Protein AF-A0A9N9A988-F1 (afdb_monomer)

Solvent-accessible surface area (backbone atoms only — not comparable to full-atom values): 33054 Å² total; per-residue (Å²): 135,82,83,80,81,76,94,65,92,86,52,82,86,45,47,64,60,51,50,48,55,49,44,42,74,67,34,53,73,48,32,35,34,41,43,38,48,68,90,54,46,68,48,33,33,54,22,35,78,66,79,40,90,80,49,84,62,75,67,74,90,49,93,88,51,79,90,69,77,63,86,57,77,43,78,49,78,46,81,45,77,55,99,82,32,40,37,39,38,31,41,32,45,46,40,42,50,75,82,52,98,74,54,79,69,63,52,50,67,58,53,49,51,46,52,49,27,42,50,56,37,51,53,55,69,70,37,92,83,57,65,98,72,80,77,84,54,42,58,62,34,32,44,35,45,38,80,65,75,63,63,77,78,52,77,66,54,56,56,46,50,48,62,43,40,77,76,36,44,33,43,51,30,32,26,49,38,81,76,39,54,73,65,47,45,52,54,24,38,53,44,48,51,52,52,34,60,74,70,68,50,68,48,57,72,73,92,59,92,84,55,52,75,68,56,47,53,50,42,52,58,53,55,71,55,51,48,39,72,40,68,55,20,89,41,75,37,76,53,96,89,40,80,39,70,36,76,86,61,102,72,71,73,83,52,54,40,63,45,82,53,92,68,29,26,41,37,47,36,72,47,19,69,58,40,55,72,76,35,70,87,50,74,59,41,48,66,51,23,52,30,66,38,44,55,67,60,34,51,63,30,55,72,50,53,51,52,50,50,55,50,50,55,49,52,68,31,94,86,30,56,81,46,71,70,32,59,71,60,40,66,71,22,50,41,51,48,92,81,55,85,86,58,59,51,49,84,65,82,77,38,73,47,69,66,69,51,65,63,61,44,34,52,57,18,26,77,77,62,34,76,95,50,16,65,60,85,62,57,88,76,44,82,44,63,50,76,54,52,42,90,32,56,41,45,38,69,48,71,42,64,58,52,67,44,55,30,61,89,47,95,92,51,82,65,46,77,44,69,56,80,37,27,35,54,29,68,44,73,46,68,43,71,21,39,85,70,61,94,94,51,82,79,54,79,93,51,47,70,63,26,46,46,21,35,30,39,29,34,54,33,29,26,51,44,30,22,72,59,58,23,77,90,83,43,75,48,82,20,39,51,78,33,29,32,27,19,56,45,70,48,40,45,80,78,47,53,89,70,71,72,82,86,76,82,79,52,82,94,62,53,52,28,38,53,62,68,11,57,72,50,78,40,71,48,79,47,85,89,83,41,71,40,42,42,62,54,72,72,42,68,51,72,47,73,53,67,47,85,56,93,95,50,72,55,68,34,60,51,26,29,34,36,30,36,70,72,76,77,128

Mean predicted aligned error: 16.27 Å

InterPro domains:
  IPR005959 Fumarylacetoacetase [PTHR43069] (254-507)
  IPR005959 Fumarylacetoacetase [TIGR01266] (254-509)
  IPR011234 Fumarylacetoacetase-like, C-terminal [PF01557] (351-498)
  IPR015377 Fumarylacetoacetase, N-terminal [PF09298] (254-345)
  IPR016491 Septin [cd01850] (26-252)
  IPR027417 P-loop containing nucleoside triphosphate hydrolase [G3DSA:3.40.50.300] (4-285)
  IPR027417 P-loop containing nucleoside triphosphate hydrolase [SSF52540] (10-252)
  IPR030379 Septin-type guanine nucleotide-binding (G) domain [PF00735] (26-253)
  IPR030379 Septin-type guanine nucleotide-binding (G) domain [PS51719] (26-298)
  IPR036462 Fumarylacetoacetase, N-terminal domain superfamily [SSF63433] (251-345)
  IPR036663 Fumarylacetoacetase-like, C-terminal domain superfamily [G3DSA:3.90.850.10] (343-507)
  IPR036663 Fumarylacetoacetase-like, C-terminal domain superfamily [G3DSA:3.90.850.10] (508-569)
  IPR036663 Fumarylacetoacetase-like, C-terminal domain superfamily [SSF56529] (348-565)

Nearest PDB structures (foldseek):
  5ti1-assembly3_F  TM=9.458E-01  e=1.969E-37  Paraburkholderia xenovorans LB400
  4qku-assembly2_D  TM=9.541E-01  e=5.371E-37  Burkholderia cenocepacia J2315
  5ti1-assembly4_G  TM=9.438E-01  e=4.241E-37  Paraburkholderia xenovorans LB400
  5cyo-assembly1_A  TM=8.862E-01  e=3.517E-27  Homo sapiens
  6mq9-assembly3_C  TM=9.181E-01  e=2.192E-26  Homo sapiens

Organism: NCBI:txid144679

pLDDT: mean 85.52, std 14.68, range [32.66, 98.94]

Radius of gyration: 33.71 Å; Cα contacts (8 Å, |Δi|>4): 928; chains: 1; bounding box: 101×64×95 Å

Sequence (570 aa):
MAAINLNGYVGFDSITQQIEKKLLKRGFQFNVIVVGQTGLGKSTLINTIFAAHLIDSKGRVNVDEPFRQTTEIQTVSHLIEENGIRLRLNIVDTPGYGDQVNNENCWEPIIKYIKDQHSAYLRKELTALRERYIQDTRIHCCLFFIAPTGHALKPIDIVVLKKLSEVVNVVPVIAKSDSLTLQERDAFKQRIKSELAHHNIKLYPYDSEELDENERNLNESIKSLIPFAIVGSEKNVIIDGKSVRGRRNRWGQFPRIGVAIGDQILDLSSISSLFEKHVPELKNPASVFSQSSLNLFMSLGKPIWQATRKFLQFILSADTPELRDNHELRVKAFIPQKDATLHLPATIGDYTDFYASKEHASNVGTMFRGKDNALMPNWIHLPVGYHGRASSIVLSGTNIKRPNGQRLIAKDQPPIFGPSLKLDYELEMAFFVGVGNELGEPIPIEQARNHIFGMVLMNDWSARDIQAWEYVPLGPFLGKNFGTSISPWVVTLEALEPFLVQGQQQTEDSRGSLLEITWNGQNEIEFEGDIKRKFIEDDDEVVLTGYCQGDGYLIGFGECAGKIISNRAK

Foldseek 3Di:
DDDDDDPDDDDPVCVVVVVVVVCQQVAEEAEEEEAAAPPLFRQLQVCQVVVHNQDPRQDDPDPPDDRDFDPAWDKTWDWDADPSHTYIYIYTYGGGADPDPDRPPVLVVVLVQQVVQVVVQVVQVPDPPHDPDDDRSHHAEYEYEAELPLPAGDPVSLVNLQSVLVRYAYAYEHGCLVVDDPVSSVSHQVRHVVVCVVSVRDHPPDDDPPDDPVRVVVRVVVVVCPPPYDYGAPDWDQDPNDTHGHDDDPPHDQAWDWDDDDQKTFQQLLCVVVCVVQPVLDPPSNVQGSDSANQSVLQSFDVSLVSVVVSVCQCPDPPHCPQVVPVVSVVVGIDGNVRDDFFARHQDPWDKDWPQAPVQQQLVQCLPPNNVRSHDPCVVVDGDMDTAASVQEGEAPAAFEFDWAWFDPDPPDGTDTGGQPAKKKFWDKDWDFRHDDDVPDDDPPVCVLRRTFFMWIKIQIFRPRRQVVPQPPPHGDSRGRRHMYIYRDGHGVVNCVVVDDDDDHDDQVRHGMLCSVCVNVVRWDADPPRDIDSHDDAQDKDKDWDWDDDDVDIRTNPIGMYHYHYPDDD

Secondary structure (DSSP, 8-state):
-------S---GGGHHHHHHHHHHHH-EEEEEEEEE-TTS-HHHHHHHHTTS--S-----SSTTS------S-EEEEEEEEETTEEEEEEEEE-PPSS-SS--TTTTHHHHHHHHHHHHHHHHHHT-SS--SS-------EEEEEEP--SS---HHHHHHHHHHHTTS-EEEEETTGGGS-HHHHHHHHHHHHHHHHHTT---SSPP-TT--HHHHHHHHHHHHHPSEE----SSEEEETTEEEE----TT-SPP--EEEETTEEEETTTTHHHHHHH-TTS--HHHHHTSSSTHHHHHT-HHHHHHHHHHHHHHHSTT-HHHHT-HHHHHHHEEEGGG-----SS--S--EEE---HHHHHHHHHHHH-GGG-S-GGGGTS--EEE--GGGEEETT--EEPPEEEE-SSTTS--EEEE-SSEE--EEEEEEE-S---TT-PPPHHHHGGGEEEEEEEEE-EEHHHHHHH-TTT---TTTTT-EEE-S--EEHHHHGGG--PPPPP-GGG-SSHHHHTTTTTS-EE-TTS-EESSPPTT-EEEEEEEEE-SS-EEEEEEEEEEEE-----

Structure (mmCIF, N/CA/C/O backbone):
data_AF-A0A9N9A988-F1
#
_entry.id   AF-A0A9N9A988-F1
#
loop_
_atom_site.group_PDB
_atom_site.id
_atom_site.type_symbol
_atom_site.label_atom_id
_atom_site.label_alt_id
_atom_site.label_comp_id
_atom_site.label_asym_id
_atom_site.label_entity_id
_atom_site.label_seq_id
_atom_site.pdbx_PDB_ins_code
_atom_site.Cartn_x
_atom_site.Cartn_y
_atom_site.Cartn_z
_atom_site.occupancy
_atom_site.B_iso_or_equiv
_atom_site.auth_seq_id
_atom_site.auth_comp_id
_atom_site.auth_asym_id
_atom_site.auth_atom_id
_atom_site.pdbx_PDB_model_num
ATOM 1 N N . MET A 1 1 ? -69.787 -1.176 51.227 1.00 37.88 1 MET A N 1
ATOM 2 C CA . MET A 1 1 ? -68.377 -0.735 51.209 1.00 37.88 1 MET A CA 1
ATOM 3 C C . MET A 1 1 ? -67.506 -1.977 51.245 1.00 37.88 1 MET A C 1
ATOM 5 O O . MET A 1 1 ? -67.478 -2.640 52.270 1.00 37.88 1 MET A O 1
ATOM 9 N N . ALA A 1 2 ? -66.907 -2.358 50.116 1.00 36.34 2 ALA A N 1
ATOM 10 C CA . ALA A 1 2 ? -65.983 -3.488 50.070 1.00 36.34 2 ALA A CA 1
ATOM 11 C C . ALA A 1 2 ? -64.615 -3.027 50.593 1.00 36.34 2 ALA A C 1
ATOM 13 O O . ALA A 1 2 ? -64.101 -2.005 50.138 1.00 36.34 2 ALA A O 1
ATOM 14 N N . ALA A 1 3 ? -64.067 -3.745 51.573 1.00 44.16 3 ALA A N 1
ATOM 15 C CA . ALA A 1 3 ? -62.753 -3.467 52.135 1.00 44.16 3 ALA A CA 1
ATOM 16 C C . ALA A 1 3 ? -61.677 -3.669 51.055 1.00 44.16 3 ALA A C 1
ATOM 18 O O . ALA A 1 3 ? -61.532 -4.759 50.502 1.00 44.16 3 ALA A O 1
ATOM 19 N N . ILE A 1 4 ? -60.947 -2.600 50.734 1.00 46.22 4 ILE A N 1
ATOM 20 C CA . ILE A 1 4 ? -59.784 -2.652 49.849 1.00 46.22 4 ILE A CA 1
ATOM 21 C C . ILE A 1 4 ? -58.643 -3.268 50.663 1.00 46.22 4 ILE A C 1
ATOM 23 O O . ILE A 1 4 ? -58.115 -2.625 51.567 1.00 46.22 4 ILE A O 1
ATOM 27 N N . ASN A 1 5 ? -58.275 -4.513 50.360 1.00 46.69 5 ASN A N 1
ATOM 28 C CA . ASN A 1 5 ? -57.082 -5.135 50.931 1.00 46.69 5 ASN A CA 1
ATOM 29 C C . ASN A 1 5 ? -55.830 -4.433 50.384 1.00 46.69 5 ASN A C 1
ATOM 31 O O . ASN A 1 5 ? -55.547 -4.475 49.185 1.00 46.69 5 ASN A O 1
ATOM 35 N N . LEU A 1 6 ? -55.087 -3.771 51.272 1.00 49.78 6 LEU A N 1
ATOM 36 C CA . LEU A 1 6 ? -53.791 -3.164 50.977 1.00 49.78 6 LEU A CA 1
ATOM 37 C C . LEU A 1 6 ? -52.717 -4.262 50.940 1.00 49.78 6 LEU A C 1
ATOM 39 O O . LEU A 1 6 ? -52.184 -4.660 51.971 1.00 49.78 6 LEU A O 1
ATOM 43 N N . ASN A 1 7 ? -52.392 -4.752 49.741 1.00 50.66 7 ASN A N 1
ATOM 44 C CA . ASN A 1 7 ? -51.315 -5.726 49.515 1.00 50.66 7 ASN A CA 1
ATOM 45 C C . ASN A 1 7 ? -49.926 -5.055 49.498 1.00 50.66 7 ASN A C 1
ATOM 47 O O . ASN A 1 7 ? -49.217 -5.103 48.491 1.00 50.66 7 ASN A O 1
ATOM 51 N N . GLY A 1 8 ? -49.537 -4.403 50.595 1.00 59.69 8 GLY A N 1
ATOM 52 C CA . GLY A 1 8 ? -48.183 -3.870 50.761 1.00 59.69 8 GLY A CA 1
ATOM 53 C C . GLY A 1 8 ? -48.074 -2.716 51.755 1.00 59.69 8 GLY A C 1
ATOM 54 O O . GLY A 1 8 ? -49.049 -2.019 52.029 1.00 59.69 8 GLY A O 1
ATOM 55 N N . TYR A 1 9 ? -46.865 -2.521 52.282 1.00 59.19 9 TYR A N 1
ATOM 56 C CA . TYR A 1 9 ? -46.515 -1.410 53.168 1.00 59.19 9 TYR A CA 1
ATOM 57 C C . TYR A 1 9 ? -46.638 -0.063 52.431 1.00 59.19 9 TYR A C 1
ATOM 59 O O . TYR A 1 9 ? -46.104 0.097 51.333 1.00 59.19 9 TYR A O 1
ATOM 67 N N . VAL A 1 10 ? -47.348 0.899 53.029 1.00 52.97 10 VAL A N 1
ATOM 68 C CA . VAL A 1 10 ? -47.523 2.267 52.514 1.00 52.97 10 VAL A CA 1
ATOM 69 C C . VAL A 1 10 ? -46.977 3.236 53.563 1.00 52.97 10 VAL A C 1
ATOM 71 O O . VAL A 1 10 ? -47.678 3.585 54.509 1.00 52.97 10 VAL A O 1
ATOM 74 N N . GLY A 1 11 ? -45.720 3.647 53.401 1.00 52.91 11 GLY A N 1
ATOM 75 C CA . GLY A 1 11 ? -45.066 4.681 54.212 1.00 52.91 11 GLY A CA 1
ATOM 76 C C . GLY A 1 11 ? -44.560 5.849 53.354 1.00 52.91 11 GLY A C 1
ATOM 77 O O . GLY A 1 11 ? -44.487 5.739 52.126 1.00 52.91 11 GLY A O 1
ATOM 78 N N . PHE A 1 12 ? -44.240 6.994 53.971 1.00 51.19 12 PHE A N 1
ATOM 79 C CA . PHE A 1 12 ? -43.705 8.181 53.273 1.00 51.19 12 PHE A CA 1
ATOM 80 C C . PHE A 1 12 ? -42.35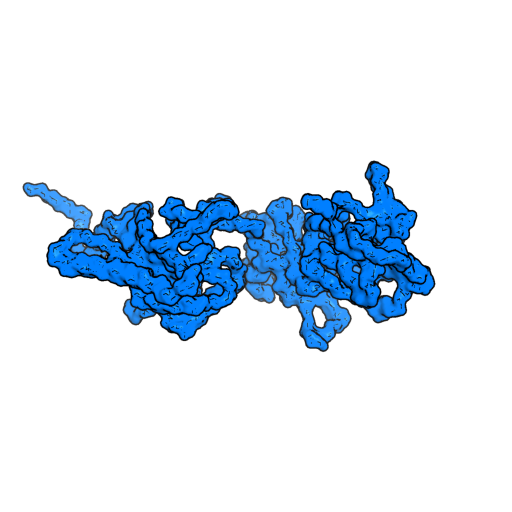6 7.910 52.581 1.00 51.19 12 PHE A C 1
ATOM 82 O O . PHE A 1 12 ? -42.054 8.495 51.546 1.00 51.19 12 PHE A O 1
ATOM 89 N N . ASP A 1 13 ? -41.591 6.962 53.107 1.00 51.94 13 ASP A N 1
ATOM 90 C CA . ASP A 1 13 ? -40.374 6.375 52.540 1.00 51.94 13 ASP A CA 1
ATOM 91 C C . ASP A 1 13 ? -40.616 5.624 51.214 1.00 51.94 13 ASP A C 1
ATOM 93 O O . ASP A 1 13 ? -39.730 5.550 50.365 1.00 51.94 13 ASP A O 1
ATOM 97 N N . SER A 1 14 ? -41.837 5.129 50.982 1.00 47.66 14 SER A N 1
ATOM 98 C CA . SER A 1 14 ? -42.222 4.448 49.736 1.00 47.66 14 SER A CA 1
ATOM 99 C C . SER A 1 14 ? -42.712 5.393 48.628 1.00 47.66 14 SER A C 1
ATOM 101 O O . SER A 1 14 ? -42.987 4.937 47.516 1.00 47.66 14 SER A O 1
ATOM 103 N N . ILE A 1 15 ? -42.810 6.707 48.884 1.00 55.31 15 ILE A N 1
ATOM 104 C CA . ILE A 1 15 ? -43.300 7.702 47.910 1.00 55.31 15 ILE A CA 1
ATOM 105 C C . ILE A 1 15 ? -42.443 7.706 46.646 1.00 55.31 15 ILE A C 1
ATOM 107 O O . ILE A 1 15 ? -42.992 7.713 45.546 1.00 55.31 15 ILE A O 1
ATOM 111 N N . THR A 1 16 ? -41.121 7.629 46.778 1.00 52.06 16 THR A N 1
ATOM 112 C CA . THR A 1 16 ? -40.199 7.609 45.634 1.00 52.06 16 THR A CA 1
ATOM 113 C C . THR A 1 16 ? -40.444 6.384 44.753 1.00 52.06 16 THR A C 1
ATOM 115 O O . THR A 1 16 ? -40.615 6.524 43.546 1.00 52.06 16 THR A O 1
ATOM 118 N N . GLN A 1 17 ? -40.615 5.202 45.356 1.00 53.12 17 GLN A N 1
ATOM 119 C CA . GLN A 1 17 ? -40.928 3.955 44.643 1.00 53.12 17 GLN A CA 1
ATOM 120 C C . GLN A 1 17 ? -42.345 3.951 44.042 1.00 53.12 17 GLN A C 1
ATOM 122 O O . GLN A 1 17 ? -42.593 3.337 43.003 1.00 53.12 17 GLN A O 1
ATOM 127 N N . GLN A 1 18 ? -43.307 4.629 44.676 1.00 54.56 18 GLN A N 1
ATOM 128 C CA . GLN A 1 18 ? -44.657 4.806 44.134 1.00 54.56 18 GLN A CA 1
ATOM 129 C C . GLN A 1 18 ? -44.674 5.788 42.956 1.00 54.56 18 GLN A C 1
ATOM 131 O O . GLN A 1 18 ? -45.373 5.538 41.973 1.00 54.56 18 GLN A O 1
ATOM 136 N N . ILE A 1 19 ? -43.899 6.875 43.028 1.00 57.06 19 ILE A N 1
ATOM 137 C CA . ILE A 1 19 ? -43.686 7.825 41.929 1.00 57.06 19 ILE A CA 1
ATOM 138 C C . ILE A 1 19 ? -42.994 7.112 40.770 1.00 57.06 19 ILE A C 1
ATOM 140 O O . ILE A 1 19 ? -43.481 7.199 39.649 1.00 57.06 19 ILE A O 1
ATOM 144 N N . GLU A 1 20 ? -41.949 6.334 41.041 1.00 56.34 20 GLU A N 1
ATOM 145 C CA . GLU A 1 20 ? -41.237 5.519 40.058 1.00 56.34 20 GLU A CA 1
ATOM 146 C C . GLU A 1 20 ? -42.180 4.516 39.376 1.00 56.34 20 GLU A C 1
ATOM 148 O O . GLU A 1 20 ? -42.342 4.554 38.160 1.00 56.34 20 GLU A O 1
ATOM 153 N N . LYS A 1 21 ? -42.944 3.714 40.134 1.00 60.31 21 LYS A N 1
ATOM 154 C CA . LYS A 1 21 ? -43.963 2.798 39.576 1.00 60.31 21 LYS A CA 1
ATOM 155 C C . LYS A 1 21 ? -45.052 3.520 38.774 1.00 60.31 21 LYS A C 1
ATOM 157 O O . LYS A 1 21 ? -45.562 2.973 37.794 1.00 60.31 21 LYS A O 1
ATOM 162 N N . LYS A 1 22 ? -45.439 4.734 39.177 1.00 59.50 22 LYS A N 1
ATOM 163 C CA . LYS A 1 22 ? -46.442 5.553 38.477 1.00 59.50 22 LYS A CA 1
ATOM 164 C C . LYS A 1 22 ? -45.877 6.172 37.195 1.00 59.50 22 LYS A C 1
ATOM 166 O O . LYS A 1 22 ? -46.603 6.237 36.207 1.00 59.50 22 LYS A O 1
ATOM 171 N N . LEU A 1 23 ? -44.609 6.584 37.192 1.00 57.66 23 LEU A N 1
ATOM 172 C CA . LEU A 1 23 ? -43.878 7.074 36.020 1.00 57.66 23 LEU A CA 1
ATOM 173 C C . LEU A 1 23 ? -43.622 5.941 35.018 1.00 57.66 23 LEU A C 1
ATOM 175 O O . LEU A 1 23 ? -43.915 6.113 33.838 1.00 57.66 23 LEU A O 1
ATOM 179 N N . LEU A 1 24 ? -43.213 4.760 35.494 1.00 62.97 24 LEU A N 1
ATOM 180 C CA . LEU A 1 24 ? -43.043 3.544 34.689 1.00 62.97 24 LEU A CA 1
ATOM 181 C C . LEU A 1 24 ? -44.355 3.129 34.002 1.00 62.97 24 LEU A C 1
ATOM 183 O O . LEU A 1 24 ? -44.363 2.864 32.804 1.00 62.97 24 LEU A O 1
ATOM 187 N N . LYS A 1 25 ? -45.492 3.164 34.719 1.00 63.56 25 LYS A N 1
ATOM 188 C CA . LYS A 1 25 ? -46.825 2.899 34.134 1.00 63.56 25 LYS A CA 1
ATOM 189 C C . LYS A 1 25 ? -47.307 3.975 33.156 1.00 63.56 25 LYS A C 1
ATOM 191 O O . LYS A 1 25 ? -48.090 3.675 32.259 1.00 63.56 25 LYS A O 1
ATOM 196 N N . ARG A 1 26 ? -46.918 5.235 33.366 1.00 65.44 26 ARG A N 1
ATOM 197 C CA . ARG A 1 26 ? -47.360 6.392 32.567 1.00 65.44 26 ARG A CA 1
ATOM 198 C C . ARG A 1 26 ? -46.567 6.528 31.265 1.00 65.44 26 ARG A C 1
ATOM 200 O O . ARG A 1 26 ? -47.103 7.065 30.296 1.00 65.44 26 ARG A O 1
ATOM 207 N N . GLY A 1 27 ? -45.327 6.044 31.256 1.00 67.50 27 GLY A N 1
ATOM 208 C CA . GLY A 1 27 ? -44.362 6.323 30.204 1.00 67.50 27 GLY A CA 1
ATOM 209 C C . GLY A 1 27 ? -43.821 7.753 30.284 1.00 67.50 27 GLY A C 1
ATOM 210 O O . GLY A 1 27 ? -44.444 8.642 30.876 1.00 67.50 27 GLY A O 1
ATOM 211 N N . PHE A 1 28 ? -42.656 7.989 29.686 1.00 74.50 28 PHE A N 1
ATOM 212 C CA . PHE A 1 28 ? -42.044 9.318 29.598 1.00 74.50 28 PHE A CA 1
ATOM 213 C C . PHE A 1 28 ? -41.842 9.736 28.144 1.00 74.50 28 PHE A C 1
ATOM 215 O O . PHE A 1 28 ? -41.833 8.908 27.232 1.00 74.50 28 PHE A O 1
ATOM 222 N N . GLN A 1 29 ? -41.757 11.047 27.925 1.00 81.62 29 GLN A N 1
ATOM 223 C CA . GLN A 1 29 ? -41.621 11.638 26.603 1.00 81.62 29 GLN A CA 1
ATOM 224 C C . GLN A 1 29 ? -40.248 12.287 26.472 1.00 81.62 29 GLN A C 1
ATOM 226 O O . GLN A 1 29 ? -39.853 13.059 27.340 1.00 81.62 29 GLN A O 1
ATOM 231 N N . PHE A 1 30 ? -39.540 12.000 25.384 1.00 86.31 30 PHE A N 1
ATOM 232 C CA . PHE A 1 30 ? -38.219 12.554 25.118 1.00 86.31 30 PHE A CA 1
ATOM 233 C C . PHE A 1 30 ? -38.206 13.238 23.750 1.00 86.31 30 PHE A C 1
ATOM 235 O O . PHE A 1 30 ? -38.209 12.597 22.704 1.00 86.31 30 PHE A O 1
ATOM 242 N N . ASN A 1 31 ? -38.264 14.567 23.766 1.00 89.62 31 ASN A N 1
ATOM 243 C CA . ASN A 1 31 ? -38.167 15.407 22.574 1.00 89.62 31 ASN A CA 1
ATOM 244 C C . ASN A 1 31 ? -36.697 15.755 22.253 1.00 89.62 31 ASN A C 1
ATOM 246 O O . ASN A 1 31 ? -36.033 16.407 23.065 1.00 89.62 31 ASN A O 1
ATOM 250 N N . VAL A 1 32 ? -36.221 15.360 21.072 1.00 90.62 32 VAL A N 1
ATOM 251 C CA . VAL A 1 32 ? -34.869 15.607 20.546 1.00 90.62 32 VAL A CA 1
ATOM 252 C C . VAL A 1 32 ? -34.971 16.427 19.266 1.00 90.62 32 VAL A C 1
ATOM 254 O O . VAL A 1 32 ? -35.732 16.068 18.374 1.00 90.62 32 VAL A O 1
ATOM 257 N N . ILE A 1 33 ? -34.197 17.502 19.147 1.00 92.19 33 ILE A N 1
ATOM 258 C CA . ILE A 1 33 ? -34.067 18.275 17.906 1.00 92.19 33 ILE A CA 1
ATOM 259 C C . ILE A 1 33 ? -32.751 17.939 17.208 1.00 92.19 33 ILE A C 1
ATOM 261 O O . ILE A 1 33 ? -31.734 17.722 17.868 1.00 92.19 33 ILE A O 1
ATOM 265 N N . VAL A 1 34 ? -32.761 17.873 15.878 1.00 90.81 34 VAL A N 1
ATOM 266 C CA . VAL A 1 34 ? -31.579 17.540 15.079 1.00 90.81 34 VAL A CA 1
ATOM 267 C C . VAL A 1 34 ? -31.216 18.712 14.183 1.00 90.81 34 VAL A C 1
ATOM 269 O O . VAL A 1 34 ? -32.001 19.095 13.323 1.00 90.81 34 VAL A O 1
ATOM 272 N N . VAL A 1 35 ? -30.016 19.262 14.376 1.00 91.19 35 VAL A N 1
ATOM 273 C CA . VAL A 1 35 ? -29.559 20.504 13.736 1.00 91.19 35 VAL A CA 1
ATOM 274 C C . VAL A 1 35 ? -28.210 20.279 13.058 1.00 91.19 35 VAL A C 1
ATOM 276 O O . VAL A 1 35 ? -27.343 19.608 13.603 1.00 91.19 35 VAL A O 1
ATOM 279 N N . GLY A 1 36 ? -28.013 20.826 11.859 1.00 87.94 36 GLY A N 1
ATOM 280 C CA . GLY A 1 36 ? -26.750 20.731 11.114 1.00 87.94 36 GLY A CA 1
ATOM 281 C C . GLY A 1 36 ? -26.934 21.008 9.626 1.00 87.94 36 GLY A C 1
ATOM 282 O O . GLY A 1 36 ? -28.071 21.017 9.139 1.00 87.94 36 GLY A O 1
ATOM 283 N N . GLN A 1 37 ? -25.835 21.165 8.886 1.00 84.38 37 GLN A N 1
ATOM 284 C CA . GLN A 1 37 ? -25.865 21.401 7.436 1.00 84.38 37 GLN A CA 1
ATOM 285 C C . GLN A 1 37 ? -26.666 20.318 6.674 1.00 84.38 37 GLN A C 1
ATOM 287 O O . GLN A 1 37 ? -26.823 19.166 7.113 1.00 84.38 37 GLN A O 1
ATOM 292 N N . THR A 1 38 ? -27.228 20.681 5.521 1.00 80.06 38 THR A N 1
ATOM 293 C CA . THR A 1 38 ? -27.886 19.730 4.615 1.00 80.06 38 THR A CA 1
ATOM 294 C C . THR A 1 38 ? -26.910 18.658 4.136 1.00 80.06 38 THR A C 1
ATOM 296 O O . THR A 1 38 ? -25.710 18.877 4.000 1.00 80.06 38 THR A O 1
ATOM 299 N N . GLY A 1 39 ? -27.422 17.449 3.899 1.00 74.38 39 GLY A N 1
ATOM 300 C CA . GLY A 1 39 ? -26.619 16.356 3.350 1.00 74.38 39 GLY A CA 1
ATOM 301 C C . GLY A 1 39 ? -25.714 15.639 4.357 1.00 74.38 39 GLY A C 1
ATOM 302 O O . GLY A 1 39 ? -25.056 14.674 3.972 1.00 74.38 39 GLY A O 1
ATOM 303 N N . LEU A 1 40 ? -25.716 16.017 5.643 1.00 80.19 40 LEU A N 1
ATOM 304 C CA . LEU A 1 40 ? -24.956 15.328 6.701 1.00 80.19 40 LEU A CA 1
ATOM 305 C C . LEU A 1 40 ? -25.588 14.010 7.189 1.00 80.19 40 LEU A C 1
ATOM 307 O O . LEU A 1 40 ? -24.978 13.297 7.974 1.00 80.19 40 LEU A O 1
ATOM 311 N N . GLY A 1 41 ? -26.772 13.635 6.695 1.00 77.44 41 GLY A N 1
ATOM 312 C CA . GLY A 1 41 ? -27.410 12.357 7.044 1.00 77.44 41 GLY A CA 1
ATOM 313 C C . GLY A 1 41 ? -28.200 12.372 8.357 1.00 77.44 41 GLY A C 1
ATOM 314 O O . GLY A 1 41 ? -28.289 11.339 9.013 1.00 77.44 41 GLY A O 1
ATOM 315 N N . LYS A 1 42 ? -28.788 13.521 8.728 1.00 82.94 42 LYS A N 1
ATOM 316 C CA . LYS A 1 42 ? -29.668 13.688 9.904 1.00 82.94 42 LYS A CA 1
ATOM 317 C C . LYS A 1 42 ? -30.781 12.631 9.950 1.00 82.94 42 LYS A C 1
ATOM 319 O O . LYS A 1 42 ? -30.841 11.840 10.887 1.00 82.94 42 LYS A O 1
ATOM 324 N N . SER A 1 43 ? -31.585 12.551 8.887 1.00 77.19 43 SER A N 1
ATOM 325 C CA . SER A 1 43 ? -32.685 11.584 8.751 1.00 77.19 43 SER A CA 1
ATOM 326 C C . SER A 1 43 ? -32.189 10.130 8.757 1.00 77.19 43 SER A C 1
ATOM 328 O O . SER A 1 43 ? -32.790 9.273 9.396 1.00 77.19 43 SER A O 1
ATOM 330 N N . THR A 1 44 ? -31.037 9.853 8.136 1.00 76.44 44 THR A N 1
ATOM 331 C CA . THR A 1 44 ? -30.435 8.509 8.133 1.00 76.44 44 THR A CA 1
ATOM 332 C C . THR A 1 44 ? -29.983 8.075 9.528 1.00 76.44 44 THR A C 1
ATOM 334 O O . THR A 1 44 ? -30.211 6.928 9.910 1.00 76.44 44 THR A O 1
ATOM 337 N N . LEU A 1 45 ? -29.368 8.963 10.322 1.00 76.94 45 LEU A N 1
ATOM 338 C CA . LEU A 1 45 ? -29.018 8.636 11.709 1.00 76.94 45 LEU A CA 1
ATOM 339 C C . LEU A 1 45 ? -30.270 8.319 12.524 1.00 76.94 45 LEU A C 1
ATOM 341 O O . LEU A 1 45 ? -30.273 7.345 13.268 1.00 76.94 45 LEU A O 1
ATOM 345 N N . ILE A 1 46 ? -31.324 9.119 12.366 1.00 73.56 46 ILE A N 1
ATOM 346 C CA . ILE A 1 46 ? -32.596 8.906 13.057 1.00 73.56 46 ILE A CA 1
ATOM 347 C C . ILE A 1 46 ? -33.117 7.493 12.778 1.00 73.56 46 ILE A C 1
ATOM 349 O O . ILE A 1 46 ? -33.361 6.731 13.713 1.00 73.56 46 ILE A O 1
ATOM 353 N N . ASN A 1 47 ? -33.179 7.096 11.507 1.00 72.38 47 ASN A N 1
ATOM 354 C CA . ASN A 1 47 ? -33.589 5.742 11.145 1.00 72.38 47 ASN A CA 1
ATOM 355 C C . ASN A 1 47 ? -32.657 4.675 11.735 1.00 72.38 47 ASN A C 1
ATOM 357 O O . ASN A 1 47 ? -33.111 3.602 12.127 1.00 72.38 47 ASN A O 1
ATOM 361 N N . THR A 1 48 ? -31.357 4.969 11.830 1.00 72.25 48 THR A N 1
ATOM 362 C CA . THR A 1 48 ? -30.344 4.066 12.398 1.00 72.25 48 THR A CA 1
ATOM 363 C C . THR A 1 48 ? -30.571 3.817 13.887 1.00 72.25 48 THR A C 1
ATOM 365 O O . THR A 1 48 ? -30.642 2.656 14.282 1.00 72.25 48 THR A O 1
ATOM 368 N N . ILE A 1 49 ? -30.711 4.879 14.690 1.00 68.44 49 ILE A N 1
ATOM 369 C CA . ILE A 1 49 ? -30.845 4.802 16.155 1.00 68.44 49 ILE A CA 1
ATOM 370 C C . ILE A 1 49 ? -32.095 4.012 16.551 1.00 68.44 49 ILE A C 1
ATOM 372 O O . ILE A 1 49 ? -32.040 3.208 17.474 1.00 68.44 49 ILE A O 1
ATOM 376 N N . PHE A 1 50 ? -33.207 4.195 15.837 1.00 64.69 50 PHE A N 1
ATOM 377 C CA . PHE A 1 50 ? -34.493 3.602 16.225 1.00 64.69 50 PHE A CA 1
ATOM 378 C C . PHE A 1 50 ? -34.822 2.291 15.536 1.00 64.69 50 PHE A C 1
ATOM 380 O O . PHE A 1 50 ? -35.955 1.825 15.608 1.00 64.69 50 PHE A O 1
ATOM 387 N N . ALA A 1 51 ? -33.845 1.696 14.854 1.00 59.41 51 ALA A N 1
ATOM 388 C CA . ALA A 1 51 ? -34.019 0.430 14.164 1.00 59.41 51 ALA A CA 1
ATOM 389 C C . ALA A 1 51 ? -35.235 0.390 13.198 1.00 59.41 51 ALA A C 1
ATOM 391 O O . ALA A 1 51 ? -35.673 -0.685 12.793 1.00 59.41 51 ALA A O 1
ATOM 392 N N . ALA A 1 52 ? -35.740 1.538 12.742 1.00 58.25 52 ALA A N 1
ATOM 393 C CA . ALA A 1 52 ? -36.985 1.648 11.987 1.00 58.25 52 ALA A CA 1
ATOM 394 C C . ALA A 1 52 ? -36.871 2.729 10.907 1.00 58.25 52 ALA A C 1
ATOM 396 O O . ALA A 1 52 ? -36.122 3.693 11.056 1.00 58.25 52 ALA A O 1
ATOM 397 N N . HIS A 1 53 ? -37.596 2.557 9.803 1.00 54.78 53 HIS A N 1
ATOM 398 C CA . HIS A 1 53 ? -37.662 3.551 8.735 1.00 54.78 53 HIS A CA 1
ATOM 399 C C . HIS A 1 53 ? -38.716 4.604 9.103 1.00 54.78 53 HIS A C 1
ATOM 401 O O . HIS A 1 53 ? -39.883 4.498 8.732 1.00 54.78 53 HIS A O 1
ATOM 407 N N . LEU A 1 54 ? -38.309 5.570 9.924 1.00 55.41 54 LEU A N 1
ATOM 408 C CA . LEU A 1 54 ? -39.186 6.571 10.536 1.00 55.41 54 LEU A CA 1
ATOM 409 C C . LEU A 1 54 ? -39.350 7.823 9.677 1.00 55.41 54 LEU A C 1
ATOM 411 O O . LEU A 1 54 ? -40.357 8.518 9.780 1.00 55.41 54 LEU A O 1
ATOM 415 N N . ILE A 1 55 ? -38.348 8.119 8.851 1.00 58.97 55 ILE A N 1
ATOM 416 C CA . ILE A 1 55 ? -38.286 9.288 7.973 1.00 58.97 55 ILE A CA 1
ATOM 417 C C . ILE A 1 55 ? -37.712 8.822 6.639 1.00 58.97 55 ILE A C 1
ATOM 419 O O . ILE A 1 55 ? -36.715 8.110 6.640 1.00 58.97 55 ILE A O 1
ATOM 423 N N . ASP A 1 56 ? -38.273 9.229 5.502 1.00 54.19 56 ASP A N 1
ATOM 424 C CA . ASP A 1 56 ? -37.633 8.948 4.210 1.00 54.19 56 ASP A CA 1
ATOM 425 C C . ASP A 1 56 ? -36.206 9.513 4.197 1.00 54.19 56 ASP A C 1
ATOM 427 O O . ASP A 1 56 ? -35.998 10.723 4.360 1.00 54.19 56 ASP A O 1
ATOM 431 N N . SER A 1 57 ? -35.203 8.653 4.003 1.00 53.06 57 SER A N 1
ATOM 432 C CA . SER A 1 57 ? -33.825 9.098 3.837 1.00 53.06 57 SER A CA 1
ATOM 433 C C . SER A 1 57 ? -33.645 9.709 2.457 1.00 53.06 57 SER A C 1
ATOM 435 O O . SER A 1 57 ? -33.548 9.050 1.426 1.00 53.06 57 SER A O 1
ATOM 437 N N . LYS A 1 58 ? -33.640 11.039 2.427 1.00 57.19 58 LYS A N 1
ATOM 438 C CA . LYS A 1 58 ? -33.573 11.810 1.186 1.00 57.19 58 LYS A CA 1
ATOM 439 C C . LYS A 1 58 ? -32.134 11.841 0.662 1.00 57.19 58 LYS A C 1
ATOM 441 O O . LYS A 1 58 ? -31.372 12.766 0.938 1.00 57.19 58 LYS A O 1
ATOM 446 N N . GLY A 1 59 ? -31.761 10.802 -0.079 1.00 50.38 59 GLY A N 1
ATOM 447 C CA . GLY A 1 59 ? -30.575 10.742 -0.933 1.00 50.38 59 GLY A CA 1
ATOM 448 C C . GLY A 1 59 ? -30.970 10.389 -2.369 1.00 50.38 59 GLY A C 1
ATOM 449 O O . GLY A 1 59 ? -32.015 9.787 -2.586 1.00 50.38 59 GLY A O 1
ATOM 450 N N . ARG A 1 60 ? -30.149 10.766 -3.357 1.00 45.12 60 ARG A N 1
ATOM 451 C CA . ARG A 1 60 ? -30.350 10.323 -4.746 1.00 45.12 60 ARG A CA 1
ATOM 452 C C . ARG A 1 60 ? -30.003 8.842 -4.858 1.00 45.12 60 ARG A C 1
ATOM 454 O O . ARG A 1 60 ? -28.885 8.462 -4.507 1.00 45.12 60 ARG A O 1
ATOM 461 N N . VAL A 1 61 ? -30.932 8.034 -5.364 1.00 47.31 61 VAL A N 1
ATOM 462 C CA . VAL A 1 61 ? -30.637 6.651 -5.771 1.00 47.31 61 VAL A CA 1
ATOM 463 C C . VAL A 1 61 ? -30.173 6.638 -7.230 1.00 47.31 61 VAL A C 1
ATOM 465 O O . VAL A 1 61 ? -29.257 5.893 -7.569 1.00 47.31 61 VAL A O 1
ATOM 468 N N . ASN A 1 62 ? -30.723 7.543 -8.050 1.00 45.22 62 ASN A N 1
ATOM 469 C CA . ASN A 1 62 ? -30.379 7.736 -9.459 1.00 45.22 62 ASN A CA 1
ATOM 470 C C . ASN A 1 62 ? -29.944 9.186 -9.749 1.00 45.22 62 ASN A C 1
ATOM 472 O O . ASN A 1 62 ? -30.344 10.122 -9.056 1.00 45.22 62 ASN A O 1
ATOM 476 N N . VAL A 1 63 ? -29.115 9.382 -10.782 1.00 47.19 63 VAL A N 1
ATOM 477 C CA . VAL A 1 63 ? -28.556 10.701 -11.156 1.00 47.19 63 VAL A CA 1
ATOM 478 C C . VAL A 1 63 ? -29.651 11.690 -11.580 1.00 47.19 63 VAL A C 1
ATOM 480 O O . VAL A 1 63 ? -29.531 12.883 -11.295 1.00 47.19 63 VAL A O 1
ATOM 483 N N . ASP A 1 64 ? -30.734 11.176 -12.166 1.00 50.88 64 ASP A N 1
ATOM 484 C CA . ASP A 1 64 ? -31.841 11.952 -12.738 1.00 50.88 64 ASP A CA 1
ATOM 485 C C . ASP A 1 64 ? -32.905 12.374 -11.707 1.00 50.88 64 ASP A C 1
ATOM 487 O O . ASP A 1 64 ? -33.826 13.126 -12.025 1.00 50.88 64 ASP A O 1
ATOM 491 N N . GLU A 1 65 ? -32.796 11.920 -10.453 1.00 49.03 65 GLU A N 1
ATOM 492 C CA . GLU A 1 65 ? -33.746 12.289 -9.401 1.00 49.03 65 GLU A CA 1
ATOM 493 C C . GLU A 1 65 ? -33.449 13.696 -8.840 1.00 49.03 65 GLU A C 1
ATOM 495 O O . GLU A 1 65 ? -32.322 13.987 -8.409 1.00 49.03 65 GLU A O 1
ATOM 500 N N . PRO A 1 66 ? -34.447 14.599 -8.775 1.00 46.31 66 PRO A N 1
ATOM 501 C CA . PRO A 1 66 ? -34.259 15.919 -8.186 1.00 46.31 66 PRO A CA 1
ATOM 502 C C . PRO A 1 66 ? -33.882 15.808 -6.702 1.00 46.31 66 PRO A C 1
ATOM 504 O O . PRO A 1 66 ? -34.375 14.955 -5.964 1.00 46.31 66 PRO A O 1
ATOM 507 N N . PHE A 1 67 ? -32.986 16.686 -6.247 1.00 48.75 67 PHE A N 1
ATOM 508 C CA . PHE A 1 67 ? -32.506 16.675 -4.865 1.00 48.75 67 PHE A CA 1
ATOM 509 C C . PHE A 1 67 ? -33.616 17.188 -3.933 1.00 48.75 67 PHE A C 1
ATOM 511 O O . PHE A 1 67 ? -33.954 18.369 -3.971 1.00 48.75 67 PHE A O 1
ATOM 518 N N . ARG A 1 68 ? -34.214 16.314 -3.111 1.00 50.75 68 ARG A N 1
ATOM 519 C CA . ARG A 1 68 ? -35.241 16.710 -2.128 1.00 50.75 68 ARG A CA 1
ATOM 520 C C . ARG A 1 68 ? -34.591 17.145 -0.810 1.00 50.75 68 ARG A C 1
ATOM 522 O O . ARG A 1 68 ? -33.890 16.358 -0.182 1.00 50.75 68 ARG A O 1
ATOM 529 N N . GLN A 1 69 ? -34.868 18.373 -0.367 1.00 57.56 69 GLN A N 1
ATOM 530 C CA . GLN A 1 69 ? -34.371 18.963 0.888 1.00 57.56 69 GLN A CA 1
ATOM 531 C C . GLN A 1 69 ? -35.493 19.079 1.934 1.00 57.56 69 GLN A C 1
ATOM 533 O O . GLN A 1 69 ? -36.667 19.184 1.579 1.00 57.56 69 GLN A O 1
ATOM 538 N N . THR A 1 70 ? -35.152 19.045 3.227 1.00 59.09 70 THR A N 1
ATOM 539 C CA . THR A 1 70 ? -36.090 19.409 4.307 1.00 59.09 70 THR A CA 1
ATOM 540 C C . THR A 1 70 ? -36.200 20.934 4.350 1.00 59.09 70 THR A C 1
ATOM 542 O O . THR A 1 70 ? -35.212 21.606 4.635 1.00 59.09 70 THR A O 1
ATOM 545 N N . THR A 1 71 ? -37.378 21.476 4.032 1.00 61.22 71 THR A N 1
ATOM 546 C CA . THR A 1 71 ? -37.619 22.927 3.906 1.00 61.22 71 THR A CA 1
ATOM 547 C C . THR A 1 71 ? -38.229 23.559 5.156 1.00 61.22 71 THR A C 1
ATOM 549 O O . THR A 1 71 ? -38.128 24.768 5.331 1.00 61.22 71 THR A O 1
ATOM 552 N N . GLU A 1 72 ? -38.826 22.759 6.045 1.00 75.44 72 GLU A N 1
ATOM 553 C CA . GLU A 1 72 ? -39.504 23.218 7.265 1.00 75.44 72 GLU A CA 1
ATOM 554 C C . GLU A 1 72 ? -39.184 22.312 8.461 1.00 75.44 72 GLU A C 1
ATOM 556 O O . GLU A 1 72 ? -38.753 21.172 8.284 1.00 75.44 72 GLU A O 1
ATOM 561 N N . ILE A 1 73 ? -39.389 22.819 9.683 1.00 81.50 73 ILE A N 1
ATOM 562 C CA . ILE A 1 73 ? -39.224 22.035 10.914 1.00 81.50 73 ILE A CA 1
ATOM 563 C C . ILE A 1 73 ? -40.359 21.011 11.003 1.00 81.50 73 ILE A C 1
ATOM 565 O O . ILE A 1 73 ? -41.531 21.385 11.014 1.00 81.50 73 ILE A O 1
ATOM 569 N N . GLN A 1 74 ? -40.018 19.727 11.100 1.00 81.56 74 GLN A N 1
ATOM 570 C CA . GLN A 1 74 ? -40.989 18.632 11.151 1.00 81.56 74 GLN A CA 1
ATOM 571 C C . GLN A 1 74 ? -40.779 17.781 12.398 1.00 81.56 74 GLN A C 1
ATOM 573 O O . GLN A 1 74 ? -39.650 17.461 12.757 1.00 81.56 74 GLN A O 1
ATOM 578 N N . THR A 1 75 ? -41.870 17.398 13.062 1.00 82.75 75 THR A N 1
ATOM 579 C CA . THR A 1 75 ? -41.826 16.523 14.238 1.00 82.75 75 THR A CA 1
ATOM 580 C C . THR A 1 75 ? -42.335 15.137 13.880 1.00 82.75 75 THR A C 1
ATOM 582 O O . THR A 1 75 ? -43.452 14.990 13.390 1.00 82.75 75 THR A O 1
ATOM 585 N N . VAL A 1 76 ? -41.531 14.120 14.174 1.00 80.44 76 VAL A N 1
ATOM 586 C CA . VAL A 1 76 ? -41.876 12.707 14.011 1.00 80.44 76 VAL A CA 1
ATOM 587 C C . VAL A 1 76 ? -41.904 12.054 15.384 1.00 80.44 76 VAL A C 1
ATOM 589 O O . VAL A 1 76 ? -40.940 12.143 16.141 1.00 80.44 76 VAL A O 1
ATOM 592 N N . SER A 1 77 ? -43.019 11.411 15.716 1.00 81.06 77 SER A N 1
ATOM 593 C CA . SER A 1 77 ? -43.222 10.752 17.007 1.00 81.06 77 SER A CA 1
ATOM 594 C C . SER A 1 77 ? -43.139 9.240 16.857 1.00 81.06 77 SER A C 1
ATOM 596 O O . SER A 1 77 ? -43.831 8.663 16.021 1.00 81.06 77 SER A O 1
ATOM 598 N N . HIS A 1 78 ? -42.353 8.594 17.712 1.00 75.88 78 HIS A N 1
ATOM 599 C CA . HIS A 1 78 ? -42.252 7.144 17.792 1.00 75.88 78 HIS A CA 1
ATOM 600 C C . HIS A 1 78 ? -42.494 6.660 19.221 1.00 75.88 78 HIS A C 1
ATOM 602 O O . HIS A 1 78 ? -42.019 7.261 20.187 1.00 75.88 78 HIS A O 1
ATOM 608 N N . LEU A 1 79 ? -43.243 5.568 19.364 1.00 77.00 79 LEU A N 1
ATOM 609 C CA . LEU A 1 79 ? -43.470 4.921 20.651 1.00 77.00 79 LEU A CA 1
ATOM 610 C C . LEU A 1 79 ? -42.558 3.698 20.749 1.00 77.00 79 LEU A C 1
ATOM 612 O O . LEU A 1 79 ? -42.673 2.775 19.951 1.00 77.00 79 LEU A O 1
ATOM 616 N N . ILE A 1 80 ? -41.648 3.716 21.714 1.00 71.69 80 ILE A N 1
ATOM 617 C CA . ILE A 1 80 ? -40.730 2.620 22.022 1.00 71.69 80 ILE A CA 1
ATOM 618 C C . ILE A 1 80 ? -41.248 1.945 23.293 1.00 71.69 80 ILE A C 1
ATOM 620 O O . ILE A 1 80 ? -41.549 2.629 24.272 1.00 71.69 80 ILE A O 1
ATOM 624 N N . GLU A 1 81 ? -41.382 0.621 23.283 1.00 71.94 81 GLU A N 1
ATOM 625 C CA . GLU A 1 81 ? -41.758 -0.167 24.460 1.00 71.94 81 GLU A CA 1
ATOM 626 C C . GLU A 1 81 ? -40.633 -1.163 24.756 1.00 71.94 81 GLU A C 1
ATOM 628 O O . GLU A 1 81 ? -40.446 -2.130 24.025 1.00 71.94 81 GLU A O 1
ATOM 633 N N . GLU A 1 82 ? -39.863 -0.906 25.814 1.00 60.12 82 GLU A N 1
ATOM 634 C CA . GLU A 1 82 ? -38.770 -1.776 26.264 1.00 60.12 82 GLU A CA 1
ATOM 635 C C . GLU A 1 82 ? -38.956 -2.105 27.744 1.00 60.12 82 GLU A C 1
ATOM 637 O O . GLU A 1 82 ? -39.203 -1.220 28.562 1.00 60.12 82 GLU A O 1
ATOM 642 N N . ASN A 1 83 ? -38.865 -3.390 28.102 1.00 59.84 83 ASN A N 1
ATOM 643 C CA . ASN A 1 83 ? -38.978 -3.874 29.486 1.00 59.84 83 ASN A CA 1
ATOM 644 C C . ASN A 1 83 ? -40.235 -3.375 30.240 1.00 59.84 83 ASN A C 1
ATOM 646 O O . ASN A 1 83 ? -40.205 -3.165 31.451 1.00 59.84 83 ASN A O 1
ATOM 650 N N . GLY A 1 84 ? -41.353 -3.177 29.527 1.00 61.47 84 GLY A N 1
ATOM 651 C CA . GLY A 1 84 ? -42.620 -2.686 30.091 1.00 61.47 84 GLY A CA 1
ATOM 652 C C . GLY A 1 84 ? -42.696 -1.165 30.291 1.00 61.47 84 GLY A C 1
ATOM 653 O O . GLY A 1 84 ? -43.673 -0.673 30.856 1.00 61.47 84 GLY A O 1
ATOM 654 N N . ILE A 1 85 ? -41.690 -0.421 29.823 1.00 67.62 85 ILE A N 1
ATOM 655 C CA . ILE A 1 85 ? -41.618 1.040 29.867 1.00 67.62 85 ILE A CA 1
ATOM 656 C C . ILE A 1 85 ? -41.967 1.595 28.489 1.00 67.62 85 ILE A C 1
ATOM 658 O O . ILE A 1 85 ? -41.353 1.231 27.489 1.00 67.62 85 ILE A O 1
ATOM 662 N N . ARG A 1 86 ? -42.933 2.518 28.437 1.00 72.62 86 ARG A N 1
ATOM 663 C CA . ARG A 1 86 ? -43.326 3.213 27.203 1.00 72.62 86 ARG A CA 1
ATOM 664 C C . ARG A 1 86 ? -42.611 4.556 27.090 1.00 72.62 86 ARG A C 1
ATOM 666 O O . ARG A 1 86 ? -42.932 5.491 27.820 1.00 72.62 86 ARG A O 1
ATOM 673 N N . LEU A 1 87 ? -41.678 4.671 26.156 1.00 78.31 87 LEU A N 1
ATOM 674 C CA . LEU A 1 87 ? -41.000 5.915 25.812 1.00 78.31 87 LEU A CA 1
ATOM 675 C C . LEU A 1 87 ? -41.611 6.503 24.540 1.00 78.31 87 LEU A C 1
ATOM 677 O O . LEU A 1 87 ? -41.520 5.919 23.463 1.00 78.31 87 LEU A O 1
ATOM 681 N N . ARG A 1 88 ? -42.218 7.688 24.645 1.00 82.25 88 ARG A N 1
ATOM 682 C CA . ARG A 1 88 ? -42.600 8.473 23.467 1.00 82.25 88 ARG A CA 1
ATOM 683 C C . ARG A 1 88 ? -41.436 9.365 23.073 1.00 82.25 88 ARG A C 1
ATOM 685 O O . ARG A 1 88 ? -41.197 10.395 23.696 1.00 82.25 88 ARG A O 1
ATOM 692 N N . LEU A 1 89 ? -40.730 8.991 22.026 1.00 82.06 89 LEU A N 1
ATOM 693 C CA . LEU A 1 89 ? -39.680 9.816 21.473 1.00 82.06 89 LEU A CA 1
ATOM 694 C C . LEU A 1 89 ? -40.253 10.722 20.386 1.00 82.06 89 LEU A C 1
ATOM 696 O O . LEU A 1 89 ? -40.867 10.237 19.439 1.00 82.06 89 LEU A O 1
ATOM 700 N N . ASN A 1 90 ? -39.997 12.022 20.484 1.00 85.94 90 ASN A N 1
ATOM 701 C CA . ASN A 1 90 ? -40.278 12.949 19.398 1.00 85.94 90 ASN A CA 1
ATOM 702 C C . ASN A 1 90 ? -38.974 13.472 18.826 1.00 85.94 90 ASN A C 1
ATOM 704 O O . ASN A 1 90 ? -38.141 14.005 19.554 1.00 85.94 90 ASN A O 1
ATOM 708 N N . ILE A 1 91 ? -38.827 13.358 17.518 1.00 85.75 91 ILE A N 1
ATOM 709 C CA . ILE A 1 91 ? -37.662 13.826 16.792 1.00 85.75 91 ILE A CA 1
ATOM 710 C C . ILE A 1 91 ? -38.088 15.009 15.946 1.00 85.75 91 ILE A C 1
ATOM 712 O O . ILE A 1 91 ? -38.980 14.899 15.108 1.00 85.75 91 ILE A O 1
ATOM 716 N N . VAL A 1 92 ? -37.460 16.147 16.191 1.00 88.44 92 VAL A N 1
ATOM 717 C CA . VAL A 1 92 ? -37.690 17.388 15.469 1.00 88.44 92 VAL A CA 1
ATOM 718 C C . VAL A 1 92 ? -36.562 17.546 14.450 1.00 88.44 92 VAL A C 1
ATOM 720 O O . VAL A 1 92 ? -35.434 17.868 14.819 1.00 88.44 92 VAL A O 1
ATOM 723 N N . ASP A 1 93 ? -36.849 17.276 13.177 1.00 84.44 93 ASP A N 1
ATOM 724 C CA . ASP A 1 93 ? -35.909 17.479 12.070 1.00 84.44 93 ASP A CA 1
ATOM 725 C C . ASP A 1 93 ? -35.971 18.939 11.616 1.00 84.44 93 ASP A C 1
ATOM 727 O O . ASP A 1 93 ? -37.058 19.476 11.380 1.00 84.44 93 ASP A O 1
ATOM 731 N N . THR A 1 94 ? -34.815 19.595 11.514 1.00 86.62 94 THR A N 1
ATOM 732 C CA . THR A 1 94 ? -34.731 20.989 11.068 1.00 86.62 94 THR A CA 1
ATOM 733 C C . THR A 1 94 ? -34.187 21.086 9.643 1.00 86.62 94 THR A C 1
ATOM 735 O O . THR A 1 94 ? -33.367 20.257 9.227 1.00 86.62 94 THR A O 1
ATOM 738 N N . PRO A 1 95 ? -34.542 22.151 8.902 1.00 80.88 95 PRO A N 1
ATOM 739 C CA . PRO A 1 95 ? -33.848 22.500 7.668 1.00 80.88 95 PRO A CA 1
ATOM 740 C C . PRO A 1 95 ? -32.336 22.594 7.894 1.00 80.88 95 PRO A C 1
ATOM 742 O O . PRO A 1 95 ? -31.875 22.962 8.980 1.00 80.88 95 PRO A O 1
ATOM 745 N N . GLY A 1 96 ? -31.553 22.229 6.879 1.00 75.25 96 GLY A N 1
ATOM 746 C CA . GLY A 1 96 ? -30.110 22.421 6.941 1.00 75.25 96 GLY A CA 1
ATOM 747 C C . GLY A 1 96 ? -29.747 23.883 6.713 1.00 75.25 96 GLY A C 1
ATOM 748 O O . GLY A 1 96 ? -30.279 24.526 5.812 1.00 75.25 96 GLY A O 1
ATOM 749 N N . TYR A 1 97 ? -28.847 24.410 7.537 1.00 73.38 97 TYR A N 1
ATOM 750 C CA . TYR A 1 97 ? -28.307 25.755 7.357 1.00 73.38 97 TYR A CA 1
ATOM 751 C C . TYR A 1 97 ? -27.028 25.717 6.506 1.00 73.38 97 TYR A C 1
ATOM 753 O O . TYR A 1 97 ? -26.331 24.701 6.486 1.00 73.38 97 TYR A O 1
ATOM 761 N N . GLY A 1 98 ? -26.702 26.815 5.817 1.00 63.50 98 GLY A N 1
ATOM 762 C CA . GLY A 1 98 ? -25.468 26.937 5.028 1.00 63.50 98 GLY A CA 1
ATOM 763 C C . GLY A 1 98 ? -25.615 26.734 3.515 1.00 63.50 98 GLY A C 1
ATOM 764 O O . GLY A 1 98 ? -24.622 26.880 2.807 1.00 63.50 98 GLY A O 1
ATOM 765 N N . ASP A 1 99 ? -26.813 26.419 3.013 1.00 58.09 99 ASP A N 1
ATOM 766 C CA . ASP A 1 99 ? -27.068 26.196 1.577 1.00 58.09 99 ASP A CA 1
ATOM 767 C C . ASP A 1 99 ? -27.621 27.433 0.850 1.00 58.09 99 ASP A C 1
ATOM 769 O O . ASP A 1 99 ? -27.694 27.455 -0.378 1.00 58.09 99 ASP A O 1
ATOM 773 N N . GLN A 1 100 ? -28.048 28.458 1.592 1.00 59.19 100 GLN A N 1
ATOM 774 C CA . GLN A 1 100 ? -28.608 29.678 1.015 1.00 59.19 100 GLN A CA 1
ATOM 775 C C . GLN A 1 100 ? -27.502 30.702 0.741 1.00 59.19 100 GLN A C 1
ATOM 777 O O . GLN A 1 100 ? -26.479 30.726 1.421 1.00 59.19 100 GLN A O 1
ATOM 782 N N . VAL A 1 101 ? -27.707 31.572 -0.255 1.00 55.03 101 VAL A N 1
ATOM 783 C CA . VAL A 1 101 ? -26.766 32.665 -0.577 1.00 55.03 101 VAL A CA 1
ATOM 784 C C . VAL A 1 101 ? -26.639 33.641 0.600 1.00 55.03 101 VAL A C 1
ATOM 786 O O . VAL A 1 101 ? -25.554 34.154 0.856 1.00 55.03 101 VAL A O 1
ATOM 789 N N . ASN A 1 102 ? -27.725 33.837 1.357 1.00 63.62 102 ASN A N 1
ATOM 790 C CA . ASN A 1 102 ? -27.715 34.531 2.638 1.00 63.62 102 ASN A CA 1
ATOM 791 C C . ASN A 1 102 ? -28.004 33.529 3.771 1.00 63.62 102 ASN A C 1
ATOM 793 O O . ASN A 1 102 ? -29.104 32.991 3.850 1.00 63.62 102 ASN A O 1
ATOM 797 N N . ASN A 1 103 ? -27.015 33.280 4.632 1.00 68.19 103 ASN A N 1
ATOM 798 C CA . ASN A 1 103 ? -27.158 32.437 5.827 1.00 68.19 103 ASN A CA 1
ATOM 799 C C . ASN A 1 103 ? -27.179 33.256 7.128 1.00 68.19 103 ASN A C 1
ATOM 801 O O . ASN A 1 103 ? -27.030 32.689 8.214 1.00 68.19 103 ASN A O 1
ATOM 805 N N . GLU A 1 104 ? -27.331 34.578 7.045 1.00 73.31 104 GLU A N 1
ATOM 806 C CA . GLU A 1 104 ? -27.532 35.411 8.226 1.00 73.31 104 GLU A CA 1
ATOM 807 C C . GLU A 1 104 ? -28.758 34.913 8.996 1.00 73.31 104 GLU A C 1
ATOM 809 O O . GLU A 1 104 ? -29.811 34.641 8.420 1.00 73.31 104 GLU A O 1
ATOM 814 N N . ASN A 1 105 ? -28.609 34.764 10.313 1.00 80.19 105 ASN A N 1
ATOM 815 C CA . ASN A 1 105 ? -29.699 34.404 11.218 1.00 80.19 105 ASN A CA 1
ATOM 816 C C . ASN A 1 105 ? -30.391 33.059 10.925 1.00 80.19 105 ASN A C 1
ATOM 818 O O . ASN A 1 105 ? -31.497 32.807 11.403 1.00 80.19 105 ASN A O 1
ATOM 822 N N . CYS A 1 106 ? -29.728 32.132 10.226 1.00 81.25 106 CYS A N 1
ATOM 823 C CA . CYS A 1 106 ? -30.284 30.811 9.908 1.00 81.25 106 CYS A CA 1
ATOM 824 C C . CYS A 1 106 ? -30.687 29.976 11.146 1.00 81.25 106 CYS A C 1
ATOM 826 O O . CYS A 1 106 ? -31.473 29.037 11.040 1.00 81.25 106 CYS A O 1
ATOM 828 N N . TRP A 1 107 ? -30.158 30.308 12.329 1.00 86.12 107 TRP A N 1
ATOM 829 C CA . TRP A 1 107 ? -30.502 29.684 13.612 1.00 86.12 107 TRP A CA 1
ATOM 830 C C . TRP A 1 107 ? -31.789 30.233 14.246 1.00 86.12 107 TRP A C 1
ATOM 832 O O . TRP A 1 107 ? -32.356 29.576 15.120 1.00 86.12 107 TRP A O 1
ATOM 842 N N . GLU A 1 108 ? -32.266 31.420 13.855 1.00 88.12 108 GLU A N 1
ATOM 843 C CA . GLU A 1 108 ? -33.409 32.080 14.502 1.00 88.12 108 GLU A CA 1
ATOM 844 C C . GLU A 1 108 ? -34.697 31.248 14.475 1.00 88.12 108 GLU A C 1
ATOM 846 O O . GLU A 1 108 ? -35.320 31.130 15.534 1.00 88.12 108 GLU A O 1
ATOM 851 N N . PRO A 1 109 ? -35.096 30.609 13.354 1.00 88.06 109 PRO A N 1
ATOM 852 C CA . PRO A 1 109 ? -36.294 29.770 13.335 1.00 88.06 109 PRO A CA 1
ATOM 853 C C . PRO A 1 109 ? -36.203 28.589 14.309 1.00 88.06 109 PRO A C 1
ATOM 855 O O . PRO A 1 109 ? -37.187 28.245 14.962 1.00 88.06 109 PRO A O 1
ATOM 858 N N . ILE A 1 110 ? -35.009 28.002 14.449 1.00 90.62 110 ILE A N 1
ATOM 859 C CA . ILE A 1 110 ? -34.747 26.866 15.342 1.00 90.62 110 ILE A CA 1
ATOM 860 C C . ILE A 1 110 ? -34.855 27.315 16.804 1.00 90.62 110 ILE A C 1
ATOM 862 O O . ILE A 1 110 ? -35.557 26.693 17.601 1.00 90.62 110 ILE A O 1
ATOM 866 N N . ILE A 1 111 ? -34.215 28.433 17.155 1.00 91.62 111 ILE A N 1
ATOM 867 C CA . ILE A 1 111 ? -34.271 28.994 18.512 1.00 91.62 111 ILE A CA 1
ATOM 868 C C . ILE A 1 111 ? -35.692 29.420 18.869 1.00 91.62 111 ILE A C 1
ATOM 870 O O . ILE A 1 111 ? -36.153 29.147 19.979 1.00 91.62 111 ILE A O 1
ATOM 874 N N . LYS A 1 112 ? -36.391 30.076 17.938 1.00 92.06 112 LYS A N 1
ATOM 875 C CA . LYS A 1 112 ? -37.788 30.472 18.112 1.00 92.06 112 LYS A CA 1
ATOM 876 C C . LYS A 1 112 ? -38.651 29.251 18.411 1.00 92.06 112 LYS A C 1
ATOM 878 O O . LYS A 1 112 ? -39.361 29.258 19.408 1.00 92.06 112 LYS A O 1
ATOM 883 N N . TYR A 1 113 ? -38.510 28.179 17.631 1.00 93.44 113 TYR A N 1
ATOM 884 C CA . TYR A 1 113 ? -39.240 26.935 17.861 1.00 93.44 113 TYR A CA 1
ATOM 885 C C . TYR A 1 113 ? -38.982 26.356 19.263 1.00 93.44 113 TYR A C 1
ATOM 887 O O . TYR A 1 113 ? -39.937 26.051 19.976 1.00 93.44 113 TYR A O 1
ATOM 895 N N . ILE A 1 114 ? -37.720 26.265 19.704 1.00 93.88 114 ILE A N 1
ATOM 896 C CA . ILE A 1 114 ? -37.367 25.766 21.049 1.00 93.88 114 ILE A CA 1
ATOM 897 C C . ILE A 1 114 ? -38.025 26.622 22.147 1.00 93.88 114 ILE A C 1
ATOM 899 O O . ILE A 1 114 ? -38.643 26.087 23.073 1.00 93.88 114 ILE A O 1
ATOM 903 N N . LYS A 1 115 ? -37.942 27.954 22.034 1.00 94.12 115 LYS A N 1
ATOM 904 C CA . LYS A 1 115 ? -38.539 28.896 22.998 1.00 94.12 115 LYS A CA 1
ATOM 905 C C . LYS A 1 115 ? -40.066 28.842 23.006 1.00 94.12 115 LYS A C 1
ATOM 907 O O . LYS A 1 115 ? -40.673 28.936 24.076 1.00 94.12 115 LYS A O 1
ATOM 912 N N . ASP A 1 116 ? -40.686 28.668 21.844 1.00 93.81 116 ASP A N 1
ATOM 913 C CA . ASP A 1 116 ? -42.135 28.536 21.701 1.00 93.81 116 ASP A CA 1
ATOM 914 C C . ASP A 1 116 ? -42.624 27.238 22.356 1.00 93.81 116 ASP A C 1
ATOM 916 O O . ASP A 1 116 ? -43.593 27.269 23.117 1.00 93.81 116 ASP A O 1
ATOM 920 N N . GLN A 1 117 ? -41.914 26.120 22.160 1.00 93.56 117 GLN A N 1
ATOM 921 C CA . GLN A 1 117 ? -42.221 24.851 22.828 1.00 93.56 117 GLN A CA 1
ATOM 922 C C . GLN A 1 117 ? -42.108 24.945 24.355 1.00 93.56 117 GLN A C 1
ATOM 924 O O . GLN A 1 117 ? -42.964 24.418 25.074 1.00 93.56 117 GLN A O 1
ATOM 929 N N . HIS A 1 118 ? -41.079 25.635 24.855 1.00 92.00 118 HIS A N 1
ATOM 930 C CA . HIS A 1 118 ? -40.911 25.881 26.286 1.00 92.00 118 HIS A CA 1
ATOM 931 C C . HIS A 1 118 ? -42.046 26.744 26.849 1.00 92.00 118 HIS A C 1
ATOM 933 O O . HIS A 1 118 ? -42.655 26.419 27.870 1.00 92.00 118 HIS A O 1
ATOM 939 N N . SER A 1 119 ? -42.381 27.821 26.140 1.00 91.75 119 SER A N 1
ATOM 940 C CA . SER A 1 119 ? -43.452 28.746 26.513 1.00 91.75 119 SER A CA 1
ATOM 941 C C . SER A 1 119 ? -44.832 28.080 26.481 1.00 91.75 119 SER A C 1
ATOM 943 O O . SER A 1 119 ? -45.664 28.349 27.346 1.00 91.75 119 SER A O 1
ATOM 945 N N . ALA A 1 120 ? -45.083 27.191 25.516 1.00 89.44 120 ALA A N 1
ATOM 946 C CA . ALA A 1 120 ? -46.321 26.422 25.412 1.00 89.44 120 ALA A CA 1
ATOM 947 C C . ALA A 1 120 ? -46.527 25.491 26.617 1.00 89.44 120 ALA A C 1
ATOM 949 O O . ALA A 1 120 ? -47.631 25.441 27.163 1.00 89.44 120 ALA A O 1
ATOM 950 N N . TYR A 1 121 ? -45.470 24.804 27.063 1.00 89.06 121 TYR A N 1
ATOM 951 C CA . TYR A 1 121 ? -45.518 23.973 28.267 1.00 89.06 121 TYR A CA 1
ATOM 952 C C . TYR A 1 121 ? -45.776 24.818 29.520 1.00 89.06 121 TYR A C 1
ATOM 954 O O . TYR A 1 121 ? -46.716 24.546 30.267 1.00 89.06 121 TYR A O 1
ATOM 962 N N . LEU A 1 122 ? -45.001 25.893 29.700 1.00 88.25 122 LEU A N 1
ATOM 963 C CA . LEU A 1 122 ? -45.105 26.778 30.861 1.00 88.25 122 LEU A CA 1
ATOM 964 C C . LEU A 1 122 ? -46.506 27.395 30.998 1.00 88.25 122 LEU A C 1
ATOM 966 O O . LEU A 1 122 ? -47.069 27.429 32.088 1.00 88.25 122 LEU A O 1
ATOM 970 N N . ARG A 1 123 ? -47.120 27.829 29.888 1.00 87.19 123 ARG A N 1
ATOM 971 C CA . ARG A 1 123 ? -48.499 28.356 29.892 1.00 87.19 123 ARG A CA 1
ATOM 972 C C . ARG A 1 123 ? -49.514 27.327 30.393 1.00 87.19 123 ARG A C 1
ATOM 974 O O . ARG A 1 123 ? -50.400 27.677 31.171 1.00 87.19 123 ARG A O 1
ATOM 981 N N . LYS A 1 124 ? -49.388 26.064 29.971 1.00 85.75 124 LYS A N 1
ATOM 982 C CA . LYS A 1 124 ? -50.266 24.976 30.435 1.00 85.75 124 LYS A CA 1
ATOM 983 C C . LYS A 1 124 ? -50.051 24.663 31.914 1.00 85.75 124 LYS A C 1
ATOM 985 O O . LYS A 1 124 ? -51.013 24.363 32.613 1.00 85.75 124 LYS A O 1
ATOM 990 N N . GLU A 1 125 ? -48.813 24.750 32.391 1.00 83.94 125 GLU A N 1
ATOM 991 C CA . GLU A 1 125 ? -48.477 24.517 33.797 1.00 83.94 125 GLU A CA 1
ATOM 992 C C . GLU A 1 125 ? -49.033 25.601 34.731 1.00 83.94 125 GLU A C 1
ATOM 994 O O . GLU A 1 125 ? -49.522 25.279 35.811 1.00 83.94 125 GLU A O 1
ATOM 999 N N . LEU A 1 126 ? -49.033 26.862 34.289 1.00 84.25 126 LEU A N 1
ATOM 1000 C CA . LEU A 1 126 ? -49.534 28.009 35.055 1.00 84.25 126 LEU A CA 1
ATOM 1001 C C . LEU A 1 126 ? -51.068 28.181 35.011 1.00 84.25 126 LEU A C 1
ATOM 1003 O O . LEU A 1 126 ? -51.605 29.069 35.672 1.00 84.25 126 LEU A O 1
ATOM 1007 N N . THR A 1 127 ? -51.795 27.372 34.233 1.00 83.62 127 THR A N 1
ATOM 1008 C CA . THR A 1 127 ? -53.257 27.493 34.093 1.00 83.62 127 THR A CA 1
ATOM 1009 C C . THR A 1 127 ? -53.984 26.968 35.341 1.00 83.62 127 THR A C 1
ATOM 1011 O O . THR A 1 127 ? -53.728 25.855 35.793 1.00 83.62 127 THR A O 1
ATOM 1014 N N . ALA A 1 128 ? -54.944 27.739 35.870 1.00 70.88 128 ALA A N 1
ATOM 1015 C CA . ALA A 1 128 ? -55.676 27.404 37.102 1.00 70.88 128 ALA A CA 1
ATOM 1016 C C . ALA A 1 128 ? -56.493 26.096 37.011 1.00 70.88 128 ALA A C 1
ATOM 1018 O O . ALA A 1 128 ? -56.569 25.336 37.975 1.00 70.88 128 ALA A O 1
ATOM 1019 N N . LEU A 1 129 ? -57.075 25.803 35.842 1.00 73.75 129 LEU A N 1
ATOM 1020 C CA . LEU A 1 129 ? -57.721 24.523 35.532 1.00 73.75 129 LEU A CA 1
ATOM 1021 C C . LEU A 1 129 ? -56.700 23.574 34.899 1.00 73.75 129 LEU A C 1
ATOM 1023 O O . LEU A 1 129 ? -56.679 23.371 33.686 1.00 73.75 129 LEU A O 1
ATOM 1027 N N . ARG A 1 130 ? -55.814 23.021 35.729 1.00 68.62 130 ARG A N 1
ATOM 1028 C CA . ARG A 1 130 ? -54.753 22.128 35.261 1.00 68.62 130 ARG A CA 1
ATOM 1029 C C . ARG A 1 130 ? -55.341 20.807 34.759 1.00 68.62 130 ARG A C 1
ATOM 1031 O O . ARG A 1 130 ? -55.987 20.075 35.513 1.00 68.62 130 ARG A O 1
ATOM 1038 N N . GLU A 1 131 ? -55.062 20.459 33.505 1.00 71.50 131 GLU A N 1
ATOM 1039 C CA . GLU A 1 131 ? -55.298 19.102 33.009 1.00 71.50 131 GLU A CA 1
ATOM 1040 C C . GLU A 1 131 ? -54.545 18.096 33.892 1.00 71.50 131 GLU A C 1
ATOM 1042 O O . GLU A 1 131 ? -53.393 18.318 34.273 1.00 71.50 131 GLU A O 1
ATOM 1047 N N . ARG A 1 132 ? -55.165 16.947 34.200 1.00 68.50 132 ARG A N 1
ATOM 1048 C CA . ARG A 1 132 ? -54.519 15.892 35.010 1.00 68.50 132 ARG A CA 1
ATOM 1049 C C . ARG A 1 132 ? -53.193 15.406 34.406 1.00 68.50 132 ARG A C 1
ATOM 1051 O O . ARG A 1 132 ? -52.370 14.838 35.122 1.00 68.50 132 ARG A O 1
ATOM 1058 N N . TYR A 1 133 ? -53.000 15.606 33.103 1.00 70.62 133 TYR A N 1
ATOM 1059 C CA . TYR A 1 133 ? -51.811 15.219 32.360 1.00 70.62 133 TYR A CA 1
ATOM 1060 C C . TYR A 1 133 ? -51.452 16.307 31.344 1.00 70.62 133 TYR A C 1
ATOM 1062 O O . TYR A 1 133 ? -52.182 16.516 30.384 1.00 70.62 133 TYR A O 1
ATOM 1070 N N . ILE A 1 134 ? -50.306 16.961 31.541 1.00 76.94 134 ILE A N 1
ATOM 1071 C CA . ILE A 1 134 ? -49.725 17.896 30.572 1.00 76.94 134 ILE A CA 1
ATOM 1072 C C . ILE A 1 134 ? -48.710 17.115 29.732 1.00 76.94 134 ILE A C 1
ATOM 1074 O O . ILE A 1 134 ? -47.833 16.448 30.286 1.00 76.94 134 ILE A O 1
ATOM 1078 N N . GLN A 1 135 ? -48.840 17.180 28.406 1.00 77.00 135 GLN A N 1
ATOM 1079 C CA . GLN A 1 135 ? -47.821 16.668 27.486 1.00 77.00 135 GLN A CA 1
ATOM 1080 C C . GLN A 1 135 ? -46.591 17.576 27.518 1.00 77.00 135 GLN A C 1
ATOM 1082 O O . GLN A 1 135 ? -46.728 18.791 27.365 1.00 77.00 135 GLN A O 1
ATOM 1087 N N . ASP A 1 136 ? -45.405 16.991 27.695 1.00 85.00 136 ASP A N 1
ATOM 1088 C CA . ASP A 1 136 ? -44.159 17.754 27.700 1.00 85.00 136 ASP A CA 1
ATOM 1089 C C . ASP A 1 136 ? -43.764 18.126 26.271 1.00 85.00 136 ASP A C 1
ATOM 1091 O O . ASP A 1 136 ? -43.390 17.268 25.472 1.00 85.00 136 ASP A O 1
ATOM 1095 N N . THR A 1 137 ? -43.882 19.404 25.929 1.00 88.38 137 THR A N 1
ATOM 1096 C CA . THR A 1 137 ? -43.512 19.919 24.608 1.00 88.38 137 THR A CA 1
ATOM 1097 C C . THR A 1 137 ? -42.060 20.381 24.544 1.00 88.38 137 THR A C 1
ATOM 1099 O O . THR A 1 137 ? -41.555 20.616 23.451 1.00 88.38 137 THR A O 1
ATOM 1102 N N . ARG A 1 138 ? -41.363 20.506 25.682 1.00 92.81 138 ARG A N 1
ATOM 1103 C CA . ARG A 1 138 ? -40.018 21.094 25.756 1.00 92.81 138 ARG A CA 1
ATOM 1104 C C . ARG A 1 138 ? -39.004 20.241 25.006 1.00 92.81 138 ARG A C 1
ATOM 1106 O O . ARG A 1 138 ? -39.027 19.017 25.095 1.00 92.81 138 ARG A O 1
ATOM 1113 N N . ILE A 1 139 ? -38.081 20.884 24.298 1.00 94.06 139 ILE A N 1
ATOM 1114 C CA . ILE A 1 139 ? -36.954 20.188 23.673 1.00 94.06 139 ILE A CA 1
ATOM 1115 C C . ILE A 1 139 ? -35.909 19.890 24.748 1.00 94.06 139 ILE A C 1
ATOM 1117 O O . ILE A 1 139 ? -35.412 20.810 25.391 1.00 94.06 139 ILE A O 1
ATOM 1121 N N . HIS A 1 140 ? -35.581 18.613 24.945 1.00 91.81 140 HIS A N 1
ATOM 1122 C CA . HIS A 1 140 ? -34.660 18.185 26.003 1.00 91.81 140 HIS A CA 1
ATOM 1123 C C . HIS A 1 140 ? -33.205 18.144 25.539 1.00 91.81 140 HIS A C 1
ATOM 1125 O O . HIS A 1 140 ? -32.299 18.325 26.349 1.00 91.81 140 HIS A O 1
ATOM 1131 N N . CYS A 1 141 ? -32.974 17.861 24.255 1.00 92.31 141 CYS A N 1
ATOM 1132 C CA . CYS A 1 141 ? -31.643 17.674 23.690 1.00 92.31 141 CYS A CA 1
ATOM 1133 C C . CYS A 1 141 ? -31.599 18.124 22.227 1.00 92.31 141 CYS A C 1
ATOM 1135 O O . CYS A 1 141 ? -32.545 17.894 21.473 1.00 92.31 141 CYS A O 1
ATOM 1137 N N . CYS A 1 142 ? -30.486 18.737 21.834 1.00 93.88 142 CYS A N 1
ATOM 1138 C CA . CYS A 1 142 ? -30.147 19.088 20.466 1.00 93.88 142 CYS A CA 1
ATOM 1139 C C . CYS A 1 142 ? -28.933 18.281 20.001 1.00 93.88 142 CYS A C 1
ATOM 1141 O O . CYS A 1 142 ? -27.818 18.503 20.475 1.00 93.88 142 CYS A O 1
ATOM 1143 N N . LEU A 1 143 ? -29.135 17.389 19.030 1.00 92.56 143 LEU A N 1
ATOM 1144 C CA . LEU A 1 143 ? -28.045 16.716 18.329 1.00 92.56 143 LEU A CA 1
ATOM 1145 C C . LEU A 1 143 ? -27.510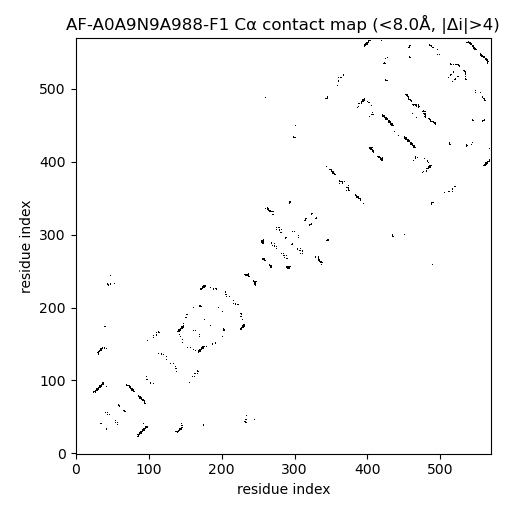 17.648 17.242 1.00 92.56 143 LEU A C 1
ATOM 1147 O O . LEU A 1 143 ? -28.196 17.907 16.251 1.00 92.56 143 LEU A O 1
ATOM 1151 N N . PHE A 1 144 ? -26.294 18.154 17.434 1.00 93.56 144 PHE A N 1
ATOM 1152 C CA . PHE A 1 144 ? -25.658 19.080 16.503 1.00 93.56 144 PHE A CA 1
ATOM 1153 C C . PHE A 1 144 ? -24.674 18.349 15.584 1.00 93.56 144 PHE A C 1
ATOM 1155 O O . PHE A 1 144 ? -23.659 17.826 16.042 1.00 93.56 144 PHE A O 1
ATOM 1162 N N . PHE A 1 145 ? -24.972 18.305 14.288 1.00 92.12 145 PHE A N 1
ATOM 1163 C CA . PHE A 1 145 ? -24.218 17.552 13.288 1.00 92.12 145 PHE A CA 1
ATOM 1164 C C . PHE A 1 145 ? -23.094 18.398 12.697 1.00 92.12 145 PHE A C 1
ATOM 1166 O O . PHE A 1 145 ? -23.338 19.397 12.024 1.00 92.12 145 PHE A O 1
ATOM 1173 N N . ILE A 1 146 ? -21.866 17.928 12.885 1.00 91.75 146 ILE A N 1
ATOM 1174 C CA . ILE A 1 146 ? -20.636 18.531 12.379 1.00 91.75 146 ILE A CA 1
ATOM 1175 C C . ILE A 1 146 ? -20.207 17.782 11.116 1.00 91.75 146 ILE A C 1
ATOM 1177 O O . ILE A 1 146 ? -20.188 16.548 11.085 1.00 91.75 146 ILE A O 1
ATOM 1181 N N . ALA A 1 147 ? -19.860 18.529 10.068 1.00 87.25 147 ALA A N 1
ATOM 1182 C CA . ALA A 1 147 ? -19.348 17.959 8.828 1.00 87.25 147 ALA A CA 1
ATOM 1183 C C . ALA A 1 147 ? -17.961 17.316 9.043 1.00 87.25 147 ALA A C 1
ATOM 1185 O O . ALA A 1 147 ? -17.110 17.927 9.692 1.00 87.25 147 ALA A O 1
ATOM 1186 N N . PRO A 1 148 ? -17.686 16.129 8.475 1.00 85.31 148 PRO A N 1
ATOM 1187 C CA . PRO A 1 148 ? -16.413 15.432 8.650 1.00 85.31 148 PRO A CA 1
ATOM 1188 C C . PRO A 1 148 ? -15.340 16.001 7.709 1.00 85.31 148 PRO A C 1
ATOM 1190 O O . PRO A 1 148 ? -14.889 15.335 6.783 1.00 85.31 148 PRO A O 1
ATOM 1193 N N . THR A 1 149 ? -14.961 17.265 7.895 1.00 80.06 149 THR A N 1
ATOM 1194 C CA . THR A 1 149 ? -13.979 17.939 7.026 1.00 80.06 149 THR A CA 1
ATOM 1195 C C . THR A 1 149 ? -12.534 17.587 7.370 1.00 80.06 149 THR A C 1
ATOM 1197 O O . THR A 1 149 ? -11.655 17.839 6.559 1.00 80.06 149 THR A O 1
ATOM 1200 N N . GLY A 1 150 ? -12.269 17.072 8.577 1.00 71.38 150 GLY A N 1
ATOM 1201 C CA . GLY A 1 150 ? -10.911 16.804 9.073 1.00 71.38 150 GLY A CA 1
ATOM 1202 C C . GLY A 1 150 ? -10.111 18.062 9.448 1.00 71.38 150 GLY A C 1
ATOM 1203 O O . GLY A 1 150 ? -8.996 17.958 9.959 1.00 71.38 150 GLY A O 1
ATOM 1204 N N . HIS A 1 151 ? -10.672 19.257 9.239 1.00 78.19 151 HIS A N 1
ATOM 1205 C CA . HIS A 1 151 ? -10.014 20.538 9.493 1.00 78.19 151 HIS A CA 1
ATOM 1206 C C . HIS A 1 151 ? -10.511 21.173 10.801 1.00 78.19 151 HIS A C 1
ATOM 1208 O O . HIS A 1 151 ? -10.166 20.687 11.876 1.00 78.19 151 HIS A O 1
ATOM 1214 N N . ALA A 1 152 ? -11.299 22.241 10.703 1.00 83.38 152 ALA A N 1
ATOM 1215 C CA . ALA A 1 152 ? -11.810 23.062 11.797 1.00 83.38 152 ALA A CA 1
ATOM 1216 C C . ALA A 1 152 ? -13.341 23.181 11.706 1.00 83.38 152 ALA A C 1
ATOM 1218 O O . ALA A 1 152 ? -13.922 22.909 10.645 1.00 83.38 152 ALA A O 1
ATOM 1219 N N . LEU A 1 153 ? -13.992 23.598 12.797 1.00 87.31 153 LEU A N 1
ATOM 1220 C CA . LEU A 1 153 ? -15.395 24.007 12.767 1.00 87.31 153 LEU A CA 1
ATOM 1221 C C . LEU A 1 153 ? -15.567 25.190 11.815 1.00 87.31 153 LEU A C 1
ATOM 1223 O O . LEU A 1 153 ? -14.750 26.111 11.766 1.00 87.31 153 LEU A O 1
ATOM 1227 N N . LYS A 1 154 ? -16.661 25.198 11.049 1.00 86.06 154 LYS A N 1
ATOM 1228 C CA . LYS A 1 154 ? -16.952 26.356 10.206 1.00 86.06 154 LYS A CA 1
ATOM 1229 C C . LYS A 1 154 ? -17.314 27.548 11.100 1.00 86.06 154 LYS A C 1
ATOM 1231 O O . LYS A 1 154 ? -17.991 27.353 12.112 1.00 86.06 154 LYS A O 1
ATOM 1236 N N . PRO A 1 155 ? -16.994 28.792 10.699 1.00 87.62 155 PRO A N 1
ATOM 1237 C CA . PRO A 1 155 ? -17.389 29.982 11.455 1.00 87.62 155 PRO A CA 1
ATOM 1238 C C . PRO A 1 155 ? -18.891 30.033 11.775 1.00 87.62 155 PRO A C 1
ATOM 1240 O O . PRO A 1 155 ? -19.284 30.409 12.875 1.00 87.62 155 PRO A O 1
ATOM 1243 N N . ILE A 1 156 ? -19.734 29.583 10.839 1.00 86.88 156 ILE A N 1
ATOM 1244 C CA . ILE A 1 156 ? -21.184 29.485 11.042 1.00 86.88 156 ILE A CA 1
ATOM 1245 C C . ILE A 1 156 ? -21.566 28.464 12.124 1.00 86.88 156 ILE A C 1
ATOM 1247 O O . ILE A 1 156 ? -22.451 28.746 12.927 1.00 86.88 156 ILE A O 1
ATOM 1251 N N . ASP A 1 157 ? -20.875 27.323 12.207 1.00 90.00 157 ASP A N 1
ATOM 1252 C CA . ASP A 1 157 ? -21.156 26.292 13.212 1.00 90.00 157 ASP A CA 1
ATOM 1253 C C . ASP A 1 157 ? -20.878 26.819 14.621 1.00 90.00 157 ASP A C 1
ATOM 1255 O O . ASP A 1 157 ? -21.667 26.581 15.529 1.00 90.00 157 ASP A O 1
ATOM 1259 N N . ILE A 1 158 ? -19.806 27.601 14.790 1.00 91.75 158 ILE A N 1
ATOM 1260 C CA . ILE A 1 158 ? -19.437 28.234 16.065 1.00 91.75 158 ILE A CA 1
ATOM 1261 C C . ILE A 1 158 ? -20.548 29.183 16.537 1.00 91.75 158 ILE A C 1
ATOM 1263 O O . ILE A 1 158 ? -20.959 29.136 17.699 1.00 91.75 158 ILE A O 1
ATOM 1267 N N . VAL A 1 159 ? -21.071 30.022 15.636 1.00 90.62 159 VAL A N 1
ATOM 1268 C CA . VAL A 1 159 ? -22.155 30.965 15.955 1.00 90.62 159 VAL A CA 1
ATOM 1269 C C . VAL A 1 159 ? -23.436 30.219 16.333 1.00 90.62 159 VAL A C 1
ATOM 1271 O O . VAL A 1 159 ? -24.047 30.530 17.358 1.00 90.62 159 VAL A O 1
ATOM 1274 N N . VAL A 1 160 ? -23.824 29.212 15.546 1.00 90.81 160 VAL A N 1
ATOM 1275 C CA . VAL A 1 160 ? -25.038 28.421 15.791 1.00 90.81 160 VAL A CA 1
ATOM 1276 C C . VAL A 1 160 ? -24.925 27.638 17.102 1.00 90.81 160 VAL A C 1
ATOM 1278 O O . VAL A 1 160 ? -25.846 27.689 17.917 1.00 90.81 160 VAL A O 1
ATOM 1281 N N . LEU A 1 161 ? -23.795 26.966 17.348 1.00 92.81 161 LEU A N 1
ATOM 1282 C CA . LEU A 1 161 ? -23.531 26.224 18.585 1.00 92.81 161 LEU A CA 1
ATOM 1283 C C . LEU A 1 161 ? -23.650 27.120 19.813 1.00 92.81 161 LEU A C 1
ATOM 1285 O O . LEU A 1 161 ? -24.334 26.757 20.769 1.00 92.81 161 LEU A O 1
ATOM 1289 N N . LYS A 1 162 ? -23.040 28.309 19.765 1.00 92.75 162 LYS A N 1
ATOM 1290 C CA . LYS A 1 162 ? -23.112 29.279 20.858 1.00 92.75 162 LYS A CA 1
ATOM 1291 C C . LYS A 1 162 ? -24.561 29.656 21.162 1.00 92.75 162 LYS A C 1
ATOM 1293 O O . LYS A 1 162 ? -24.991 29.557 22.306 1.00 92.75 162 LYS A O 1
ATOM 1298 N N . LYS A 1 163 ? -25.343 29.989 20.133 1.00 92.00 163 LYS A N 1
ATOM 1299 C CA . LYS A 1 163 ? -26.750 30.378 20.292 1.00 92.00 163 LYS A CA 1
ATOM 1300 C C . LYS A 1 163 ? -27.662 29.238 20.755 1.00 92.00 163 LYS A C 1
ATOM 1302 O O . LYS A 1 163 ? -28.587 29.485 21.523 1.00 92.00 163 LYS A O 1
ATOM 1307 N N . LEU A 1 164 ? -27.418 28.003 20.316 1.00 92.94 164 LEU A N 1
ATOM 1308 C CA . LEU A 1 164 ? -28.196 26.839 20.754 1.00 92.94 164 LEU A CA 1
ATOM 1309 C C . LEU A 1 164 ? -27.863 26.432 22.191 1.00 92.94 164 LEU A C 1
ATOM 1311 O O . LEU A 1 164 ? -28.776 26.114 22.949 1.00 92.94 164 LEU A O 1
ATOM 1315 N N . SER A 1 165 ? -26.588 26.502 22.584 1.00 92.50 165 SER A N 1
ATOM 1316 C CA . SER A 1 165 ? -26.145 26.142 23.938 1.00 92.50 165 SER A CA 1
ATOM 1317 C C . SER A 1 165 ? -26.764 26.996 25.050 1.00 92.50 165 SER A C 1
ATOM 1319 O O . SER A 1 165 ? -26.812 26.565 26.198 1.00 92.50 165 SER A O 1
ATOM 1321 N N . GLU A 1 166 ? -27.280 28.184 24.713 1.00 91.19 166 GLU A N 1
ATOM 1322 C CA . GLU A 1 166 ? -27.989 29.080 25.637 1.00 91.19 166 GLU A CA 1
ATOM 1323 C C . GLU A 1 166 ? -29.446 28.655 25.903 1.00 91.19 166 GLU A C 1
ATOM 1325 O O . GLU A 1 166 ? -30.052 29.133 26.861 1.00 91.19 166 GLU A O 1
ATOM 1330 N N . VAL A 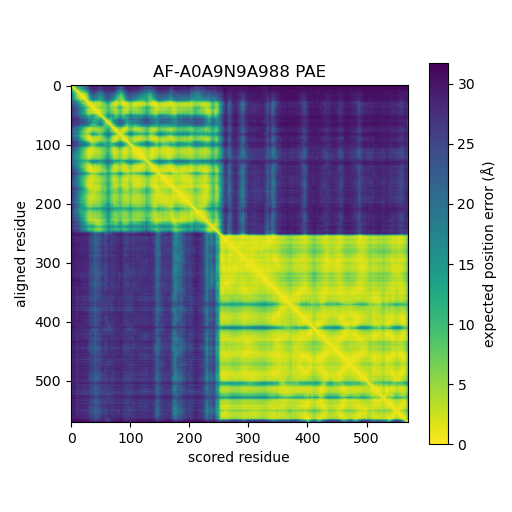1 167 ? -30.040 27.807 25.054 1.00 92.38 167 VAL A N 1
ATOM 1331 C CA . VAL A 1 167 ? -31.487 27.508 25.089 1.00 92.38 167 VAL A CA 1
ATOM 1332 C C . VAL A 1 167 ? -31.828 26.022 25.191 1.00 92.38 167 VAL A C 1
ATOM 1334 O O . VAL A 1 167 ? -32.975 25.693 25.492 1.00 92.38 167 VAL A O 1
ATOM 1337 N N . VAL A 1 168 ? -30.879 25.120 24.926 1.00 93.75 168 VAL A N 1
ATOM 1338 C CA . VAL A 1 168 ? -31.084 23.665 24.974 1.00 93.75 168 VAL A CA 1
ATOM 1339 C C . VAL A 1 168 ? -29.770 22.931 25.254 1.00 93.75 168 VAL A C 1
ATOM 1341 O O . VAL A 1 168 ? -28.694 23.414 24.909 1.00 93.75 168 VAL A O 1
ATOM 1344 N N . ASN A 1 169 ? -29.854 21.728 25.827 1.00 92.81 169 ASN A N 1
ATOM 1345 C CA . ASN A 1 169 ? -28.705 20.837 25.992 1.00 92.81 169 ASN A CA 1
ATOM 1346 C C . ASN A 1 169 ? -28.175 20.404 24.617 1.00 92.81 169 ASN A C 1
ATOM 1348 O O . ASN A 1 169 ? -28.864 19.682 23.893 1.00 92.81 169 ASN A O 1
ATOM 1352 N N . VAL A 1 170 ? -26.966 20.826 24.247 1.00 93.94 170 VAL A N 1
ATOM 1353 C CA . VAL A 1 170 ? -26.365 20.502 22.943 1.00 93.94 170 VAL A CA 1
ATOM 1354 C C . VAL A 1 170 ? -25.382 19.341 23.070 1.00 93.94 170 VAL A C 1
ATOM 1356 O O . VAL A 1 170 ? -24.472 19.377 23.899 1.00 93.94 170 VAL A O 1
ATOM 1359 N N . VAL A 1 171 ? -25.537 18.345 22.195 1.00 92.81 171 VAL A N 1
ATOM 1360 C CA . VAL A 1 171 ? -24.633 17.202 22.037 1.00 92.81 171 VAL A CA 1
ATOM 1361 C C . VAL A 1 171 ? -24.042 17.241 20.623 1.00 92.81 171 VAL A C 1
ATOM 1363 O O . VAL A 1 171 ? -24.783 17.045 19.655 1.00 92.81 171 VAL A O 1
ATOM 1366 N N . PRO A 1 172 ? -22.733 17.504 20.458 1.00 93.06 172 PRO A N 1
ATOM 1367 C CA . PRO A 1 172 ? -22.120 17.577 19.140 1.00 93.06 172 PRO A CA 1
ATOM 1368 C C . PRO A 1 172 ? -21.740 16.191 18.614 1.00 93.06 172 PRO A C 1
ATOM 1370 O O . PRO A 1 172 ? -21.250 15.314 19.336 1.00 93.06 172 PRO A O 1
ATOM 1373 N N . VAL A 1 173 ? -21.950 16.021 17.316 1.00 91.69 173 VAL A N 1
ATOM 1374 C CA . VAL A 1 173 ? -21.889 14.739 16.632 1.00 91.69 173 VAL A CA 1
ATOM 1375 C C . VAL A 1 173 ? -21.202 14.920 15.276 1.00 91.69 173 VAL A C 1
ATOM 1377 O O . VAL A 1 173 ? -21.735 15.577 14.388 1.00 91.69 173 VAL A O 1
ATOM 1380 N N . ILE A 1 174 ? -20.024 14.326 15.085 1.00 91.94 174 ILE A N 1
ATOM 1381 C CA . ILE A 1 174 ? -19.347 14.242 13.785 1.00 91.94 174 ILE A CA 1
ATOM 1382 C C . ILE A 1 174 ? -20.118 13.248 12.918 1.00 91.94 174 ILE A C 1
ATOM 1384 O O . ILE A 1 174 ? -20.118 12.039 13.176 1.00 91.94 174 ILE A O 1
ATOM 1388 N N . ALA A 1 175 ? -20.781 13.773 11.895 1.00 87.81 175 ALA A N 1
ATOM 1389 C CA . ALA A 1 175 ? -21.580 12.999 10.964 1.00 87.81 175 ALA A CA 1
ATOM 1390 C C . ALA A 1 175 ? -20.702 12.311 9.913 1.00 87.81 175 ALA A C 1
ATOM 1392 O O . ALA A 1 175 ? -19.651 12.835 9.561 1.00 87.81 175 ALA A O 1
ATOM 1393 N N . LYS A 1 176 ? -21.159 11.169 9.375 1.00 83.06 176 LYS A N 1
ATOM 1394 C CA . LYS A 1 176 ? -20.433 10.381 8.359 1.00 83.06 176 LYS A CA 1
ATOM 1395 C C . LYS A 1 176 ? -18.952 10.194 8.720 1.00 83.06 176 LYS A C 1
ATOM 1397 O O . LYS A 1 176 ? -18.071 10.418 7.897 1.00 83.06 176 LYS A O 1
ATOM 1402 N N . SER A 1 177 ? -18.674 9.829 9.972 1.00 84.06 177 SER A N 1
ATOM 1403 C CA . SER A 1 177 ? -17.297 9.689 10.458 1.00 84.06 177 SER A CA 1
ATOM 1404 C C . SER A 1 177 ? -16.506 8.602 9.723 1.00 84.06 177 SER A C 1
ATOM 1406 O O . SER A 1 177 ? -15.285 8.595 9.802 1.00 84.06 177 SER A O 1
ATOM 1408 N N . ASP A 1 178 ? -17.191 7.743 8.960 1.00 77.06 178 ASP A N 1
ATOM 1409 C CA . ASP A 1 178 ? -16.627 6.784 8.011 1.00 77.06 178 ASP A CA 1
ATOM 1410 C C . ASP A 1 178 ? -15.879 7.430 6.834 1.00 77.06 178 ASP A C 1
ATOM 1412 O O . ASP A 1 178 ? -15.172 6.725 6.119 1.00 77.06 178 ASP A O 1
ATOM 1416 N N . SER A 1 179 ? -16.014 8.744 6.615 1.00 74.56 179 SER A N 1
ATOM 1417 C CA . SER A 1 179 ? -15.209 9.476 5.628 1.00 74.56 179 SER A CA 1
ATOM 1418 C C . SER A 1 179 ? -13.860 9.962 6.161 1.00 74.56 179 SER A C 1
ATOM 1420 O O . SER A 1 179 ? -13.113 10.567 5.400 1.00 74.56 179 SER A O 1
ATOM 1422 N N . LEU A 1 180 ? -13.574 9.757 7.449 1.00 75.44 180 LEU A N 1
ATOM 1423 C CA . LEU A 1 180 ? -12.297 10.082 8.079 1.00 75.44 180 LEU A CA 1
ATOM 1424 C C . LEU A 1 180 ? -11.617 8.784 8.509 1.00 75.44 180 LEU A C 1
ATOM 1426 O O . LEU A 1 180 ? -12.263 7.873 9.037 1.00 75.44 180 LEU A O 1
ATOM 1430 N N . THR A 1 181 ? -10.302 8.708 8.344 1.00 77.62 181 THR A N 1
ATOM 1431 C CA . THR A 1 181 ? -9.499 7.670 8.999 1.00 77.62 181 THR A CA 1
ATOM 1432 C C . THR A 1 181 ? -9.593 7.808 10.524 1.00 77.62 181 THR A C 1
ATOM 1434 O O . THR A 1 181 ? -9.973 8.856 11.052 1.00 77.62 181 THR A O 1
ATOM 1437 N N . LEU A 1 182 ? -9.231 6.759 11.272 1.00 78.44 182 LEU A N 1
ATOM 1438 C CA . LEU A 1 182 ? -9.241 6.818 12.742 1.00 78.44 182 LEU A CA 1
ATOM 1439 C C . LEU A 1 182 ? -8.339 7.945 13.273 1.00 78.44 182 LEU A C 1
ATOM 1441 O O . LEU A 1 182 ? -8.749 8.672 14.175 1.00 78.44 182 LEU A O 1
ATOM 1445 N N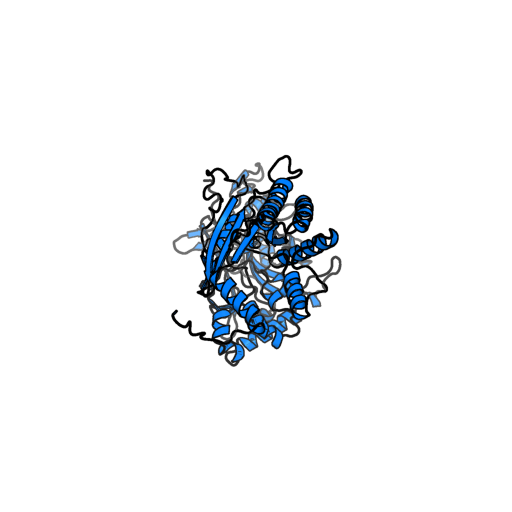 . GLN A 1 183 ? -7.169 8.143 12.659 1.00 79.00 183 GLN A N 1
ATOM 1446 C CA . GLN A 1 183 ? -6.238 9.218 13.011 1.00 79.00 183 GLN A CA 1
ATOM 1447 C C . GLN A 1 183 ? -6.817 10.602 12.706 1.00 79.00 183 GLN A C 1
ATOM 1449 O O . GLN A 1 183 ? -6.812 11.469 13.577 1.00 79.00 183 GLN A O 1
ATOM 1454 N N . GLU A 1 184 ? -7.358 10.811 11.501 1.00 80.06 184 GLU A N 1
ATOM 1455 C CA . GLU A 1 184 ? -7.988 12.085 11.132 1.00 80.06 184 GLU A CA 1
ATOM 1456 C C . GLU A 1 184 ? -9.178 12.397 12.030 1.00 80.06 184 GLU A C 1
ATOM 1458 O O . GLU A 1 184 ? -9.349 13.534 12.459 1.00 80.06 184 GLU A O 1
ATOM 1463 N N . ARG A 1 185 ? -9.987 11.387 12.357 1.00 86.25 185 ARG A N 1
ATOM 1464 C CA . ARG A 1 185 ? -11.123 11.523 13.266 1.00 86.25 185 ARG A CA 1
ATOM 1465 C C . ARG A 1 185 ? -10.666 11.934 14.658 1.00 86.25 185 ARG A C 1
ATOM 1467 O O . ARG A 1 185 ? -11.263 12.837 15.237 1.00 86.25 185 ARG A O 1
ATOM 1474 N N . ASP A 1 186 ? -9.641 11.289 15.200 1.00 86.88 186 ASP A N 1
ATOM 1475 C CA . ASP A 1 186 ? -9.160 11.581 16.548 1.00 86.88 186 ASP A CA 1
ATOM 1476 C C . ASP A 1 186 ? -8.483 12.963 16.598 1.00 86.88 186 ASP A C 1
ATOM 1478 O O . ASP A 1 186 ? -8.779 13.756 17.493 1.00 86.88 186 ASP A O 1
ATOM 1482 N N . ALA A 1 187 ? -7.694 13.325 15.581 1.00 86.75 187 ALA A N 1
ATOM 1483 C CA . ALA A 1 187 ? -7.150 14.674 15.422 1.00 86.75 187 ALA A CA 1
ATOM 1484 C C . ALA A 1 187 ? -8.261 15.730 15.293 1.00 86.75 187 ALA A C 1
ATOM 1486 O O . ALA A 1 187 ? -8.210 16.780 15.936 1.00 86.75 187 ALA A O 1
ATOM 1487 N N . PHE A 1 188 ? -9.301 15.443 14.508 1.00 91.31 188 PHE A N 1
ATOM 1488 C CA . PHE A 1 188 ? -10.440 16.335 14.317 1.00 91.31 188 PHE A CA 1
ATOM 1489 C C . PHE A 1 188 ? -11.256 16.504 15.603 1.00 91.31 188 PHE A C 1
ATOM 1491 O O . PHE A 1 188 ? -11.619 17.626 15.952 1.00 91.31 188 PHE A O 1
ATOM 1498 N N . LYS A 1 189 ? -11.466 15.428 16.376 1.00 91.56 189 LYS A N 1
ATOM 1499 C CA . LYS A 1 189 ? -12.081 15.498 17.711 1.00 91.56 189 LYS A CA 1
ATOM 1500 C C . LYS A 1 189 ? -11.311 16.434 18.638 1.00 91.56 189 LYS A C 1
ATOM 1502 O O . LYS A 1 189 ? -11.935 17.255 19.305 1.00 91.56 189 LYS A O 1
ATOM 1507 N N . GLN A 1 190 ? -9.982 16.324 18.677 1.00 90.62 190 GLN A N 1
ATOM 1508 C CA . GLN A 1 190 ? -9.156 17.192 19.522 1.00 90.62 190 GLN A CA 1
ATOM 1509 C C . GLN A 1 190 ? -9.228 18.655 19.079 1.00 90.62 190 GLN A C 1
ATOM 1511 O O . GLN A 1 190 ? -9.373 19.538 19.919 1.00 90.62 190 GLN A O 1
ATOM 1516 N N . ARG A 1 191 ? -9.216 18.923 17.768 1.00 91.00 191 ARG A N 1
ATOM 1517 C CA . ARG A 1 191 ? -9.392 20.285 17.237 1.00 91.00 191 ARG A CA 1
ATOM 1518 C C . ARG A 1 191 ? -10.741 20.881 17.627 1.00 91.00 191 ARG A C 1
ATOM 1520 O O . ARG A 1 191 ? -10.769 21.978 18.172 1.00 91.00 191 ARG A O 1
ATOM 1527 N N . ILE A 1 192 ? -11.832 20.132 17.445 1.00 91.69 192 ILE A N 1
ATOM 1528 C CA . ILE A 1 192 ? -13.176 20.568 17.847 1.00 91.69 192 ILE A CA 1
ATOM 1529 C C . ILE A 1 192 ? -13.215 20.879 19.349 1.00 91.69 192 ILE A C 1
ATOM 1531 O O . ILE A 1 192 ? -13.731 21.924 19.736 1.00 91.69 192 ILE A O 1
ATOM 1535 N N . LYS A 1 193 ? -12.643 20.019 20.206 1.00 90.75 193 LYS A N 1
ATOM 1536 C CA . LYS A 1 193 ? -12.560 20.273 21.658 1.00 90.75 193 LYS A CA 1
ATOM 1537 C C . LYS A 1 193 ? -11.840 21.588 21.966 1.00 90.75 193 LYS A C 1
ATOM 1539 O O . LYS A 1 193 ? -12.350 22.389 22.748 1.00 90.75 193 LYS A O 1
ATOM 1544 N N . SER A 1 194 ? -10.693 21.823 21.332 1.00 90.56 194 SER A N 1
ATOM 1545 C CA . SER A 1 194 ? -9.915 23.051 21.509 1.00 90.56 194 SER A CA 1
ATOM 1546 C C . SER A 1 194 ? -10.678 24.296 21.054 1.00 90.56 194 SER A C 1
ATOM 1548 O O . SER A 1 194 ? -10.664 25.305 21.752 1.00 90.56 194 SER A O 1
ATOM 1550 N N . GLU A 1 195 ? -11.389 24.233 19.927 1.00 91.50 195 GLU A N 1
ATOM 1551 C CA . GLU A 1 195 ? -12.195 25.353 19.421 1.00 91.50 195 GLU A CA 1
ATOM 1552 C C . GLU A 1 195 ? -13.400 25.655 20.316 1.00 91.50 195 GLU A C 1
ATOM 1554 O O . GLU A 1 195 ? -13.683 26.817 20.613 1.00 91.50 195 GLU A O 1
ATOM 1559 N N . LEU A 1 196 ? -14.088 24.619 20.800 1.00 90.44 196 LEU A N 1
ATOM 1560 C CA . LEU A 1 196 ? -15.199 24.768 21.741 1.00 90.44 196 LEU A CA 1
ATOM 1561 C C . LEU A 1 196 ? -14.741 25.434 23.045 1.00 90.44 196 LEU A C 1
ATOM 1563 O O . LEU A 1 196 ? -15.418 26.339 23.537 1.00 90.44 196 LEU A O 1
ATOM 1567 N N . ALA A 1 197 ? -13.579 25.028 23.566 1.00 89.62 197 ALA A N 1
ATOM 1568 C CA . ALA A 1 197 ? -12.968 25.645 24.739 1.00 89.62 197 ALA A CA 1
ATOM 1569 C C . ALA A 1 197 ? -12.559 27.101 24.463 1.00 89.62 197 ALA A C 1
ATOM 1571 O O . ALA A 1 197 ? -12.885 27.991 25.247 1.00 89.62 197 ALA A O 1
ATOM 1572 N N . HIS A 1 198 ? -11.917 27.363 23.320 1.00 92.62 198 HIS A N 1
ATOM 1573 C CA . HIS A 1 198 ? -11.486 28.703 22.915 1.00 92.62 198 HIS A CA 1
ATOM 1574 C C . HIS A 1 198 ? -12.658 29.689 22.793 1.00 92.62 198 HIS A C 1
ATOM 1576 O O . HIS A 1 198 ? -12.561 30.835 23.230 1.00 92.62 198 HIS A O 1
ATOM 1582 N N . HIS A 1 199 ? -13.793 29.242 22.249 1.00 91.25 199 HIS A N 1
ATOM 1583 C CA . HIS A 1 199 ? -14.996 30.063 22.096 1.00 91.25 199 HIS A CA 1
ATOM 1584 C C . HIS A 1 199 ? -15.936 30.047 23.314 1.00 91.25 199 HIS A C 1
ATOM 1586 O O . HIS A 1 199 ? -16.991 30.690 23.267 1.00 91.25 199 HIS A O 1
ATOM 1592 N N . ASN A 1 200 ? -15.551 29.364 24.400 1.00 90.38 200 ASN A N 1
ATOM 1593 C CA . ASN A 1 200 ? -16.320 29.215 25.637 1.00 90.38 200 ASN A CA 1
ATOM 1594 C C . ASN A 1 200 ? -17.752 28.691 25.397 1.00 90.38 200 ASN A C 1
ATOM 1596 O O . ASN A 1 200 ? -18.733 29.228 25.919 1.00 90.38 200 ASN A O 1
ATOM 1600 N N . ILE A 1 201 ? -17.879 27.667 24.549 1.00 90.94 201 ILE A N 1
ATOM 1601 C CA . ILE A 1 201 ? -19.160 27.033 24.224 1.00 90.94 201 ILE A CA 1
ATOM 1602 C C . ILE A 1 201 ? -19.425 25.921 25.240 1.00 90.94 201 ILE A C 1
ATOM 1604 O O . ILE A 1 201 ? -18.704 24.925 25.291 1.00 90.94 201 ILE A O 1
ATOM 1608 N N . LYS A 1 202 ? -20.482 26.078 26.043 1.00 85.69 202 LYS A N 1
ATOM 1609 C CA . LYS A 1 202 ? -20.867 25.095 27.063 1.00 85.69 202 LYS A CA 1
ATOM 1610 C C . LYS A 1 202 ? -21.723 23.995 26.446 1.00 85.69 202 LYS A C 1
ATOM 1612 O O . LYS A 1 202 ? -22.804 24.260 25.931 1.00 85.69 202 LYS A O 1
ATOM 1617 N N . LEU A 1 203 ? -21.263 22.757 26.537 1.00 86.25 203 LEU A N 1
ATOM 1618 C CA . LEU A 1 203 ? -21.985 21.587 26.044 1.00 86.25 203 LEU A CA 1
ATOM 1619 C C . LEU A 1 203 ? -22.441 20.707 27.200 1.00 86.25 203 LEU A C 1
ATOM 1621 O O . LEU A 1 203 ? -21.868 20.755 28.286 1.00 86.25 203 LEU A O 1
ATOM 1625 N N . TYR A 1 204 ? -23.458 19.889 26.945 1.00 84.25 204 TYR A N 1
ATOM 1626 C CA . TYR A 1 204 ? -23.873 18.866 27.895 1.00 84.25 204 TYR A CA 1
ATOM 1627 C C . TYR A 1 204 ? -22.837 17.722 27.928 1.00 84.25 204 TYR A C 1
ATOM 1629 O O . TYR A 1 204 ? -22.357 17.331 26.859 1.00 84.25 204 TYR A O 1
ATOM 1637 N N . PRO A 1 205 ? -22.522 17.131 29.097 1.00 84.00 205 PRO A N 1
ATOM 1638 C CA . PRO A 1 205 ? -23.059 17.442 30.426 1.00 84.00 205 PRO A CA 1
ATOM 1639 C C . PRO A 1 205 ? -22.397 18.663 31.084 1.00 84.00 205 PRO A C 1
ATOM 1641 O O . PRO A 1 205 ? -21.198 18.892 30.928 1.00 84.00 205 PRO A O 1
ATOM 1644 N N . TYR A 1 206 ? -23.186 19.438 31.836 1.00 84.44 206 TYR A N 1
ATOM 1645 C CA . TYR A 1 206 ? -22.717 20.638 32.535 1.00 84.44 206 TYR A CA 1
ATOM 1646 C C . TYR A 1 206 ? -22.138 20.313 33.911 1.00 84.44 206 TYR A C 1
ATOM 1648 O O . TYR A 1 206 ? -22.587 19.386 34.582 1.00 84.44 206 TYR A O 1
ATOM 1656 N N . ASP A 1 207 ? -21.175 21.124 34.342 1.00 80.50 207 ASP A N 1
ATOM 1657 C CA . ASP A 1 207 ? -20.666 21.083 35.710 1.00 80.50 207 ASP A CA 1
ATOM 1658 C C . ASP A 1 207 ? -21.656 21.758 36.662 1.00 80.50 207 ASP A C 1
ATOM 1660 O O . ASP A 1 207 ? -22.135 22.860 36.388 1.00 80.50 207 ASP A O 1
ATOM 1664 N N . SER A 1 208 ? -21.957 21.093 37.776 1.00 81.19 208 SER A N 1
ATOM 1665 C CA . SER A 1 208 ? -22.732 21.644 38.887 1.00 81.19 208 SER A CA 1
ATOM 1666 C C . SER A 1 208 ? -22.077 21.242 40.206 1.00 81.19 208 SER A C 1
ATOM 1668 O O . SER A 1 208 ? -21.629 20.106 40.370 1.00 81.19 208 SER A O 1
ATOM 1670 N N . GLU A 1 209 ? -22.020 22.185 41.146 1.00 78.69 209 GLU A N 1
ATOM 1671 C CA . GLU A 1 209 ? -21.468 21.966 42.489 1.00 78.69 209 GLU A CA 1
ATOM 1672 C C . GLU A 1 209 ? -22.324 20.990 43.312 1.00 78.69 209 GLU A C 1
ATOM 1674 O O . GLU A 1 209 ? -21.816 20.369 44.244 1.00 78.69 209 GLU A O 1
ATOM 1679 N N . GLU A 1 210 ? -23.587 20.799 42.919 1.00 81.44 210 GLU A N 1
ATOM 1680 C CA . GLU A 1 210 ? -24.555 19.903 43.563 1.00 81.44 210 GLU A CA 1
ATOM 1681 C C . GLU A 1 210 ? -24.378 18.423 43.181 1.00 81.44 210 GLU A C 1
ATOM 1683 O O . GLU A 1 210 ? -25.002 17.567 43.801 1.00 81.44 210 GLU A O 1
ATOM 1688 N N . LEU A 1 211 ? -23.543 18.111 42.179 1.00 82.31 211 LEU A N 1
ATOM 1689 C CA . LEU A 1 211 ? -23.313 16.733 41.729 1.00 82.31 211 LEU A CA 1
ATOM 1690 C C . LEU A 1 211 ? -22.456 15.955 42.725 1.00 82.31 211 LEU A C 1
ATOM 1692 O O . LEU A 1 211 ? -21.430 16.473 43.191 1.00 82.31 211 LEU A O 1
ATOM 1696 N N . ASP A 1 212 ? -22.820 14.696 42.967 1.00 85.69 212 ASP A N 1
ATOM 1697 C CA . ASP A 1 212 ? -22.001 13.780 43.761 1.00 85.69 212 ASP A CA 1
ATOM 1698 C C . ASP A 1 212 ? -20.751 13.293 42.994 1.00 85.69 212 ASP A C 1
ATOM 1700 O O . ASP A 1 212 ? -20.573 13.550 41.799 1.00 85.69 212 ASP A O 1
ATOM 1704 N N . GLU A 1 213 ? -19.828 12.614 43.683 1.00 81.00 213 GLU A N 1
ATOM 1705 C CA . GLU A 1 213 ? -18.583 12.132 43.063 1.00 81.00 213 GLU A CA 1
ATOM 1706 C C . GLU A 1 213 ? -18.828 11.140 41.913 1.00 81.00 213 GLU A C 1
ATOM 1708 O O . GLU A 1 213 ? -18.097 11.155 40.920 1.00 81.00 213 GLU A O 1
ATOM 1713 N N . ASN A 1 214 ? -19.868 10.307 42.000 1.00 77.38 214 ASN A N 1
ATOM 1714 C CA . ASN A 1 214 ? -20.187 9.341 40.951 1.00 77.38 214 ASN A CA 1
ATOM 1715 C C . ASN A 1 214 ? -20.740 10.045 39.706 1.00 77.38 214 ASN A C 1
ATOM 1717 O O . ASN A 1 214 ? -20.344 9.721 38.585 1.00 77.38 214 ASN A O 1
ATOM 1721 N N . GLU A 1 215 ? -21.612 11.035 39.889 1.00 80.00 215 GLU A N 1
ATOM 1722 C CA . GLU A 1 215 ? -22.176 11.854 38.816 1.00 80.00 215 GLU A CA 1
ATOM 1723 C C . GLU A 1 215 ? -21.105 12.704 38.122 1.00 80.00 215 GLU A C 1
ATOM 1725 O O . GLU A 1 215 ? -21.106 12.825 36.893 1.00 80.00 215 GLU A O 1
ATOM 1730 N N . ARG A 1 216 ? -20.139 13.242 38.879 1.00 82.81 216 ARG A N 1
ATOM 1731 C CA . ARG A 1 216 ? -18.983 13.961 38.315 1.00 82.81 216 ARG A CA 1
ATOM 1732 C C . ARG A 1 216 ? -18.119 13.046 37.454 1.00 82.81 216 ARG A C 1
ATOM 1734 O O . ARG A 1 216 ? -17.849 13.386 36.303 1.00 82.81 216 ARG A O 1
ATOM 1741 N N . ASN A 1 217 ? -17.767 11.865 37.963 1.00 81.88 217 ASN A N 1
ATOM 1742 C CA . ASN A 1 217 ? -16.987 10.874 37.216 1.00 81.88 217 ASN A CA 1
ATOM 1743 C C . ASN A 1 217 ? -17.709 10.431 35.931 1.00 81.88 217 ASN A C 1
ATOM 1745 O O . ASN A 1 217 ? -17.095 10.310 34.866 1.00 81.88 217 ASN A O 1
ATOM 1749 N N . LEU A 1 218 ? -19.032 10.240 35.996 1.00 78.31 218 LEU A N 1
ATOM 1750 C CA . LEU A 1 218 ? -19.843 9.932 34.821 1.00 78.31 218 LEU A CA 1
ATOM 1751 C C . LEU A 1 218 ? -19.801 11.078 33.801 1.00 78.31 218 LEU A C 1
ATOM 1753 O O . LEU A 1 218 ? -19.558 10.834 32.617 1.00 78.31 218 LEU A O 1
ATOM 1757 N N . ASN A 1 219 ? -19.971 12.323 34.242 1.00 84.69 219 ASN A N 1
ATOM 1758 C CA . ASN A 1 219 ? -19.918 13.487 33.361 1.00 84.69 219 ASN A CA 1
ATOM 1759 C C . ASN A 1 219 ? -18.547 13.655 32.697 1.00 84.69 219 ASN A C 1
ATOM 1761 O O . ASN A 1 219 ? -18.487 13.926 31.496 1.00 84.69 219 ASN A O 1
ATOM 1765 N N . GLU A 1 220 ? -17.452 13.448 33.427 1.00 83.94 220 GLU A N 1
ATOM 1766 C CA . GLU A 1 220 ? -16.099 13.459 32.861 1.00 83.94 220 GLU A CA 1
ATOM 1767 C C . GLU A 1 220 ? -15.912 12.365 31.806 1.00 83.94 220 GLU A C 1
ATOM 1769 O O . GLU A 1 220 ? -15.405 12.636 30.710 1.00 83.94 220 GLU A O 1
ATOM 1774 N N . SER A 1 221 ? -16.401 11.151 32.082 1.00 83.44 221 SER A N 1
ATOM 1775 C CA . SER A 1 221 ? -16.351 10.051 31.117 1.00 83.44 221 SER A CA 1
ATOM 1776 C C . SER A 1 221 ? -17.092 10.405 29.822 1.00 83.44 221 SER A C 1
ATOM 1778 O O . SER A 1 221 ? -16.559 10.203 28.731 1.00 83.44 221 SER A O 1
ATOM 1780 N N . ILE A 1 222 ? -18.264 11.041 29.916 1.00 80.81 222 ILE A N 1
ATOM 1781 C CA . ILE A 1 222 ? -19.050 11.469 28.753 1.00 80.81 222 ILE A CA 1
ATOM 1782 C C . ILE A 1 222 ? -18.327 12.589 27.997 1.00 80.81 222 ILE A C 1
ATOM 1784 O O . ILE A 1 222 ? -18.186 12.510 26.775 1.00 80.81 222 ILE A O 1
ATOM 1788 N N . LYS A 1 223 ? -17.803 13.603 28.697 1.00 83.69 223 LYS A N 1
ATOM 1789 C CA . LYS A 1 223 ? -17.030 14.698 28.082 1.00 83.69 223 LYS A CA 1
ATOM 1790 C C . LYS A 1 223 ? -15.799 14.190 27.334 1.00 83.69 223 LYS A C 1
ATOM 1792 O O . LYS A 1 223 ? -15.443 14.741 26.291 1.00 83.69 223 LYS A O 1
ATOM 1797 N N . SER A 1 224 ? -15.173 13.113 27.811 1.00 83.06 224 SER A N 1
ATOM 1798 C CA . SER A 1 224 ? -14.036 12.495 27.122 1.00 83.06 224 SER A CA 1
ATOM 1799 C C . SER A 1 224 ? -14.408 11.965 25.725 1.00 83.06 224 SER A C 1
ATOM 1801 O O . SER A 1 224 ? -13.595 12.063 24.798 1.00 83.06 224 SER A O 1
ATOM 1803 N N . LEU A 1 225 ? -15.653 11.506 25.543 1.00 82.19 225 LEU A N 1
ATOM 1804 C CA . LEU A 1 225 ? -16.165 10.901 24.307 1.00 82.19 225 LEU A CA 1
ATOM 1805 C C . LEU A 1 225 ? -16.638 11.927 23.263 1.00 82.19 225 LEU A C 1
ATOM 1807 O O . LEU A 1 225 ? -16.664 11.612 22.067 1.00 82.19 225 LEU A O 1
ATOM 1811 N N . ILE A 1 226 ? -16.986 13.139 23.705 1.00 86.88 226 ILE A N 1
ATOM 1812 C CA . ILE A 1 226 ? -17.535 14.228 22.886 1.00 86.88 226 ILE A CA 1
ATOM 1813 C C . ILE A 1 226 ? -16.422 14.918 22.067 1.00 86.88 226 ILE A C 1
ATOM 1815 O O . ILE A 1 226 ? -15.355 15.168 22.610 1.00 86.88 226 ILE A O 1
ATOM 1819 N N . PRO A 1 227 ? -16.631 15.273 20.784 1.00 89.56 227 PRO A N 1
ATOM 1820 C CA . PRO A 1 227 ? -17.837 15.010 20.010 1.00 89.56 227 PRO A CA 1
ATOM 1821 C C . PRO A 1 227 ? -17.951 13.528 19.636 1.00 89.56 227 PRO A C 1
ATOM 1823 O O . PRO A 1 227 ? -16.962 12.865 19.293 1.00 89.56 227 PRO A O 1
ATOM 1826 N N . PHE A 1 228 ? -19.178 13.005 19.681 1.00 89.81 228 PHE A N 1
ATOM 1827 C CA . PHE A 1 228 ? -19.450 11.641 19.233 1.00 89.81 228 PHE A CA 1
ATOM 1828 C C . PHE A 1 228 ? -19.158 11.544 17.738 1.00 89.81 228 PHE A C 1
ATOM 1830 O O . PHE A 1 228 ? -19.475 12.457 16.988 1.00 89.81 228 PHE A O 1
ATOM 1837 N N . ALA A 1 229 ? -18.560 10.447 17.286 1.00 87.19 229 ALA A N 1
ATOM 1838 C CA . ALA A 1 229 ? -18.304 10.225 15.868 1.00 87.19 229 ALA A CA 1
ATOM 1839 C C . ALA A 1 229 ? -19.161 9.059 15.396 1.00 87.19 229 ALA A C 1
ATOM 1841 O O . ALA A 1 229 ? -19.000 7.946 15.892 1.00 87.19 229 ALA A O 1
ATOM 1842 N N . ILE A 1 230 ? -20.065 9.316 14.455 1.00 85.12 230 ILE A N 1
ATOM 1843 C CA . ILE A 1 230 ? -21.142 8.383 14.115 1.00 85.12 230 ILE A CA 1
ATOM 1844 C C . ILE A 1 230 ? -21.185 8.046 12.629 1.00 85.12 230 ILE A C 1
ATOM 1846 O O . ILE A 1 230 ? -20.824 8.845 11.761 1.00 85.12 230 ILE A O 1
ATOM 1850 N N . VAL A 1 231 ? -21.749 6.877 12.348 1.00 77.81 231 VAL A N 1
ATOM 1851 C CA . VAL A 1 231 ? -22.075 6.423 11.000 1.00 77.81 231 VAL A CA 1
ATOM 1852 C C . VAL A 1 231 ? -23.539 5.998 10.999 1.00 77.81 231 VAL A C 1
ATOM 1854 O O . VAL A 1 231 ? -23.905 5.028 11.655 1.00 77.81 231 VAL A O 1
ATOM 1857 N N . GLY A 1 232 ? -24.391 6.737 10.288 1.00 75.25 232 GLY A N 1
ATOM 1858 C CA . GLY A 1 232 ? -25.788 6.348 10.083 1.00 75.25 232 GLY A CA 1
ATOM 1859 C C . GLY A 1 232 ? -25.918 5.372 8.913 1.00 75.25 232 GLY A C 1
ATOM 1860 O O . GLY A 1 232 ? -25.350 5.617 7.849 1.00 75.25 232 GLY A O 1
ATOM 1861 N N . SER A 1 233 ? -26.678 4.291 9.074 1.00 73.31 233 SER A N 1
ATOM 1862 C CA . SER A 1 233 ? -27.048 3.376 7.994 1.00 73.31 233 SER A CA 1
ATOM 1863 C C . SER A 1 233 ? -28.443 2.783 8.186 1.00 73.31 233 SER A C 1
ATOM 1865 O O . SER A 1 233 ? -28.794 2.300 9.260 1.00 73.31 233 SER A O 1
ATOM 1867 N N . GLU A 1 234 ? -29.197 2.718 7.092 1.00 68.88 234 GLU A N 1
ATOM 1868 C CA . GLU A 1 234 ? -30.434 1.928 6.986 1.00 68.88 234 GLU A CA 1
ATOM 1869 C C . GLU A 1 234 ? -30.192 0.500 6.494 1.00 68.88 234 GLU A C 1
ATOM 1871 O O . GLU A 1 234 ? -31.115 -0.310 6.447 1.00 68.88 234 GLU A O 1
ATOM 1876 N N . LYS A 1 235 ? -28.949 0.176 6.128 1.00 66.94 235 LYS A N 1
ATOM 1877 C CA . LYS A 1 235 ? -28.571 -1.150 5.645 1.00 66.94 235 LYS A CA 1
ATOM 1878 C C . LYS A 1 235 ? -27.975 -1.972 6.778 1.00 66.94 235 LYS A C 1
ATOM 1880 O O . LYS A 1 235 ? -27.135 -1.487 7.538 1.00 66.94 235 LYS A O 1
ATOM 1885 N N . ASN A 1 236 ? -28.375 -3.237 6.836 1.00 68.38 236 ASN A N 1
ATOM 1886 C CA . ASN A 1 236 ? -27.713 -4.236 7.660 1.00 68.38 236 ASN A CA 1
ATOM 1887 C C . ASN A 1 236 ? -26.489 -4.781 6.916 1.00 68.38 236 ASN A C 1
ATOM 1889 O O . ASN A 1 236 ? -26.536 -5.038 5.712 1.00 68.38 236 ASN A O 1
ATOM 1893 N N . VAL A 1 237 ? -25.398 -4.958 7.647 1.00 64.38 237 VAL A N 1
ATOM 1894 C CA . VAL A 1 237 ? -24.168 -5.613 7.211 1.00 64.38 237 VAL A CA 1
ATOM 1895 C C . VAL A 1 237 ? -23.873 -6.714 8.221 1.00 64.38 237 VAL A C 1
ATOM 1897 O O . VAL A 1 237 ? -24.072 -6.537 9.420 1.00 64.38 237 VAL A O 1
ATOM 1900 N N . ILE A 1 238 ? -23.428 -7.868 7.739 1.00 66.62 238 ILE A N 1
ATOM 1901 C CA . ILE A 1 238 ? -23.009 -8.967 8.605 1.00 66.62 238 ILE A CA 1
ATOM 1902 C C . ILE A 1 238 ? -21.540 -8.730 8.955 1.00 66.62 238 ILE A C 1
ATOM 1904 O O . ILE A 1 238 ? -20.698 -8.682 8.059 1.00 66.62 238 ILE A O 1
ATOM 1908 N N . ILE A 1 239 ? -21.250 -8.554 10.241 1.00 51.22 239 ILE A N 1
ATOM 1909 C CA . ILE A 1 239 ? -19.896 -8.450 10.794 1.00 51.22 239 ILE A CA 1
ATOM 1910 C C . ILE A 1 239 ? -19.761 -9.571 11.822 1.00 51.22 239 ILE A C 1
ATOM 1912 O O . ILE A 1 239 ? -20.585 -9.661 12.730 1.00 51.22 239 ILE A O 1
ATOM 1916 N N . ASP A 1 240 ? -18.778 -10.455 11.650 1.00 49.22 240 ASP A N 1
ATOM 1917 C CA . ASP A 1 240 ? -18.511 -11.583 12.558 1.00 49.22 240 ASP A CA 1
ATOM 1918 C C . ASP A 1 240 ? -19.758 -12.445 12.849 1.00 49.22 240 ASP A C 1
ATOM 1920 O O . ASP A 1 240 ? -20.056 -12.806 13.987 1.00 49.22 240 ASP A O 1
ATOM 1924 N N . GLY A 1 241 ? -20.565 -12.707 11.812 1.00 49.03 241 GLY A N 1
ATOM 1925 C CA . GLY A 1 241 ? -21.819 -13.467 11.918 1.00 49.03 241 GLY A CA 1
ATOM 1926 C C . GLY A 1 241 ? -22.985 -12.720 12.582 1.00 49.03 241 GLY A C 1
ATOM 1927 O O . GLY A 1 241 ? -24.096 -13.246 12.633 1.00 49.03 241 GLY A O 1
ATOM 1928 N N . LYS A 1 242 ? -22.782 -11.482 13.051 1.00 52.09 242 LYS A N 1
ATOM 1929 C CA . LYS A 1 242 ? -23.821 -10.632 13.644 1.00 52.09 242 LYS A CA 1
ATOM 1930 C C . LYS A 1 242 ? -24.310 -9.599 12.633 1.00 52.09 242 LYS A C 1
ATOM 1932 O O . LYS A 1 242 ? -23.528 -8.879 12.017 1.00 52.09 242 LYS A O 1
ATOM 1937 N N . SER A 1 243 ? -25.628 -9.505 12.475 1.00 63.66 243 SER A N 1
ATOM 1938 C CA . SER A 1 243 ? -26.250 -8.449 11.672 1.00 63.66 243 SER A CA 1
ATOM 1939 C C . SER A 1 243 ? -26.185 -7.125 12.430 1.00 63.66 243 SER A C 1
ATOM 1941 O O . SER A 1 243 ? -26.857 -6.961 13.447 1.00 63.66 243 SER A O 1
ATOM 1943 N N . VAL A 1 244 ? -25.412 -6.170 11.919 1.00 66.62 244 VAL A N 1
ATOM 1944 C CA . VAL A 1 244 ? -25.289 -4.814 12.468 1.00 66.62 244 VAL A CA 1
ATOM 1945 C C . VAL A 1 244 ? -25.673 -3.775 11.420 1.00 66.62 244 VAL A C 1
ATOM 1947 O O . VAL A 1 244 ? -25.452 -3.966 10.226 1.00 66.62 244 VAL A O 1
ATOM 1950 N N . ARG A 1 245 ? -26.244 -2.643 11.839 1.00 62.22 245 ARG A N 1
ATOM 1951 C CA . ARG A 1 245 ? -26.489 -1.525 10.918 1.00 62.22 245 ARG A CA 1
ATOM 1952 C C . ARG A 1 245 ? -25.177 -0.829 10.603 1.00 62.22 245 ARG A C 1
ATOM 1954 O O . ARG A 1 245 ? -24.514 -0.319 11.498 1.00 62.22 245 ARG A O 1
ATOM 1961 N N . GLY A 1 246 ? -24.804 -0.807 9.330 1.00 63.78 246 GLY A N 1
ATOM 1962 C CA . GLY A 1 246 ? -23.516 -0.276 8.895 1.00 63.78 246 GLY A CA 1
ATOM 1963 C C . GLY A 1 246 ? -23.524 0.105 7.423 1.00 63.78 246 GLY A C 1
ATOM 1964 O O . GLY A 1 246 ? -24.370 -0.348 6.648 1.00 63.78 246 GLY A O 1
ATOM 1965 N N . ARG A 1 247 ? -22.611 0.988 7.017 1.00 59.84 247 ARG A N 1
ATOM 1966 C CA . ARG A 1 247 ? -22.416 1.332 5.605 1.00 59.84 247 ARG A CA 1
ATOM 1967 C C . ARG A 1 247 ? -21.283 0.476 5.059 1.00 59.84 247 ARG A C 1
ATOM 1969 O O . ARG A 1 247 ? -20.173 0.527 5.574 1.00 59.84 247 ARG A O 1
ATOM 1976 N N . ARG A 1 248 ? -21.551 -0.286 3.998 1.00 51.50 248 ARG A N 1
ATOM 1977 C CA . ARG A 1 248 ? -20.499 -0.917 3.194 1.00 51.50 248 ARG A CA 1
ATOM 1978 C C . ARG A 1 248 ? -20.109 0.077 2.104 1.00 51.50 248 ARG A C 1
ATOM 1980 O O . ARG A 1 248 ? -20.891 0.321 1.186 1.00 51.50 248 ARG A O 1
ATOM 1987 N N . ASN A 1 249 ? -18.964 0.731 2.263 1.00 46.69 249 ASN A N 1
ATOM 1988 C CA . ASN A 1 249 ? -18.407 1.591 1.221 1.00 46.69 249 ASN A CA 1
ATOM 1989 C C . ASN A 1 249 ? -17.770 0.716 0.115 1.00 46.69 249 ASN A C 1
ATOM 1991 O O . ASN A 1 249 ? -17.644 -0.501 0.266 1.00 46.69 249 ASN A O 1
ATOM 1995 N N . ARG A 1 250 ? -17.380 1.321 -1.014 1.00 38.06 250 ARG A N 1
ATOM 1996 C CA . ARG A 1 250 ? -16.696 0.607 -2.113 1.00 38.06 250 ARG A CA 1
ATOM 1997 C C . ARG A 1 250 ? -15.291 0.097 -1.728 1.00 38.06 250 ARG A C 1
ATOM 1999 O O . ARG A 1 250 ? -14.676 -0.576 -2.542 1.00 38.06 250 ARG A O 1
ATOM 2006 N N . TRP A 1 251 ? -14.807 0.403 -0.519 1.00 38.09 251 TRP A N 1
ATOM 2007 C CA . TRP A 1 251 ? -13.428 0.190 -0.067 1.00 38.09 251 TRP A CA 1
ATOM 2008 C C . TRP A 1 251 ? -13.256 -0.890 1.021 1.00 38.09 251 TRP A C 1
ATOM 2010 O O . TRP A 1 251 ? -12.137 -1.108 1.460 1.00 38.09 251 TRP A O 1
ATOM 2020 N N . GLY A 1 252 ? -14.311 -1.613 1.423 1.00 48.53 252 GLY A N 1
ATOM 2021 C CA . GLY A 1 252 ? -14.175 -2.793 2.297 1.00 48.53 252 GLY A CA 1
ATOM 2022 C C . GLY A 1 252 ? -13.795 -2.500 3.761 1.00 48.53 252 GLY A C 1
ATOM 2023 O O . GLY A 1 252 ? -13.939 -1.377 4.241 1.00 48.53 252 GLY A O 1
ATOM 2024 N N . GLN A 1 253 ? -13.391 -3.549 4.498 1.00 54.62 253 GLN A N 1
ATOM 2025 C CA . GLN A 1 253 ? -12.764 -3.419 5.825 1.00 54.62 253 GLN A CA 1
ATOM 2026 C C . GLN A 1 253 ? -11.470 -2.599 5.704 1.00 54.62 253 GLN A C 1
ATOM 2028 O O . GLN A 1 253 ? -10.814 -2.647 4.668 1.00 54.62 253 GLN A O 1
ATOM 2033 N N . PHE A 1 254 ? -11.089 -1.862 6.754 1.00 64.31 254 PHE A N 1
ATOM 2034 C CA . PHE A 1 254 ? -9.805 -1.153 6.764 1.00 64.31 254 PHE A CA 1
ATOM 2035 C C . PHE A 1 254 ? -8.656 -2.151 6.549 1.00 64.31 254 PHE A C 1
ATOM 2037 O O . PHE A 1 254 ? -8.634 -3.157 7.264 1.00 64.31 254 PHE A O 1
ATOM 2044 N N . PRO A 1 255 ? -7.720 -1.889 5.616 1.00 80.44 255 PRO A N 1
ATOM 2045 C CA . PRO A 1 255 ? -6.512 -2.693 5.476 1.00 80.44 255 PRO A CA 1
ATOM 2046 C C . PRO A 1 255 ? -5.764 -2.760 6.810 1.00 80.44 255 PRO A C 1
ATOM 2048 O O . PRO A 1 255 ? -5.739 -1.777 7.554 1.00 80.44 255 PRO A O 1
ATOM 2051 N N . ARG A 1 256 ? -5.180 -3.918 7.117 1.00 83.62 256 ARG A N 1
ATOM 2052 C CA . ARG A 1 256 ? -4.384 -4.154 8.329 1.00 83.62 256 ARG A CA 1
ATOM 2053 C C . ARG A 1 256 ? -3.140 -4.955 7.983 1.00 83.62 256 ARG A C 1
ATOM 2055 O O . ARG A 1 256 ? -3.073 -5.579 6.924 1.00 83.62 256 ARG A O 1
ATOM 2062 N N . ILE A 1 257 ? -2.176 -4.959 8.896 1.00 93.38 257 ILE A N 1
ATOM 2063 C CA . ILE A 1 257 ? -0.918 -5.680 8.717 1.00 93.38 257 ILE A CA 1
ATOM 2064 C C . ILE A 1 257 ? -1.117 -7.166 9.036 1.00 93.38 257 ILE A C 1
ATOM 2066 O O . ILE A 1 257 ? -1.573 -7.525 10.123 1.00 93.38 257 ILE A O 1
ATOM 2070 N N . GLY A 1 258 ? -0.719 -8.028 8.099 1.00 97.12 258 GLY A N 1
ATOM 2071 C CA . GLY A 1 258 ? -0.750 -9.477 8.263 1.00 97.12 258 GLY A CA 1
ATOM 2072 C C . GLY A 1 258 ? 0.547 -10.157 7.832 1.00 97.12 258 GLY A C 1
ATOM 2073 O O . GLY A 1 258 ? 1.342 -9.590 7.083 1.00 97.12 258 GLY A O 1
ATOM 2074 N N . VAL A 1 259 ? 0.753 -11.384 8.311 1.00 98.69 259 VAL A N 1
ATOM 2075 C CA . VAL A 1 259 ? 1.906 -12.232 7.970 1.00 98.69 259 VAL A CA 1
ATOM 2076 C C . VAL A 1 259 ? 1.419 -13.512 7.308 1.00 98.69 259 VAL A C 1
ATOM 2078 O O . VAL A 1 259 ? 0.592 -14.225 7.873 1.00 98.69 259 VAL A O 1
ATOM 2081 N N . ALA A 1 260 ? 1.935 -13.810 6.117 1.00 98.50 260 ALA A N 1
ATOM 2082 C CA . ALA A 1 260 ? 1.632 -15.050 5.413 1.00 98.50 260 ALA A CA 1
ATOM 2083 C C . ALA A 1 260 ? 2.262 -16.264 6.119 1.00 98.50 260 ALA A C 1
ATOM 2085 O O . ALA A 1 260 ? 3.434 -16.235 6.498 1.00 98.50 260 ALA A O 1
ATOM 2086 N N . ILE A 1 261 ? 1.489 -17.342 6.263 1.00 97.81 261 ILE A N 1
ATOM 2087 C CA . ILE A 1 261 ? 1.957 -18.640 6.761 1.00 97.81 261 ILE A CA 1
ATOM 2088 C C . ILE A 1 261 ? 1.125 -19.761 6.133 1.00 97.81 261 ILE A C 1
ATOM 2090 O O . ILE A 1 261 ? -0.080 -19.865 6.359 1.00 97.81 261 ILE A O 1
ATOM 2094 N N . GLY A 1 262 ? 1.765 -20.597 5.312 1.00 96.50 262 GLY A N 1
ATOM 2095 C CA . GLY A 1 262 ? 1.054 -21.583 4.495 1.00 96.50 262 GLY A CA 1
ATOM 2096 C C . GLY A 1 262 ? 0.045 -20.903 3.565 1.00 96.50 262 GLY A C 1
ATOM 2097 O O . GLY A 1 262 ? 0.398 -19.967 2.851 1.00 96.50 262 GLY A O 1
ATOM 2098 N N . ASP A 1 263 ? -1.210 -21.347 3.612 1.00 96.69 263 ASP A N 1
ATOM 2099 C CA . ASP A 1 263 ? -2.345 -20.770 2.878 1.00 96.69 263 ASP A CA 1
ATOM 2100 C C . ASP A 1 263 ? -3.142 -19.734 3.698 1.00 96.69 263 ASP A C 1
ATOM 2102 O O . ASP A 1 263 ? -4.210 -19.284 3.276 1.00 96.69 263 ASP A O 1
ATOM 2106 N N . GLN A 1 264 ? -2.632 -19.345 4.871 1.00 97.75 264 GLN A N 1
ATOM 2107 C CA . GLN A 1 264 ? -3.268 -18.406 5.793 1.00 97.75 264 GLN A CA 1
ATOM 2108 C C . GLN A 1 264 ? -2.501 -17.081 5.880 1.00 97.75 264 GLN A C 1
ATOM 2110 O O . GLN A 1 264 ? -1.339 -16.960 5.479 1.00 97.75 264 GLN A O 1
ATOM 2115 N N . ILE A 1 265 ? -3.171 -16.090 6.459 1.00 98.31 265 ILE A N 1
ATOM 2116 C CA . ILE A 1 265 ? -2.639 -14.804 6.895 1.00 98.31 265 ILE A CA 1
ATOM 2117 C C . ILE A 1 265 ? -2.936 -14.678 8.386 1.00 98.31 265 ILE A C 1
ATOM 2119 O O . ILE A 1 265 ? -4.089 -14.785 8.799 1.00 98.31 265 ILE A O 1
ATOM 2123 N N . LEU A 1 266 ? -1.906 -14.434 9.189 1.00 98.06 266 LEU A N 1
ATOM 2124 C CA . LEU A 1 266 ? -2.049 -14.037 10.584 1.00 98.06 266 LEU A CA 1
ATOM 2125 C C . LEU A 1 266 ? -2.265 -12.517 10.661 1.00 98.06 266 LEU A C 1
ATOM 2127 O O . LEU A 1 266 ? -1.350 -11.765 10.326 1.00 98.06 266 LEU A O 1
ATOM 2131 N N . ASP A 1 267 ? -3.432 -12.063 11.120 1.00 94.75 267 ASP A N 1
ATOM 2132 C CA . ASP A 1 267 ? -3.719 -10.653 11.424 1.00 94.75 267 ASP A CA 1
ATOM 2133 C C . ASP A 1 267 ? -2.972 -10.233 12.697 1.00 94.75 267 ASP A C 1
ATOM 2135 O O . ASP A 1 267 ? -3.340 -10.617 13.812 1.00 94.75 267 ASP A O 1
ATOM 2139 N N . LEU A 1 268 ? -1.935 -9.406 12.544 1.00 93.88 268 LEU A N 1
ATOM 2140 C CA . LEU A 1 268 ? -1.098 -8.986 13.668 1.00 93.88 268 LEU A CA 1
ATOM 2141 C C . LEU A 1 268 ? -1.848 -8.088 14.659 1.00 93.88 268 LEU A C 1
ATOM 2143 O O . LEU A 1 268 ? -1.538 -8.096 15.851 1.00 93.88 268 LEU A O 1
ATOM 2147 N N . SER A 1 269 ? -2.863 -7.350 14.201 1.00 85.94 269 SER A N 1
ATOM 2148 C CA . SER A 1 269 ? -3.667 -6.493 15.075 1.00 85.94 269 SER A CA 1
ATOM 2149 C C . SER A 1 269 ? -4.508 -7.320 16.051 1.00 85.94 269 SER A C 1
ATOM 2151 O O . SER A 1 269 ? -4.671 -6.937 17.214 1.00 85.94 269 SER A O 1
ATOM 2153 N N . SER A 1 270 ? -4.972 -8.494 15.617 1.00 86.00 270 SER A N 1
ATOM 2154 C CA . SER A 1 270 ? -5.804 -9.394 16.421 1.00 86.00 270 SER A CA 1
ATOM 2155 C C . SER A 1 270 ? -5.070 -10.001 17.626 1.00 86.00 270 SER A C 1
ATOM 2157 O O . SER A 1 270 ? -5.709 -10.298 18.636 1.00 86.00 270 SER A O 1
ATOM 2159 N N . ILE A 1 271 ? -3.739 -10.120 17.549 1.00 91.88 271 ILE A N 1
ATOM 2160 C CA . ILE A 1 271 ? -2.870 -10.701 18.585 1.00 91.88 271 ILE A CA 1
ATOM 2161 C C . ILE A 1 271 ? -2.017 -9.647 19.311 1.00 91.88 271 ILE A C 1
ATOM 2163 O O . ILE A 1 271 ? -1.013 -9.977 19.941 1.00 91.88 271 ILE A O 1
ATOM 2167 N N . SER A 1 272 ? -2.411 -8.370 19.249 1.00 88.69 272 SER A N 1
ATOM 2168 C CA . SER A 1 272 ? -1.644 -7.252 19.826 1.00 88.69 272 SER A CA 1
ATOM 2169 C C . SER A 1 272 ? -1.339 -7.415 21.319 1.00 88.69 272 SER A C 1
ATOM 2171 O O . SER A 1 272 ? -0.254 -7.055 21.758 1.00 88.69 272 SER A O 1
ATOM 2173 N N . SER A 1 273 ? -2.242 -8.018 22.096 1.00 86.88 273 SER A N 1
ATOM 2174 C CA . SER A 1 273 ? -2.009 -8.294 23.521 1.00 86.88 273 SER A CA 1
ATOM 2175 C C . SER A 1 273 ? -0.872 -9.295 23.764 1.00 86.88 273 SER A C 1
ATOM 2177 O O . SER A 1 273 ? -0.173 -9.205 24.772 1.00 86.88 273 SER A O 1
ATOM 2179 N N . LEU A 1 274 ? -0.639 -10.234 22.839 1.00 94.06 274 LEU A N 1
ATOM 2180 C CA . LEU A 1 274 ? 0.500 -11.151 22.922 1.00 94.06 274 LEU A CA 1
ATOM 2181 C C . LEU A 1 274 ? 1.814 -10.422 22.612 1.00 94.06 274 LEU A C 1
ATOM 2183 O O . LEU A 1 274 ? 2.825 -10.690 23.258 1.00 94.06 274 LEU A O 1
ATOM 2187 N N . PHE A 1 275 ? 1.789 -9.456 21.689 1.00 93.38 275 PHE A N 1
ATOM 2188 C CA . PHE A 1 275 ? 2.930 -8.573 21.446 1.00 93.38 275 PHE A CA 1
ATOM 2189 C C . PHE A 1 275 ? 3.264 -7.709 22.667 1.00 93.38 275 PHE A C 1
ATOM 2191 O O . PHE A 1 275 ? 4.432 -7.621 23.023 1.00 93.38 275 PHE A O 1
ATOM 2198 N N . GLU A 1 276 ? 2.270 -7.130 23.350 1.00 90.12 276 GLU A N 1
ATOM 2199 C CA . GLU A 1 276 ? 2.495 -6.345 24.581 1.00 90.12 276 GLU A CA 1
ATOM 2200 C C . GLU A 1 276 ? 3.184 -7.171 25.673 1.00 90.12 276 GLU A C 1
ATOM 2202 O O . GLU A 1 276 ? 4.024 -6.662 26.413 1.00 90.12 276 GLU A O 1
ATOM 2207 N N . LYS A 1 277 ? 2.848 -8.463 25.751 1.00 94.56 277 LYS A N 1
ATOM 2208 C CA . LYS A 1 277 ? 3.417 -9.400 26.720 1.00 94.56 277 LYS A CA 1
ATOM 2209 C C . LYS A 1 277 ? 4.847 -9.827 26.374 1.00 94.56 277 LYS A C 1
ATOM 2211 O O . LYS A 1 277 ? 5.679 -9.918 27.273 1.00 94.56 277 LYS A O 1
ATOM 2216 N N . HIS A 1 278 ? 5.121 -10.136 25.107 1.00 96.19 278 HIS A N 1
ATOM 2217 C CA . HIS A 1 278 ? 6.363 -10.809 24.692 1.00 96.19 278 HIS A CA 1
ATOM 2218 C C . HIS A 1 278 ? 7.378 -9.900 23.992 1.00 96.19 278 HIS A C 1
ATOM 2220 O O . HIS A 1 278 ? 8.552 -10.252 23.905 1.00 96.19 278 HIS A O 1
ATOM 2226 N N . VAL A 1 279 ? 6.952 -8.733 23.506 1.00 95.88 279 VAL A N 1
ATOM 2227 C CA . VAL A 1 279 ? 7.791 -7.760 22.791 1.00 95.88 279 VAL A CA 1
ATOM 2228 C C . VAL A 1 279 ? 7.602 -6.368 23.416 1.00 95.88 279 VAL A C 1
ATOM 2230 O O . VAL A 1 279 ? 7.056 -5.470 22.777 1.00 95.88 279 VAL A O 1
ATOM 2233 N N . PRO A 1 280 ? 8.055 -6.144 24.665 1.00 91.56 280 PRO A N 1
ATOM 2234 C CA . PRO A 1 280 ? 7.818 -4.887 25.389 1.00 91.56 280 PRO A CA 1
ATOM 2235 C C . PRO A 1 280 ? 8.471 -3.662 24.725 1.00 91.56 280 PRO A C 1
ATOM 2237 O O . PRO A 1 280 ? 8.083 -2.522 24.977 1.00 91.56 280 PRO A O 1
ATOM 2240 N N . GLU A 1 281 ? 9.462 -3.889 23.863 1.00 93.44 281 GLU A N 1
ATOM 2241 C CA . GLU A 1 281 ? 10.123 -2.861 23.057 1.00 93.44 281 GLU A CA 1
ATOM 2242 C C . GLU A 1 281 ? 9.185 -2.273 21.983 1.00 93.44 281 GLU A C 1
ATOM 2244 O O . GLU A 1 281 ? 9.319 -1.105 21.608 1.00 93.44 281 GLU A O 1
ATOM 2249 N N . LEU A 1 282 ? 8.202 -3.055 21.513 1.00 89.69 282 LEU A N 1
ATOM 2250 C CA . LEU A 1 282 ? 7.192 -2.625 20.551 1.00 89.69 282 LEU A CA 1
ATOM 2251 C C . LEU A 1 282 ? 6.069 -1.874 21.275 1.00 89.69 282 LEU A C 1
ATOM 2253 O O . LEU A 1 282 ? 5.116 -2.455 21.789 1.00 89.69 282 LEU A O 1
ATOM 2257 N N . LYS A 1 283 ? 6.168 -0.546 21.291 1.00 83.88 283 LYS A N 1
ATOM 2258 C CA . LYS A 1 283 ? 5.167 0.317 21.929 1.00 83.88 283 LYS A CA 1
ATOM 2259 C C . LYS A 1 283 ? 3.867 0.352 21.119 1.00 83.88 283 LYS A C 1
ATOM 2261 O O . LYS A 1 283 ? 3.888 0.649 19.928 1.00 83.88 283 LYS A O 1
ATOM 2266 N N . ASN A 1 284 ? 2.733 0.155 21.795 1.00 81.94 284 ASN A N 1
ATOM 2267 C CA . ASN A 1 284 ? 1.380 0.230 21.226 1.00 81.94 284 ASN A CA 1
ATOM 2268 C C . ASN A 1 284 ? 1.176 -0.660 19.975 1.00 81.94 284 ASN A C 1
ATOM 2270 O O . ASN A 1 284 ? 0.776 -0.141 18.925 1.00 81.94 284 ASN A O 1
ATOM 2274 N N . PRO A 1 285 ? 1.400 -1.988 20.052 1.00 77.44 285 PRO A N 1
ATOM 2275 C CA . PRO A 1 285 ? 1.306 -2.885 18.895 1.00 77.44 285 PRO A CA 1
ATOM 2276 C C . PRO A 1 285 ? -0.066 -2.835 18.215 1.00 77.44 285 PRO A C 1
ATOM 2278 O O . PRO A 1 285 ? -0.137 -2.872 16.991 1.00 77.44 285 PRO A O 1
ATOM 2281 N N . ALA A 1 286 ? -1.147 -2.629 18.978 1.00 73.19 286 ALA A N 1
ATOM 2282 C CA . ALA A 1 286 ? -2.487 -2.435 18.423 1.00 73.19 286 ALA A CA 1
ATOM 2283 C C . ALA A 1 286 ? -2.567 -1.238 17.465 1.00 73.19 286 ALA A C 1
ATOM 2285 O O . ALA A 1 286 ? -3.217 -1.321 16.425 1.00 73.19 286 ALA A O 1
ATOM 2286 N N . SER A 1 287 ? -1.885 -0.134 17.781 1.00 73.69 287 SER A N 1
ATOM 2287 C CA . SER A 1 287 ? -1.822 1.045 16.911 1.00 73.69 287 SER A CA 1
ATOM 2288 C C . SER A 1 287 ? -0.966 0.778 15.673 1.00 73.69 287 SER A C 1
ATOM 2290 O O . SER A 1 287 ? -1.363 1.133 14.565 1.00 73.69 287 SER A O 1
ATOM 2292 N N . VAL A 1 288 ? 0.176 0.103 15.845 1.00 78.75 288 VAL A N 1
ATOM 2293 C CA . VAL A 1 288 ? 1.111 -0.208 14.753 1.00 78.75 288 VAL A CA 1
ATOM 2294 C C . VAL A 1 288 ? 0.492 -1.179 13.749 1.00 78.75 288 VAL A C 1
ATOM 2296 O O . VAL A 1 288 ? 0.500 -0.909 12.554 1.00 78.75 288 VAL A O 1
ATOM 2299 N N . PHE A 1 289 ? -0.095 -2.281 14.214 1.00 87.81 289 PHE A N 1
ATOM 2300 C CA . PHE A 1 289 ? -0.594 -3.345 13.341 1.00 87.81 289 PHE A CA 1
ATOM 2301 C C . PHE A 1 289 ? -2.001 -3.111 12.787 1.00 87.81 289 PHE A C 1
ATOM 2303 O O . PHE A 1 289 ? -2.405 -3.782 11.838 1.00 87.81 289 PHE A O 1
ATOM 2310 N N . SER A 1 290 ? -2.732 -2.127 13.320 1.00 80.62 290 SER A N 1
ATOM 2311 C CA . SER A 1 290 ? -3.990 -1.657 12.725 1.00 80.62 290 SER A CA 1
ATOM 2312 C C . SER A 1 290 ? -3.804 -0.598 11.632 1.00 80.62 290 SER A C 1
ATOM 2314 O O . SER A 1 290 ? -4.803 -0.156 11.062 1.00 80.62 290 SER A O 1
ATOM 2316 N N . GLN A 1 291 ? -2.563 -0.190 11.329 1.00 79.25 291 GLN A N 1
ATOM 2317 C CA . GLN A 1 291 ? -2.281 0.706 10.207 1.00 79.25 291 GLN A CA 1
ATOM 2318 C C . GLN A 1 291 ? -2.635 0.053 8.866 1.00 79.25 291 GLN A C 1
ATOM 2320 O O . GLN A 1 291 ? -2.519 -1.160 8.692 1.00 79.25 291 GLN A O 1
ATOM 2325 N N . SER A 1 292 ? -3.002 0.888 7.891 1.00 82.12 292 SER A N 1
ATOM 2326 C CA . SER A 1 292 ? -3.318 0.454 6.527 1.00 82.12 292 SER A CA 1
ATOM 2327 C C . SER A 1 292 ? -2.088 0.163 5.665 1.00 82.12 292 SER A C 1
ATOM 2329 O O . SER A 1 292 ? -2.240 -0.261 4.523 1.00 82.12 292 SER A O 1
ATOM 2331 N N . SER A 1 293 ? -0.885 0.435 6.175 1.00 89.25 293 SER A N 1
ATOM 2332 C CA . SER A 1 293 ? 0.385 0.253 5.476 1.00 89.25 293 SER A CA 1
ATOM 2333 C C . SER A 1 293 ? 1.521 -0.048 6.462 1.00 89.25 293 SER A C 1
ATOM 2335 O O . SER A 1 293 ? 1.443 0.284 7.647 1.00 89.25 293 SER A O 1
ATOM 2337 N N . LEU A 1 294 ? 2.606 -0.654 5.973 1.00 95.75 294 LEU A N 1
ATOM 2338 C CA . LEU A 1 294 ? 3.763 -1.045 6.784 1.00 95.75 294 LEU A CA 1
ATOM 2339 C C . LEU A 1 294 ? 4.648 0.134 7.221 1.00 95.75 294 LEU A C 1
ATOM 2341 O O . LEU A 1 294 ? 5.533 -0.079 8.043 1.00 95.75 294 LEU A O 1
ATOM 2345 N N . ASN A 1 295 ? 4.430 1.361 6.726 1.00 93.81 295 ASN A N 1
ATOM 2346 C CA . ASN A 1 295 ? 5.332 2.505 6.940 1.00 93.81 295 ASN A CA 1
ATOM 2347 C C . ASN A 1 295 ? 5.666 2.750 8.420 1.00 93.81 295 ASN A C 1
ATOM 2349 O O . ASN A 1 295 ? 6.832 2.935 8.763 1.00 93.81 295 ASN A O 1
ATOM 2353 N N . LEU A 1 296 ? 4.661 2.726 9.306 1.00 88.88 296 LEU A N 1
ATOM 2354 C CA . LEU A 1 296 ? 4.898 2.936 10.736 1.00 88.88 296 LEU A CA 1
ATOM 2355 C C . LEU A 1 296 ? 5.773 1.820 11.314 1.00 88.88 296 LEU A C 1
ATOM 2357 O O . LEU A 1 296 ? 6.741 2.120 12.001 1.00 88.88 296 LEU A O 1
ATOM 2361 N N . PHE A 1 297 ? 5.490 0.556 10.995 1.00 96.38 297 PHE A N 1
ATOM 2362 C CA . PHE A 1 297 ? 6.303 -0.575 11.446 1.00 96.38 297 PHE A CA 1
ATOM 2363 C C . PHE A 1 297 ? 7.734 -0.539 10.874 1.00 96.38 297 PHE A C 1
ATOM 2365 O O . PHE A 1 297 ? 8.702 -0.730 11.611 1.00 96.38 297 PHE A O 1
ATOM 2372 N N . MET A 1 298 ? 7.879 -0.210 9.588 1.00 97.88 298 MET A N 1
ATOM 2373 C CA . MET A 1 298 ? 9.164 0.020 8.922 1.00 97.88 298 MET A CA 1
ATOM 2374 C C . MET A 1 298 ? 9.965 1.121 9.633 1.00 97.88 298 MET A C 1
ATOM 2376 O O . MET A 1 298 ? 11.154 0.951 9.855 1.00 97.88 298 MET A O 1
ATOM 2380 N N . SER A 1 299 ? 9.332 2.198 10.105 1.00 95.38 299 SER A N 1
ATOM 2381 C CA . SER A 1 299 ? 10.039 3.282 10.808 1.00 95.38 299 SER A CA 1
ATOM 2382 C C . SER A 1 299 ? 10.611 2.903 12.187 1.00 95.38 299 SER A C 1
ATOM 2384 O O . SER A 1 299 ? 11.485 3.603 12.691 1.00 95.38 299 SER A O 1
ATOM 2386 N N . LEU A 1 300 ? 10.174 1.788 12.794 1.00 94.38 300 LEU A N 1
ATOM 2387 C CA . LEU A 1 300 ? 10.614 1.370 14.139 1.00 94.38 300 LEU A CA 1
ATOM 2388 C C . LEU A 1 300 ? 12.034 0.785 14.185 1.00 94.38 300 LEU A C 1
ATOM 2390 O O . LEU A 1 300 ? 12.600 0.623 15.265 1.00 94.38 300 LEU A O 1
ATOM 2394 N N . GLY A 1 301 ? 12.613 0.477 13.026 1.00 96.00 301 GLY A N 1
ATOM 2395 C CA . GLY A 1 301 ? 13.993 0.023 12.914 1.00 96.00 301 GLY A CA 1
ATOM 2396 C C . GLY A 1 301 ? 14.240 -1.454 13.206 1.00 96.00 301 GLY A C 1
ATOM 2397 O O . GLY A 1 301 ? 13.435 -2.179 13.795 1.00 96.00 301 GLY A O 1
ATOM 2398 N N . LYS A 1 302 ? 15.425 -1.891 12.772 1.00 96.44 302 LYS A N 1
ATOM 2399 C CA . LYS A 1 302 ? 15.868 -3.288 12.773 1.00 96.44 302 LYS A CA 1
ATOM 2400 C C . LYS A 1 302 ? 15.698 -4.029 14.106 1.00 96.44 302 LYS A C 1
ATOM 2402 O O . LYS A 1 302 ? 15.214 -5.159 14.044 1.00 96.44 302 LYS A O 1
ATOM 2407 N N . PRO A 1 303 ? 16.002 -3.451 15.288 1.00 97.00 303 PRO A N 1
ATOM 2408 C CA . PRO A 1 303 ? 15.794 -4.152 16.557 1.00 97.00 303 PRO A CA 1
ATOM 2409 C C . PRO A 1 303 ? 14.341 -4.609 16.756 1.00 97.00 303 PRO A C 1
ATOM 2411 O O . PRO A 1 303 ? 14.095 -5.762 17.109 1.00 97.00 303 PRO A O 1
ATOM 2414 N N . ILE A 1 304 ? 13.372 -3.748 16.427 1.00 97.81 304 ILE A N 1
ATOM 2415 C CA . ILE A 1 304 ? 11.945 -4.051 16.571 1.00 97.81 304 ILE A CA 1
ATOM 2416 C C . ILE A 1 304 ? 11.478 -5.064 15.525 1.00 97.81 304 ILE A C 1
ATOM 2418 O O . ILE A 1 304 ? 10.689 -5.954 15.850 1.00 97.81 304 ILE A O 1
ATOM 2422 N N . TRP A 1 305 ? 11.979 -4.985 14.288 1.00 97.81 305 TRP A N 1
ATOM 2423 C CA . TRP A 1 305 ? 11.663 -5.980 13.258 1.00 97.81 305 TRP A CA 1
ATOM 2424 C C . TRP A 1 305 ? 12.144 -7.377 13.674 1.00 97.81 305 TRP A C 1
ATOM 2426 O O . TRP A 1 305 ? 11.384 -8.340 13.581 1.00 97.81 305 TRP A O 1
ATOM 2436 N N . GLN A 1 306 ? 13.369 -7.473 14.205 1.00 97.50 306 GLN A N 1
ATOM 2437 C CA . GLN A 1 306 ? 13.960 -8.727 14.681 1.00 97.50 306 GLN A CA 1
ATOM 2438 C C . GLN A 1 306 ? 13.210 -9.290 15.890 1.00 97.50 306 GLN A C 1
ATOM 2440 O O . GLN A 1 306 ? 12.912 -10.484 15.932 1.00 97.50 306 GLN A O 1
ATOM 2445 N N . ALA A 1 307 ? 12.870 -8.447 16.869 1.00 98.06 307 ALA A N 1
ATOM 2446 C CA . ALA A 1 307 ? 12.090 -8.866 18.031 1.00 98.06 307 ALA A CA 1
ATOM 2447 C C . ALA A 1 307 ? 10.694 -9.369 17.620 1.00 98.06 307 ALA A C 1
ATOM 2449 O O . ALA A 1 307 ? 10.266 -10.443 18.047 1.00 98.06 307 ALA A O 1
ATOM 2450 N N . THR A 1 308 ? 10.032 -8.652 16.707 1.00 98.25 308 THR A N 1
ATOM 2451 C CA . THR A 1 308 ? 8.741 -9.044 16.118 1.00 98.25 308 THR A CA 1
ATOM 2452 C C . THR A 1 308 ? 8.845 -10.390 15.401 1.00 98.25 308 THR A C 1
ATOM 2454 O O . THR A 1 308 ? 8.024 -11.273 15.638 1.00 98.25 308 THR A O 1
ATOM 2457 N N . ARG A 1 309 ? 9.876 -10.592 14.568 1.00 98.38 309 ARG A N 1
ATOM 2458 C CA . ARG A 1 309 ? 10.102 -11.856 13.851 1.00 98.38 309 ARG A CA 1
ATOM 2459 C C . ARG A 1 309 ? 10.336 -13.023 14.808 1.00 98.38 309 ARG A C 1
ATOM 2461 O O . ARG A 1 309 ? 9.703 -14.062 14.641 1.00 98.38 309 ARG A O 1
ATOM 2468 N N . LYS A 1 310 ? 11.205 -12.856 15.810 1.00 98.31 310 LYS A N 1
ATOM 2469 C CA . LYS A 1 310 ? 11.488 -13.892 16.818 1.00 98.31 310 LYS A CA 1
ATOM 2470 C C . LYS A 1 310 ? 10.228 -14.293 17.576 1.00 98.31 310 LYS A C 1
ATOM 2472 O O . LYS A 1 310 ? 9.969 -15.481 17.750 1.00 98.31 310 LYS A O 1
ATOM 2477 N N . PHE A 1 311 ? 9.420 -13.315 17.978 1.00 98.50 311 PHE A N 1
ATOM 2478 C CA . PHE A 1 311 ? 8.142 -13.588 18.624 1.00 98.50 311 PHE A CA 1
ATOM 2479 C C . PHE A 1 311 ? 7.168 -14.318 17.691 1.00 98.50 311 PHE A C 1
ATOM 2481 O O . PHE A 1 311 ? 6.545 -15.289 18.110 1.00 98.50 311 PHE A O 1
ATOM 2488 N N . LEU A 1 312 ? 7.071 -13.915 16.421 1.00 98.56 312 LEU A N 1
ATOM 2489 C CA . LEU A 1 312 ? 6.220 -14.599 15.447 1.00 98.56 312 LEU A CA 1
ATOM 2490 C C . LEU A 1 312 ? 6.649 -16.054 15.219 1.00 98.56 312 LEU A C 1
ATOM 2492 O O . LEU A 1 312 ? 5.802 -16.939 15.186 1.00 98.56 312 LEU A O 1
ATOM 2496 N N . GLN A 1 313 ? 7.953 -16.321 15.123 1.00 98.44 313 GLN A N 1
ATOM 2497 C CA . GLN A 1 313 ? 8.485 -17.685 15.042 1.00 98.44 313 GLN A CA 1
ATOM 2498 C C . GLN A 1 313 ? 8.147 -18.500 16.296 1.00 98.44 313 GLN A C 1
ATOM 2500 O O . GLN A 1 313 ? 7.757 -19.659 16.188 1.00 98.44 313 GLN A O 1
ATOM 2505 N N . PHE A 1 314 ? 8.255 -17.887 17.477 1.00 98.38 314 PHE A N 1
ATOM 2506 C CA . PHE A 1 314 ? 7.875 -18.518 18.736 1.00 98.38 314 PHE A CA 1
ATOM 2507 C C . PHE A 1 314 ? 6.377 -18.846 18.781 1.00 98.38 314 PHE A C 1
ATOM 2509 O O . PHE A 1 314 ? 6.022 -19.994 19.029 1.00 98.38 314 PHE A O 1
ATOM 2516 N N . ILE A 1 315 ? 5.494 -17.879 18.515 1.00 98.19 315 ILE A N 1
ATOM 2517 C CA . ILE A 1 315 ? 4.042 -18.044 18.681 1.00 98.19 315 ILE A CA 1
ATOM 2518 C C . ILE A 1 315 ? 3.405 -18.930 17.599 1.00 98.19 315 ILE A C 1
ATOM 2520 O O . ILE A 1 315 ? 2.363 -19.535 17.844 1.00 98.19 315 ILE A O 1
ATOM 2524 N N . LEU A 1 316 ? 4.033 -19.021 16.420 1.00 98.38 316 LEU A N 1
ATOM 2525 C CA . LEU A 1 316 ? 3.621 -19.897 15.316 1.00 98.38 316 LEU A CA 1
ATOM 2526 C C . LEU A 1 316 ? 4.285 -21.280 15.352 1.00 98.38 316 LEU A C 1
ATOM 2528 O O . LEU A 1 316 ? 3.944 -22.129 14.528 1.00 98.38 316 LEU A O 1
ATOM 2532 N N . SER A 1 317 ? 5.223 -21.521 16.273 1.00 98.25 317 SER A N 1
ATOM 2533 C CA . SER A 1 317 ? 5.855 -22.832 16.417 1.00 98.25 317 SER A CA 1
ATOM 2534 C C . SER A 1 317 ? 4.821 -23.902 16.761 1.00 98.25 317 SER A C 1
ATOM 2536 O O . SER A 1 317 ? 3.923 -23.684 17.578 1.00 98.25 317 SER A O 1
ATOM 2538 N N . ALA A 1 318 ? 4.996 -25.096 16.190 1.00 97.62 318 ALA A N 1
ATOM 2539 C CA . ALA A 1 318 ? 4.172 -26.257 16.505 1.00 97.62 318 ALA A CA 1
ATOM 2540 C C . ALA A 1 318 ? 4.204 -26.607 18.001 1.00 97.62 318 ALA A C 1
ATOM 2542 O O . ALA A 1 318 ? 3.232 -27.168 18.499 1.00 97.62 318 ALA A O 1
ATOM 2543 N N . ASP A 1 319 ? 5.269 -26.234 18.716 1.00 97.44 319 ASP A N 1
ATOM 2544 C CA . ASP A 1 319 ? 5.472 -26.531 20.137 1.00 97.44 319 ASP A CA 1
ATOM 2545 C C . ASP A 1 319 ? 4.875 -25.480 21.088 1.00 97.44 319 ASP A C 1
ATOM 2547 O O . ASP A 1 319 ? 4.834 -25.701 22.299 1.00 97.44 319 ASP A O 1
ATOM 2551 N N . THR A 1 320 ? 4.376 -24.350 20.573 1.00 97.56 320 THR A N 1
ATOM 2552 C CA . THR A 1 320 ? 3.885 -23.240 21.404 1.00 97.56 320 THR A CA 1
ATOM 2553 C C . THR A 1 320 ? 2.354 -23.258 21.513 1.00 97.56 320 THR A C 1
ATOM 2555 O O . THR A 1 320 ? 1.661 -22.960 20.539 1.00 97.56 320 THR A O 1
ATOM 2558 N N . PRO A 1 321 ? 1.777 -23.549 22.696 1.00 97.44 321 PRO A N 1
ATOM 2559 C CA . PRO A 1 321 ? 0.328 -23.711 22.843 1.00 97.44 321 PRO A CA 1
ATOM 2560 C C . PRO A 1 321 ? -0.454 -22.387 22.867 1.00 97.44 321 PRO A C 1
ATOM 2562 O O . PRO A 1 321 ? -1.647 -22.386 22.581 1.00 97.44 321 PRO A O 1
ATOM 2565 N N . GLU A 1 322 ? 0.187 -21.259 23.199 1.00 96.62 322 GLU A N 1
ATOM 2566 C CA . GLU A 1 322 ? -0.495 -20.000 23.557 1.00 96.62 322 GLU A CA 1
ATOM 2567 C C . GLU A 1 322 ? -1.440 -19.463 22.465 1.00 96.62 322 GLU A C 1
ATOM 2569 O O . GLU A 1 322 ? -2.538 -19.006 22.787 1.00 96.62 322 GLU A O 1
ATOM 2574 N N . LEU A 1 323 ? -1.063 -19.572 21.184 1.00 95.56 323 LEU A N 1
ATOM 2575 C CA . LEU A 1 323 ? -1.954 -19.288 20.048 1.00 95.56 323 LEU A CA 1
ATOM 2576 C C . LEU A 1 323 ? -2.538 -20.566 19.426 1.00 95.56 323 LEU A C 1
ATOM 2578 O O . LEU A 1 323 ? -3.698 -20.567 19.018 1.00 95.56 323 LEU A O 1
ATOM 2582 N N . ARG A 1 324 ? -1.757 -21.655 19.362 1.00 97.38 324 ARG A N 1
ATOM 2583 C CA . ARG A 1 324 ? -2.150 -22.928 18.732 1.00 97.38 324 ARG A CA 1
ATOM 2584 C C . ARG A 1 324 ? -3.426 -23.517 19.342 1.00 97.38 324 ARG A C 1
ATOM 2586 O O . ARG A 1 324 ? -4.313 -23.932 18.591 1.00 97.38 324 ARG A O 1
ATOM 2593 N N . ASP A 1 325 ? -3.506 -23.518 20.674 1.00 97.50 325 ASP A N 1
ATOM 2594 C CA . ASP A 1 325 ? -4.575 -24.159 21.452 1.00 97.50 325 ASP A CA 1
ATOM 2595 C C . ASP A 1 325 ? -5.677 -23.167 21.863 1.00 97.50 325 ASP A C 1
ATOM 2597 O O . ASP A 1 325 ? -6.751 -23.570 22.313 1.00 97.50 325 ASP A O 1
ATOM 2601 N N . ASN A 1 326 ? -5.459 -21.862 21.665 1.00 94.69 326 ASN A N 1
ATOM 2602 C CA . ASN A 1 326 ? -6.472 -20.835 21.887 1.00 94.69 326 ASN A CA 1
ATOM 2603 C C . ASN A 1 326 ? -7.412 -20.737 20.677 1.00 94.69 326 ASN A C 1
ATOM 2605 O O . ASN A 1 326 ? -7.247 -19.889 19.800 1.00 94.69 326 ASN A O 1
ATOM 2609 N N . HIS A 1 327 ? -8.407 -21.624 20.635 1.00 92.56 327 HIS A N 1
ATOM 2610 C CA . HIS A 1 327 ? -9.339 -21.736 19.512 1.00 92.56 327 HIS A CA 1
ATOM 2611 C C . HIS A 1 327 ? -10.048 -20.414 19.174 1.00 92.56 327 HIS A C 1
ATOM 2613 O O . HIS A 1 327 ? -10.150 -20.058 18.002 1.00 92.56 327 HIS A O 1
ATOM 2619 N N . GLU A 1 328 ? -10.521 -19.671 20.178 1.00 88.06 328 GLU A N 1
ATOM 2620 C CA . GLU A 1 328 ? -11.235 -18.405 19.964 1.00 88.06 328 GLU A CA 1
ATOM 2621 C C . GLU A 1 328 ? -10.338 -17.361 19.292 1.00 88.06 328 GLU A C 1
ATOM 2623 O O . GLU A 1 328 ? -10.715 -16.775 18.273 1.00 88.06 328 GLU A O 1
ATOM 2628 N N . LEU A 1 329 ? -9.124 -17.170 19.817 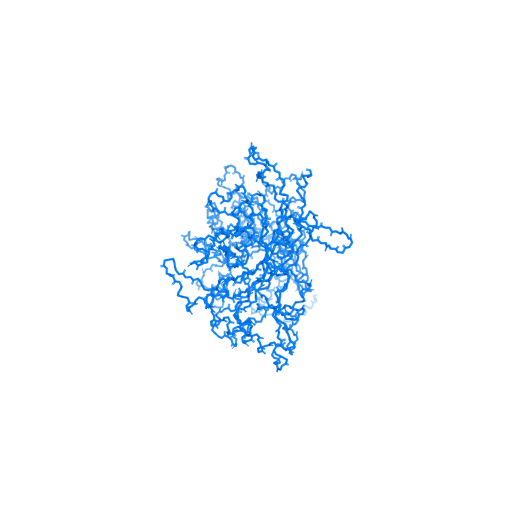1.00 83.62 329 LEU A N 1
ATOM 2629 C CA . LEU A 1 329 ? -8.172 -16.229 19.237 1.00 83.62 329 LEU A CA 1
ATOM 2630 C C . LEU A 1 329 ? -7.719 -16.683 17.850 1.00 83.62 329 LEU A C 1
ATOM 2632 O O . LEU A 1 329 ? -7.633 -15.863 16.945 1.00 83.62 329 LEU A O 1
ATOM 2636 N N . ARG A 1 330 ? -7.478 -17.982 17.655 1.00 90.25 330 ARG A N 1
ATOM 2637 C CA . ARG A 1 330 ? -7.031 -18.538 16.375 1.00 90.25 330 ARG A CA 1
ATOM 2638 C C . ARG A 1 330 ? -8.056 -18.324 15.262 1.00 90.25 330 ARG A C 1
ATOM 2640 O O . ARG A 1 330 ? -7.674 -17.892 14.181 1.00 90.25 330 ARG A O 1
ATOM 2647 N N . VAL A 1 331 ? -9.341 -18.574 15.531 1.00 82.69 331 VAL A N 1
ATOM 2648 C CA . VAL A 1 331 ? -10.430 -18.335 14.563 1.00 82.69 331 VAL A CA 1
ATOM 2649 C C . VAL A 1 331 ? -10.516 -16.860 14.172 1.00 82.69 331 VAL A C 1
ATOM 2651 O O . VAL A 1 331 ? -10.828 -16.546 13.029 1.00 82.69 331 VAL A O 1
ATOM 2654 N N . LYS A 1 332 ? -10.224 -15.952 15.106 1.00 78.81 332 LYS A N 1
ATOM 2655 C CA . LYS A 1 332 ? -10.206 -14.511 14.843 1.00 78.81 332 LYS A CA 1
ATOM 2656 C C . LYS A 1 332 ? -8.936 -14.048 14.118 1.00 78.81 332 LYS A C 1
ATOM 2658 O O . LYS A 1 332 ? -8.997 -13.098 13.346 1.00 78.81 332 LYS A O 1
ATOM 2663 N N . ALA A 1 333 ? -7.796 -14.667 14.416 1.00 88.50 333 ALA A N 1
ATOM 2664 C CA . ALA A 1 333 ? -6.480 -14.198 13.999 1.00 88.50 333 ALA A CA 1
ATOM 2665 C C . ALA A 1 333 ? -6.031 -14.723 12.634 1.00 88.50 333 ALA A C 1
ATOM 2667 O O . ALA A 1 333 ? -5.218 -14.071 11.985 1.00 88.50 333 ALA A O 1
ATOM 2668 N N . PHE A 1 334 ? -6.523 -15.886 12.202 1.00 93.69 334 PHE A N 1
ATOM 2669 C CA . PHE A 1 334 ? -6.150 -16.473 10.918 1.00 93.69 334 PHE A CA 1
ATOM 2670 C C . PHE A 1 334 ? -7.233 -16.280 9.866 1.00 93.69 334 PHE A C 1
ATOM 2672 O O . PHE A 1 334 ? -8.401 -16.598 10.084 1.00 93.69 334 PHE A O 1
ATOM 2679 N N . ILE A 1 335 ? -6.810 -15.791 8.706 1.00 91.44 335 ILE A N 1
ATOM 2680 C CA . ILE A 1 335 ? -7.660 -15.544 7.545 1.00 91.44 335 ILE A CA 1
ATOM 2681 C C . ILE A 1 335 ? -7.078 -16.334 6.367 1.00 91.44 335 ILE A C 1
ATOM 2683 O O . ILE A 1 335 ? -5.893 -16.165 6.069 1.00 91.44 335 ILE A O 1
ATOM 2687 N N . PRO A 1 336 ? -7.859 -17.168 5.662 1.00 94.00 336 PRO A N 1
ATOM 2688 C CA . PRO A 1 336 ? -7.373 -17.834 4.458 1.00 94.00 336 PRO A CA 1
ATOM 2689 C C . PRO A 1 336 ? -6.968 -16.811 3.388 1.00 94.00 336 PRO A C 1
ATOM 2691 O O . PRO A 1 336 ? -7.716 -15.875 3.111 1.00 94.00 336 PRO A O 1
ATOM 2694 N N . GLN A 1 337 ? -5.817 -16.999 2.735 1.00 92.69 337 GLN A N 1
ATOM 2695 C CA . GLN A 1 337 ? -5.307 -16.057 1.723 1.00 92.69 337 GLN A CA 1
ATOM 2696 C C . GLN A 1 337 ? -6.295 -15.841 0.571 1.00 92.69 337 GLN A C 1
ATOM 2698 O O . GLN A 1 337 ? -6.467 -14.718 0.108 1.00 92.69 337 GLN A O 1
ATOM 2703 N N . LYS A 1 338 ? -6.999 -16.901 0.160 1.00 91.44 338 LYS A N 1
ATOM 2704 C CA . LYS A 1 338 ? -8.043 -16.857 -0.879 1.00 91.44 338 LYS A CA 1
ATOM 2705 C C . LYS A 1 338 ? -9.237 -15.954 -0.537 1.00 91.44 338 LYS A C 1
ATOM 2707 O O . LYS A 1 338 ? -9.944 -15.522 -1.440 1.00 91.44 338 LYS A O 1
ATOM 2712 N N . ASP A 1 339 ? -9.464 -15.699 0.751 1.00 87.88 339 ASP A N 1
ATOM 2713 C CA . ASP A 1 339 ? -10.581 -14.895 1.251 1.00 87.88 339 ASP A CA 1
ATOM 2714 C C . ASP A 1 339 ? -10.145 -13.446 1.549 1.00 87.88 339 ASP A C 1
ATOM 2716 O O . ASP A 1 339 ? -10.963 -12.614 1.950 1.00 87.88 339 ASP A O 1
ATOM 2720 N N . ALA A 1 340 ? -8.861 -13.125 1.343 1.00 86.56 340 ALA A N 1
ATOM 2721 C CA . ALA A 1 340 ? -8.282 -11.812 1.578 1.00 86.56 340 ALA A CA 1
ATOM 2722 C C . ALA A 1 340 ? -8.035 -11.052 0.268 1.00 86.56 340 ALA A C 1
ATOM 2724 O O . ALA A 1 340 ? -7.654 -11.612 -0.756 1.00 86.56 340 ALA A O 1
ATOM 2725 N N . THR A 1 341 ? -8.201 -9.731 0.316 1.00 89.19 341 THR A N 1
ATOM 2726 C CA . THR A 1 341 ? -7.708 -8.826 -0.727 1.00 89.19 341 THR A CA 1
ATOM 2727 C C . THR A 1 341 ? -6.414 -8.191 -0.242 1.00 89.19 341 THR A C 1
ATOM 2729 O O . THR A 1 341 ? -6.399 -7.524 0.791 1.00 89.19 341 THR A O 1
ATOM 2732 N N . LEU A 1 342 ? -5.325 -8.413 -0.975 1.00 91.12 342 LEU A N 1
ATOM 2733 C CA . LEU A 1 342 ? -4.035 -7.793 -0.685 1.00 91.12 342 LEU A CA 1
ATOM 2734 C C . LEU A 1 342 ? -4.006 -6.353 -1.216 1.00 91.12 342 LEU A C 1
ATOM 2736 O O . LEU A 1 342 ? -4.715 -5.999 -2.159 1.00 91.12 342 LEU A O 1
ATOM 2740 N N . HIS A 1 343 ? -3.177 -5.521 -0.595 1.00 90.94 343 HIS A N 1
ATOM 2741 C CA . HIS A 1 343 ? -3.008 -4.108 -0.927 1.00 90.94 343 HIS A CA 1
ATOM 2742 C C . HIS A 1 343 ? -1.521 -3.784 -1.097 1.00 90.94 343 HIS A C 1
ATOM 2744 O O . HIS A 1 343 ? -0.666 -4.597 -0.744 1.00 90.94 343 HIS A O 1
ATOM 2750 N N . LEU A 1 344 ? -1.207 -2.592 -1.619 1.00 92.56 344 LEU A N 1
ATOM 2751 C CA . LEU A 1 344 ? 0.172 -2.101 -1.626 1.00 92.56 344 LEU A CA 1
ATOM 2752 C C . LEU A 1 344 ? 0.735 -2.117 -0.194 1.00 92.56 344 LEU A C 1
ATOM 2754 O O . LEU A 1 344 ? 0.087 -1.588 0.712 1.00 92.56 344 LEU A O 1
ATOM 2758 N N . PRO A 1 345 ? 1.923 -2.708 0.024 1.00 95.44 345 PRO A N 1
ATOM 2759 C CA . PRO A 1 345 ? 2.444 -2.931 1.369 1.00 95.44 345 PRO A CA 1
ATOM 2760 C C . PRO A 1 345 ? 2.830 -1.634 2.090 1.00 95.44 345 PRO A C 1
ATOM 2762 O O . PRO A 1 345 ? 2.830 -1.592 3.319 1.00 95.44 345 PRO A O 1
ATOM 2765 N N . ALA A 1 346 ? 3.142 -0.565 1.355 1.00 94.19 346 ALA A N 1
ATOM 2766 C CA . ALA A 1 346 ? 3.505 0.733 1.906 1.00 94.19 346 ALA A CA 1
ATOM 2767 C C . ALA A 1 346 ? 2.945 1.879 1.054 1.00 94.19 346 ALA A C 1
ATOM 2769 O O . ALA A 1 346 ? 2.752 1.742 -0.154 1.00 94.19 346 ALA A O 1
ATOM 2770 N N . THR A 1 347 ? 2.753 3.038 1.680 1.00 91.88 347 THR A N 1
ATOM 2771 C CA . THR A 1 347 ? 2.639 4.313 0.970 1.00 91.88 347 THR A CA 1
ATOM 2772 C C . THR A 1 347 ? 4.040 4.720 0.531 1.00 91.88 347 THR A C 1
ATOM 2774 O O . THR A 1 347 ? 4.891 5.014 1.372 1.00 91.88 347 THR A O 1
ATOM 2777 N N . ILE A 1 348 ? 4.292 4.696 -0.775 1.00 94.31 348 ILE A N 1
ATOM 2778 C CA . ILE A 1 348 ? 5.614 4.956 -1.351 1.00 94.31 348 ILE A CA 1
ATOM 2779 C C . ILE A 1 348 ? 5.774 6.466 -1.534 1.00 94.31 348 ILE A C 1
ATOM 2781 O O . ILE A 1 348 ? 5.038 7.068 -2.312 1.00 94.31 348 ILE A O 1
ATOM 2785 N N . GLY A 1 349 ? 6.706 7.068 -0.789 1.00 90.38 349 GLY A N 1
ATOM 2786 C CA . GLY A 1 349 ? 7.056 8.483 -0.945 1.00 90.38 349 GLY A CA 1
ATOM 2787 C C . GLY A 1 349 ? 7.814 8.710 -2.250 1.00 90.38 349 GLY A C 1
ATOM 2788 O O . GLY A 1 349 ? 7.295 9.339 -3.168 1.00 90.38 349 GLY A O 1
ATOM 2789 N N . ASP A 1 350 ? 8.994 8.100 -2.345 1.00 94.00 350 ASP A N 1
ATOM 2790 C CA . ASP A 1 350 ? 9.856 8.136 -3.522 1.00 94.00 350 ASP A CA 1
ATOM 2791 C C . ASP A 1 350 ? 10.175 6.720 -4.007 1.00 94.00 350 ASP A C 1
ATOM 2793 O O . ASP A 1 350 ? 10.271 5.776 -3.220 1.00 94.00 350 ASP A O 1
ATOM 2797 N N . TYR A 1 351 ? 10.354 6.593 -5.320 1.00 98.12 351 TYR A N 1
ATOM 2798 C CA . TYR A 1 351 ? 10.815 5.381 -5.986 1.00 98.12 351 TYR A CA 1
ATOM 2799 C C . TYR A 1 351 ? 12.024 5.736 -6.848 1.00 98.12 351 TYR A C 1
ATOM 2801 O O . TYR A 1 351 ? 11.973 6.665 -7.654 1.00 98.12 351 TYR A O 1
ATOM 2809 N N . THR A 1 352 ? 13.107 4.992 -6.656 1.00 98.62 352 THR A N 1
ATOM 2810 C CA . THR A 1 352 ? 14.348 5.128 -7.412 1.00 98.62 352 THR A CA 1
ATOM 2811 C C . THR A 1 352 ? 14.648 3.804 -8.079 1.00 98.62 352 THR A C 1
ATOM 2813 O O . THR A 1 352 ? 14.663 2.770 -7.411 1.00 98.62 352 THR A O 1
ATOM 2816 N N . ASP A 1 353 ? 14.905 3.870 -9.376 1.00 98.56 353 ASP A N 1
ATOM 2817 C CA . ASP A 1 353 ? 15.301 2.730 -10.180 1.00 98.56 353 ASP A CA 1
ATOM 2818 C C . ASP A 1 353 ? 16.811 2.763 -10.433 1.00 98.56 353 ASP A C 1
ATOM 2820 O O . ASP A 1 353 ? 17.376 3.814 -10.758 1.00 98.56 353 ASP A O 1
ATOM 2824 N N . PHE A 1 354 ? 17.469 1.620 -10.258 1.00 98.25 354 PHE A N 1
ATOM 2825 C CA . PHE A 1 354 ? 18.909 1.477 -10.426 1.00 98.25 354 PHE A CA 1
ATOM 2826 C C . PHE A 1 354 ? 19.235 0.624 -11.641 1.00 98.25 354 PHE A C 1
ATOM 2828 O O . PHE A 1 354 ? 18.725 -0.468 -11.842 1.00 98.25 354 PHE A O 1
ATOM 2835 N N . TYR A 1 355 ? 20.245 1.055 -12.379 1.00 96.06 355 TYR A N 1
ATOM 2836 C CA . TYR A 1 355 ? 20.737 0.381 -13.567 1.00 96.06 355 TYR A CA 1
ATOM 2837 C C . TYR A 1 355 ? 21.941 -0.515 -13.243 1.00 96.06 355 TYR A C 1
ATOM 2839 O O . TYR A 1 355 ? 23.024 -0.351 -13.805 1.00 96.06 355 TYR A O 1
ATOM 2847 N N . ALA A 1 356 ? 21.779 -1.416 -12.270 1.00 93.75 356 ALA A N 1
ATOM 2848 C CA . ALA A 1 356 ? 22.893 -2.097 -11.597 1.00 93.75 356 ALA A CA 1
ATOM 2849 C C . ALA A 1 356 ? 23.300 -3.462 -12.193 1.00 93.75 356 ALA A C 1
ATOM 2851 O O . ALA A 1 356 ? 24.314 -4.021 -11.772 1.00 93.75 356 ALA A O 1
ATOM 2852 N N . SER A 1 357 ? 22.574 -3.999 -13.183 1.00 94.31 357 SER A N 1
ATOM 2853 C CA . SER A 1 357 ? 23.013 -5.203 -13.912 1.00 94.31 357 SER A CA 1
ATOM 2854 C C . SER A 1 357 ? 24.005 -4.840 -15.021 1.00 94.31 357 SER A C 1
ATOM 2856 O O . SER A 1 357 ? 23.687 -4.083 -15.944 1.00 94.31 357 SER A O 1
ATOM 2858 N N . LYS A 1 358 ? 25.221 -5.396 -14.944 1.00 92.19 358 LYS A N 1
ATOM 2859 C CA . LYS A 1 358 ? 26.293 -5.145 -15.918 1.00 92.19 358 LYS A CA 1
ATOM 2860 C C . LYS A 1 358 ? 25.954 -5.718 -17.281 1.00 92.19 358 LYS A C 1
ATOM 2862 O O . LYS A 1 358 ? 26.214 -5.074 -18.300 1.00 92.19 358 LYS A O 1
ATOM 2867 N N . GLU A 1 359 ? 25.420 -6.929 -17.306 1.00 93.75 359 GLU A N 1
ATOM 2868 C CA . GLU A 1 359 ? 25.063 -7.632 -18.529 1.00 93.75 359 GLU A CA 1
ATOM 2869 C C . GLU A 1 359 ? 23.886 -6.939 -19.209 1.00 93.75 359 GLU A C 1
ATOM 2871 O O . GLU A 1 359 ? 23.995 -6.632 -20.395 1.00 93.75 359 GLU A O 1
ATOM 2876 N N . HIS A 1 360 ? 22.849 -6.555 -18.456 1.00 94.31 360 HIS A N 1
ATOM 2877 C CA . HIS A 1 360 ? 21.752 -5.737 -18.978 1.00 94.31 360 HIS A CA 1
ATOM 2878 C C . HIS A 1 360 ? 22.271 -4.420 -19.577 1.00 94.31 360 HIS A C 1
ATOM 2880 O O . HIS A 1 360 ? 22.019 -4.104 -20.745 1.00 94.31 360 HIS A O 1
ATOM 2886 N N . ALA A 1 361 ? 23.109 -3.695 -18.825 1.00 93.38 361 ALA A N 1
ATOM 2887 C CA . ALA A 1 361 ? 23.715 -2.453 -19.286 1.00 93.38 361 ALA A CA 1
ATOM 2888 C C . ALA A 1 361 ? 24.545 -2.621 -20.566 1.00 93.38 361 ALA A C 1
ATOM 2890 O O . ALA A 1 361 ? 24.480 -1.783 -21.474 1.00 93.38 361 ALA A O 1
ATOM 2891 N N . SER A 1 362 ? 25.291 -3.722 -20.655 1.00 92.94 362 SER A N 1
ATOM 2892 C CA . SER A 1 362 ? 26.126 -4.063 -21.806 1.00 92.94 362 SER A CA 1
ATOM 2893 C C . SER A 1 362 ? 25.294 -4.481 -23.021 1.00 92.94 362 SER A C 1
ATOM 2895 O O . SER A 1 362 ? 25.614 -4.071 -24.138 1.00 92.94 362 SER A O 1
ATOM 2897 N N . ASN A 1 363 ? 24.214 -5.244 -22.828 1.00 94.12 363 ASN A N 1
ATOM 2898 C CA . ASN A 1 363 ? 23.307 -5.682 -23.892 1.00 94.12 363 ASN A CA 1
ATOM 2899 C C . ASN A 1 363 ? 22.622 -4.478 -24.539 1.00 94.12 363 ASN A C 1
ATOM 2901 O O . ASN A 1 363 ? 22.773 -4.245 -25.740 1.00 94.12 363 ASN A O 1
ATOM 2905 N N . VAL A 1 364 ? 21.951 -3.658 -23.727 1.00 91.88 364 VAL A N 1
ATOM 2906 C CA . VAL A 1 364 ? 21.295 -2.423 -24.177 1.00 91.88 364 VAL A CA 1
ATOM 2907 C C . VAL A 1 364 ? 22.317 -1.506 -24.849 1.00 91.88 364 VAL A C 1
ATOM 2909 O O . VAL A 1 364 ? 22.119 -1.048 -25.974 1.00 91.88 364 VAL A O 1
ATOM 2912 N N . GLY A 1 365 ? 23.466 -1.286 -24.209 1.00 89.88 365 GLY A N 1
ATOM 2913 C CA . GLY A 1 365 ? 24.540 -0.480 -24.773 1.00 89.88 365 GLY A CA 1
ATOM 2914 C C . GLY A 1 365 ? 25.018 -0.960 -26.139 1.00 89.88 365 GLY A C 1
ATOM 2915 O O . GLY A 1 365 ? 25.165 -0.153 -27.054 1.00 89.88 365 GLY A O 1
ATOM 2916 N N . THR A 1 366 ? 25.186 -2.270 -26.305 1.00 92.88 366 THR A N 1
ATOM 2917 C CA . THR A 1 366 ? 25.589 -2.880 -27.576 1.00 92.88 366 THR A CA 1
ATOM 2918 C C . THR A 1 366 ? 24.549 -2.635 -28.668 1.00 92.88 366 THR A C 1
ATOM 2920 O O . THR A 1 366 ? 24.923 -2.277 -29.784 1.00 92.88 366 THR A O 1
ATOM 2923 N N . MET A 1 367 ? 23.254 -2.758 -28.356 1.00 90.06 367 MET A N 1
ATOM 2924 C CA . MET A 1 367 ? 22.173 -2.529 -29.326 1.00 90.06 367 MET A CA 1
ATOM 2925 C C . MET A 1 367 ? 22.101 -1.078 -29.814 1.00 90.06 367 MET A C 1
ATOM 2927 O O . MET A 1 367 ? 21.778 -0.843 -30.977 1.00 90.06 367 MET A O 1
ATOM 2931 N N . PHE A 1 368 ? 22.389 -0.108 -28.943 1.00 83.50 368 PHE A N 1
ATOM 2932 C CA . PHE A 1 368 ? 22.227 1.316 -29.261 1.00 83.50 368 PHE A CA 1
ATOM 2933 C C . PHE A 1 368 ? 23.520 2.020 -29.693 1.00 83.50 368 PHE A C 1
ATOM 2935 O O . PHE A 1 368 ? 23.462 2.967 -30.476 1.00 83.50 368 PHE A O 1
ATOM 2942 N N . ARG A 1 369 ? 24.682 1.595 -29.183 1.00 85.50 369 ARG A N 1
ATOM 2943 C CA . ARG A 1 369 ? 25.987 2.258 -29.384 1.00 85.50 369 ARG A CA 1
ATOM 2944 C C . ARG A 1 369 ? 27.064 1.350 -29.983 1.00 85.50 369 ARG A C 1
ATOM 2946 O O . ARG A 1 369 ? 28.151 1.834 -30.297 1.00 85.50 369 ARG A O 1
ATOM 2953 N N . GLY A 1 370 ? 26.772 0.063 -30.168 1.00 86.56 370 GLY A N 1
ATOM 2954 C CA . GLY A 1 370 ? 27.739 -0.936 -30.618 1.00 86.56 370 GLY A CA 1
ATOM 2955 C C . GLY A 1 370 ? 28.589 -1.509 -29.480 1.00 86.56 370 GLY A C 1
ATOM 2956 O O . GLY A 1 370 ? 28.667 -0.952 -28.385 1.00 86.56 370 GLY A O 1
ATOM 2957 N N . LYS A 1 371 ? 29.225 -2.654 -29.752 1.00 88.19 371 LYS A N 1
ATOM 2958 C CA . LYS A 1 371 ? 29.926 -3.484 -28.756 1.00 88.19 371 LYS A CA 1
ATOM 2959 C C . LYS A 1 371 ? 31.065 -2.749 -28.040 1.00 88.19 371 LYS A C 1
ATOM 2961 O O . LYS A 1 371 ? 31.223 -2.904 -26.834 1.00 88.19 371 LYS A O 1
ATOM 2966 N N . ASP A 1 372 ? 31.809 -1.917 -28.766 1.00 85.81 372 ASP A N 1
ATOM 2967 C CA . ASP A 1 372 ? 32.986 -1.217 -28.232 1.00 85.81 372 ASP A CA 1
ATOM 2968 C C . ASP A 1 372 ? 32.624 -0.066 -27.275 1.00 85.81 372 ASP A C 1
ATOM 2970 O O . ASP A 1 372 ? 33.452 0.349 -26.471 1.00 85.81 372 ASP A O 1
ATOM 2974 N N . ASN A 1 373 ? 31.377 0.424 -27.321 1.00 87.50 373 ASN A N 1
ATOM 2975 C CA . ASN A 1 373 ? 30.878 1.545 -26.511 1.00 87.50 373 ASN A CA 1
ATOM 2976 C C . ASN A 1 373 ? 29.639 1.151 -25.683 1.00 87.50 373 ASN A C 1
ATOM 2978 O O . ASN A 1 373 ? 28.748 1.971 -25.424 1.00 87.50 373 ASN A O 1
ATOM 2982 N N . ALA A 1 374 ? 29.559 -0.128 -25.303 1.00 88.25 374 ALA A N 1
ATOM 2983 C CA . ALA A 1 374 ? 28.404 -0.688 -24.618 1.00 88.25 374 ALA A CA 1
ATOM 2984 C C . ALA A 1 374 ? 28.164 -0.017 -23.256 1.00 88.25 374 ALA A C 1
ATOM 2986 O O . ALA A 1 374 ? 27.089 0.532 -23.017 1.00 88.25 374 ALA A O 1
ATOM 2987 N N . LEU A 1 375 ? 29.167 0.028 -22.379 1.00 90.94 375 LEU A N 1
ATOM 2988 C CA . LEU A 1 375 ? 29.050 0.702 -21.085 1.00 90.94 375 LEU A CA 1
ATOM 2989 C C . LEU A 1 375 ? 29.507 2.157 -21.183 1.00 90.94 375 LEU A C 1
ATOM 2991 O O . LEU A 1 375 ? 30.562 2.457 -21.738 1.00 90.94 375 LEU A O 1
ATOM 2995 N N . MET A 1 376 ? 28.717 3.062 -20.606 1.00 89.50 376 MET A N 1
ATOM 2996 C CA . MET A 1 376 ? 29.138 4.451 -20.425 1.00 89.50 376 MET A CA 1
ATOM 2997 C C . MET A 1 376 ? 30.226 4.518 -19.338 1.00 89.50 376 MET A C 1
ATOM 2999 O O . MET A 1 376 ? 30.162 3.734 -18.387 1.00 89.50 376 MET A O 1
ATOM 3003 N N . PRO A 1 377 ? 31.196 5.454 -19.418 1.00 93.12 377 PRO A N 1
ATOM 3004 C CA . PRO A 1 377 ? 32.339 5.482 -18.499 1.00 93.12 377 PRO A CA 1
ATOM 3005 C C . PRO A 1 377 ? 31.958 5.523 -17.014 1.00 93.12 377 PRO A C 1
ATOM 3007 O O . PRO A 1 377 ? 32.603 4.888 -16.192 1.00 93.12 377 PRO A O 1
ATOM 3010 N N . ASN A 1 378 ? 30.885 6.233 -16.663 1.00 94.06 378 ASN A N 1
ATOM 3011 C CA . ASN A 1 378 ? 30.416 6.376 -15.284 1.00 94.06 378 ASN A CA 1
ATOM 3012 C C . ASN A 1 378 ? 29.850 5.082 -14.672 1.00 94.06 378 ASN A C 1
ATOM 3014 O O . ASN A 1 378 ? 29.849 4.959 -13.450 1.00 94.06 378 ASN A O 1
ATOM 3018 N N . TRP A 1 379 ? 29.398 4.123 -15.485 1.00 94.62 379 TRP A N 1
ATOM 3019 C CA . TRP A 1 379 ? 28.649 2.952 -15.016 1.00 94.62 379 TRP A CA 1
ATOM 3020 C C . TRP A 1 379 ? 29.451 2.069 -14.049 1.00 94.62 379 TRP A C 1
ATOM 3022 O O . TRP A 1 379 ? 28.915 1.573 -13.067 1.00 94.62 379 TRP A O 1
ATOM 3032 N N . ILE A 1 380 ? 30.758 1.913 -14.281 1.00 93.25 380 ILE A N 1
ATOM 3033 C CA . ILE A 1 380 ? 31.637 1.114 -13.406 1.00 93.25 380 ILE A CA 1
ATOM 3034 C C . ILE A 1 380 ? 32.104 1.867 -12.150 1.00 93.25 380 ILE A C 1
ATOM 3036 O O . ILE A 1 380 ? 32.784 1.283 -11.309 1.00 93.25 380 ILE A O 1
ATOM 3040 N N . HIS A 1 381 ? 31.794 3.161 -12.037 1.00 95.12 381 HIS A N 1
ATOM 3041 C CA . HIS A 1 381 ? 32.267 4.026 -10.953 1.00 95.12 381 HIS A CA 1
ATOM 3042 C C . HIS A 1 381 ? 31.173 4.389 -9.947 1.00 95.12 381 HIS A C 1
ATOM 3044 O O . HIS A 1 381 ? 31.492 4.733 -8.811 1.00 95.12 381 HIS A O 1
ATOM 3050 N N . LEU A 1 382 ? 29.901 4.321 -10.344 1.00 96.12 382 LEU A N 1
ATOM 3051 C CA . LEU A 1 382 ? 28.757 4.564 -9.470 1.00 96.12 382 LEU A CA 1
ATOM 3052 C C . LEU A 1 382 ? 27.543 3.742 -9.927 1.00 96.12 382 LEU A C 1
ATOM 3054 O O . LEU A 1 382 ? 27.400 3.503 -11.128 1.00 96.12 382 LEU A O 1
ATOM 3058 N N . PRO A 1 383 ? 26.648 3.335 -9.007 1.00 94.69 383 PRO A N 1
ATOM 3059 C CA . PRO A 1 383 ? 25.398 2.680 -9.369 1.00 94.69 383 PRO A CA 1
ATOM 3060 C C . PRO A 1 383 ? 24.463 3.717 -9.995 1.00 94.69 383 PRO A C 1
ATOM 3062 O O . PRO A 1 383 ? 23.794 4.477 -9.296 1.00 94.69 383 PRO A O 1
ATOM 3065 N N . VAL A 1 384 ? 24.471 3.798 -11.326 1.00 96.19 384 VAL A N 1
ATOM 3066 C CA . VAL A 1 384 ? 23.625 4.742 -12.069 1.00 96.19 384 VAL A CA 1
ATOM 3067 C C . VAL A 1 384 ? 22.165 4.444 -11.739 1.00 96.19 384 VAL A C 1
ATOM 3069 O O . VAL A 1 384 ? 21.764 3.285 -11.723 1.00 96.19 384 VAL A O 1
ATOM 3072 N N . GLY A 1 385 ? 21.371 5.479 -11.494 1.00 96.88 385 GLY A N 1
ATOM 3073 C CA . GLY A 1 385 ? 19.945 5.355 -11.216 1.00 96.88 385 GLY A CA 1
ATOM 3074 C C . GLY A 1 385 ? 19.210 6.659 -11.499 1.00 96.88 385 GLY A C 1
ATOM 3075 O O . GLY A 1 385 ? 19.838 7.691 -11.751 1.00 96.88 385 GLY A O 1
ATOM 3076 N N . TYR A 1 386 ? 17.884 6.604 -11.485 1.00 97.31 386 TYR A N 1
ATOM 3077 C CA . TYR A 1 386 ? 17.008 7.743 -11.747 1.00 97.31 386 TYR A CA 1
ATOM 3078 C C . TYR A 1 386 ? 15.744 7.670 -10.884 1.00 97.31 386 TYR A C 1
ATOM 3080 O O . TYR A 1 386 ? 15.375 6.616 -10.368 1.00 97.31 386 TYR A O 1
ATOM 3088 N N . HIS A 1 387 ? 15.076 8.809 -10.708 1.00 97.94 387 HIS A N 1
ATOM 3089 C CA . HIS A 1 387 ? 13.803 8.855 -9.996 1.00 97.94 387 HIS A CA 1
ATOM 3090 C C . HIS A 1 387 ? 12.691 8.290 -10.882 1.00 97.94 387 HIS A C 1
ATOM 3092 O O . HIS A 1 387 ? 12.371 8.860 -11.927 1.00 97.94 387 HIS A O 1
ATOM 3098 N N . GLY A 1 388 ? 12.099 7.182 -10.447 1.00 97.12 388 GLY A N 1
ATOM 3099 C CA . GLY A 1 388 ? 10.904 6.619 -11.053 1.00 97.12 388 GLY A CA 1
ATOM 3100 C C . GLY A 1 388 ? 9.640 7.354 -10.602 1.00 97.12 388 GLY A C 1
ATOM 3101 O O . GLY A 1 388 ? 9.678 8.384 -9.920 1.00 97.12 388 GLY A O 1
ATOM 3102 N N . ARG A 1 389 ? 8.468 6.831 -10.980 1.00 97.62 389 ARG A N 1
ATOM 3103 C CA . ARG A 1 389 ? 7.178 7.449 -10.645 1.00 97.62 389 ARG A CA 1
ATOM 3104 C C . ARG A 1 389 ? 6.427 6.663 -9.573 1.00 97.62 389 ARG A C 1
ATOM 3106 O O . ARG A 1 389 ? 5.738 5.697 -9.869 1.00 97.62 389 ARG A O 1
ATOM 3113 N N . ALA A 1 390 ? 6.459 7.153 -8.334 1.00 94.25 390 ALA A N 1
ATOM 3114 C CA . ALA A 1 390 ? 5.767 6.507 -7.212 1.00 94.25 390 ALA A CA 1
ATOM 3115 C C . ALA A 1 390 ? 4.244 6.355 -7.427 1.00 94.25 390 ALA A C 1
ATOM 3117 O O . ALA A 1 390 ? 3.666 5.331 -7.079 1.00 94.25 390 ALA A O 1
ATOM 3118 N N . SER A 1 391 ? 3.581 7.342 -8.049 1.00 90.31 391 SER A N 1
ATOM 3119 C CA . SER A 1 391 ? 2.117 7.329 -8.227 1.00 90.31 391 SER A CA 1
ATOM 3120 C C . SER A 1 391 ? 1.587 6.234 -9.160 1.00 90.31 391 SER A C 1
ATOM 3122 O O . SER A 1 391 ? 0.382 6.003 -9.179 1.00 90.31 391 SER A O 1
ATOM 3124 N N . SER A 1 392 ? 2.448 5.639 -9.989 1.00 95.44 392 SER A N 1
ATOM 3125 C CA . SER A 1 392 ? 2.095 4.584 -10.949 1.00 95.44 392 SER A CA 1
ATOM 3126 C C . SER A 1 392 ? 2.551 3.198 -10.495 1.00 95.44 392 SER A C 1
ATOM 3128 O O . SER A 1 392 ? 2.435 2.248 -11.267 1.00 95.44 392 SER A O 1
ATOM 3130 N N . ILE A 1 393 ? 3.043 3.069 -9.257 1.00 97.88 393 ILE A N 1
ATOM 3131 C CA . ILE A 1 393 ? 3.310 1.763 -8.661 1.00 97.88 393 ILE A CA 1
ATOM 3132 C C . ILE A 1 393 ? 1.981 1.138 -8.254 1.00 97.88 393 ILE A C 1
ATOM 3134 O O . ILE A 1 393 ? 1.203 1.721 -7.496 1.00 97.88 393 ILE A O 1
ATOM 3138 N N . VAL A 1 394 ? 1.720 -0.056 -8.768 1.00 96.56 394 VAL A N 1
ATOM 3139 C CA . VAL A 1 394 ? 0.479 -0.798 -8.565 1.00 96.56 394 VAL A CA 1
ATOM 3140 C C . VAL A 1 394 ? 0.767 -2.197 -8.039 1.00 96.56 394 VAL A C 1
ATOM 3142 O O . VAL A 1 394 ? 1.860 -2.744 -8.187 1.00 96.56 394 VAL A O 1
ATOM 3145 N N . LEU A 1 395 ? -0.231 -2.785 -7.387 1.00 96.69 395 LEU A N 1
ATOM 3146 C CA . LEU A 1 395 ? -0.122 -4.145 -6.880 1.00 96.69 395 LEU A CA 1
ATOM 3147 C C . LEU A 1 395 ? -0.193 -5.158 -8.028 1.00 96.69 395 LEU A C 1
ATOM 3149 O O . LEU A 1 395 ? -0.909 -4.937 -9.009 1.00 96.69 395 LEU A O 1
ATOM 3153 N N . SER A 1 396 ? 0.484 -6.292 -7.857 1.00 97.25 396 SER A N 1
ATOM 3154 C CA . SER A 1 396 ? 0.257 -7.525 -8.617 1.00 97.25 396 SER A CA 1
ATOM 3155 C C . SER A 1 396 ? -1.235 -7.788 -8.897 1.00 97.25 396 SER A C 1
ATOM 3157 O O . SER A 1 396 ? -2.088 -7.572 -8.033 1.00 97.25 396 SER A O 1
ATOM 3159 N N . GLY A 1 397 ? -1.547 -8.216 -10.121 1.00 94.56 397 GLY A N 1
ATOM 3160 C CA . GLY A 1 397 ? -2.904 -8.438 -10.630 1.00 94.56 397 GLY A CA 1
ATOM 3161 C C . GLY A 1 397 ? -3.588 -7.185 -11.193 1.00 94.56 397 GLY A C 1
ATOM 3162 O O . GLY A 1 397 ? -4.673 -7.278 -11.767 1.00 94.56 397 GLY A O 1
ATOM 3163 N N . THR A 1 398 ? -2.979 -6.001 -11.068 1.00 95.06 398 THR A N 1
ATOM 3164 C CA . THR A 1 398 ? -3.507 -4.782 -11.696 1.00 95.06 398 THR A CA 1
ATOM 3165 C C . THR A 1 398 ? -3.251 -4.809 -13.203 1.00 95.06 398 THR A C 1
ATOM 3167 O O . THR A 1 398 ? -2.110 -4.924 -13.644 1.00 95.06 398 THR A O 1
ATOM 3170 N N . ASN A 1 399 ? -4.308 -4.651 -14.003 1.00 96.94 399 ASN A N 1
ATOM 3171 C CA . ASN A 1 399 ? -4.182 -4.539 -15.457 1.00 96.94 399 ASN A CA 1
ATOM 3172 C C . ASN A 1 399 ? -3.378 -3.293 -15.854 1.00 96.94 399 ASN A C 1
ATOM 3174 O O . ASN A 1 399 ? -3.648 -2.193 -15.365 1.00 96.94 399 ASN A O 1
ATOM 3178 N N . ILE A 1 400 ? -2.469 -3.450 -16.815 1.00 97.62 400 ILE A N 1
ATOM 3179 C CA . ILE A 1 400 ? -1.638 -2.369 -17.344 1.00 97.62 400 ILE A CA 1
ATOM 3180 C C . ILE A 1 400 ? -2.141 -1.976 -18.722 1.00 97.62 400 ILE A C 1
ATOM 3182 O O . ILE A 1 400 ? -2.245 -2.786 -19.641 1.00 97.62 400 ILE A O 1
ATOM 3186 N N . LYS A 1 401 ? -2.482 -0.701 -18.883 1.00 97.31 401 LYS A N 1
ATOM 3187 C CA . LYS A 1 401 ? -2.974 -0.192 -20.159 1.00 97.31 401 LYS A CA 1
ATOM 3188 C C . LYS A 1 401 ? -1.807 0.139 -21.078 1.00 97.31 401 LYS A C 1
ATOM 3190 O O . LYS A 1 401 ? -0.934 0.908 -20.687 1.00 97.31 401 LYS A O 1
ATOM 3195 N N . ARG A 1 402 ? -1.835 -0.364 -22.320 1.00 98.25 402 ARG A N 1
ATOM 3196 C CA . ARG A 1 402 ? -0.825 -0.009 -23.329 1.00 98.25 402 ARG A CA 1
ATOM 3197 C C . ARG A 1 402 ? -0.763 1.518 -23.497 1.00 98.25 402 ARG A C 1
ATOM 3199 O O . ARG A 1 402 ? -1.785 2.121 -23.860 1.00 98.25 402 ARG A O 1
ATOM 3206 N N . PRO A 1 403 ? 0.399 2.156 -23.274 1.00 97.56 403 PRO A N 1
ATOM 3207 C CA . PRO A 1 403 ? 0.507 3.602 -23.368 1.00 97.56 403 PRO A CA 1
ATOM 3208 C C . PRO A 1 403 ? 0.438 4.059 -24.828 1.00 97.56 403 PRO A C 1
ATOM 3210 O O . PRO A 1 403 ? 0.980 3.417 -25.734 1.00 97.56 403 PRO A O 1
ATOM 3213 N N . ASN A 1 404 ? -0.216 5.201 -25.042 1.00 97.31 404 ASN A N 1
ATOM 3214 C CA . ASN A 1 404 ? -0.010 6.000 -26.245 1.00 97.31 404 ASN A CA 1
ATOM 3215 C C . ASN A 1 404 ? 1.058 7.053 -25.950 1.00 97.31 404 ASN A C 1
ATOM 3217 O O . ASN A 1 404 ? 1.058 7.640 -24.870 1.00 97.31 404 ASN A O 1
ATOM 3221 N N . GLY A 1 405 ? 1.909 7.347 -26.925 1.00 96.81 405 GLY A N 1
ATOM 3222 C CA . GLY A 1 405 ? 2.927 8.381 -26.801 1.00 96.81 405 GLY A CA 1
ATOM 3223 C C . GLY A 1 405 ? 3.504 8.790 -28.146 1.00 96.81 405 GLY A C 1
ATOM 3224 O O . GLY A 1 405 ? 3.081 8.304 -29.198 1.00 96.81 405 GLY A O 1
ATOM 3225 N N . GLN A 1 406 ? 4.455 9.722 -28.103 1.00 97.50 406 GLN A N 1
ATOM 3226 C CA . GLN A 1 406 ? 5.254 10.068 -29.272 1.00 97.50 406 GLN A CA 1
ATOM 3227 C C . GLN A 1 406 ? 6.327 9.007 -29.498 1.00 97.50 406 GLN A C 1
ATOM 3229 O O . GLN A 1 406 ? 6.993 8.584 -28.558 1.00 97.50 406 GLN A O 1
ATOM 3234 N N . ARG A 1 407 ? 6.509 8.611 -30.754 1.00 94.25 407 ARG A N 1
ATOM 3235 C CA . ARG A 1 407 ? 7.520 7.641 -31.179 1.00 94.25 407 ARG A CA 1
ATOM 3236 C C . ARG A 1 407 ? 8.104 8.058 -32.520 1.00 94.25 407 ARG A C 1
ATOM 3238 O O . ARG A 1 407 ? 7.393 8.583 -33.383 1.00 94.25 407 ARG A O 1
ATOM 3245 N N . LEU A 1 408 ? 9.388 7.783 -32.707 1.00 92.75 408 LEU A N 1
ATOM 3246 C CA . LEU A 1 408 ? 10.097 8.041 -33.954 1.00 92.75 408 LEU A CA 1
ATOM 3247 C C . LEU A 1 408 ? 10.199 6.742 -34.764 1.00 92.75 408 LEU A C 1
ATOM 3249 O O . LEU A 1 408 ? 10.785 5.770 -34.296 1.00 92.75 408 LEU A O 1
ATOM 3253 N N . ILE A 1 409 ? 9.624 6.713 -35.971 1.00 85.88 409 ILE A N 1
ATOM 3254 C CA . ILE A 1 409 ? 9.664 5.526 -36.850 1.00 85.88 409 ILE A CA 1
ATOM 3255 C C . ILE A 1 409 ? 10.912 5.532 -37.739 1.00 85.88 409 ILE A C 1
ATOM 3257 O O . ILE A 1 409 ? 11.546 4.497 -37.931 1.00 85.88 409 ILE A O 1
ATOM 3261 N N . ALA A 1 410 ? 11.283 6.702 -38.260 1.00 86.25 410 ALA A N 1
ATOM 3262 C CA . ALA A 1 410 ? 12.461 6.909 -39.093 1.00 86.25 410 ALA A CA 1
ATOM 3263 C C . ALA A 1 410 ? 13.165 8.206 -38.676 1.00 86.25 410 ALA A C 1
ATOM 3265 O O . ALA A 1 410 ? 12.494 9.175 -38.328 1.00 86.25 410 ALA A O 1
ATOM 3266 N N . LYS A 1 411 ? 14.506 8.226 -38.724 1.00 81.25 411 LYS A N 1
ATOM 3267 C CA . LYS A 1 411 ? 15.328 9.351 -38.232 1.00 81.25 411 LYS A CA 1
ATOM 3268 C C . LYS A 1 411 ? 14.986 10.702 -38.871 1.00 81.25 411 LYS A C 1
ATOM 3270 O O . LYS A 1 411 ? 15.065 11.713 -38.187 1.00 81.25 411 LYS A O 1
ATOM 3275 N N . ASP A 1 412 ? 14.569 10.699 -40.136 1.00 87.81 412 ASP A N 1
ATOM 3276 C CA . ASP A 1 412 ? 14.333 11.918 -40.922 1.00 87.81 412 ASP A CA 1
ATOM 3277 C C . ASP A 1 412 ? 12.844 12.295 -41.040 1.00 87.81 412 ASP A C 1
ATOM 3279 O O . ASP A 1 412 ? 12.462 13.080 -41.908 1.00 87.81 412 ASP A O 1
ATOM 3283 N N . GLN A 1 413 ? 11.975 11.722 -40.200 1.00 90.19 413 GLN A N 1
ATOM 3284 C CA . GLN A 1 413 ? 10.542 12.028 -40.182 1.00 90.19 413 GLN A CA 1
ATOM 3285 C C . GLN A 1 413 ? 10.114 12.618 -38.832 1.00 90.19 413 GLN A C 1
ATOM 3287 O O . GLN A 1 413 ? 10.696 12.272 -37.805 1.00 90.19 413 GLN A O 1
ATOM 3292 N N . PRO A 1 414 ? 9.077 13.479 -38.795 1.00 93.69 414 PRO A N 1
ATOM 3293 C CA . PRO A 1 414 ? 8.484 13.916 -37.535 1.00 93.69 414 PRO A CA 1
ATOM 3294 C C . PRO A 1 414 ? 8.000 12.724 -36.688 1.00 93.69 414 PRO A C 1
ATOM 3296 O O . PRO A 1 414 ? 7.550 11.720 -37.252 1.00 93.69 414 PRO A O 1
ATOM 3299 N N . PRO A 1 415 ? 8.038 12.819 -35.345 1.00 95.56 415 PRO A N 1
ATOM 3300 C CA . PRO A 1 415 ? 7.481 11.781 -34.489 1.00 95.56 415 PRO A CA 1
ATOM 3301 C C . PRO A 1 415 ? 5.970 11.664 -34.705 1.00 95.56 415 PRO A C 1
ATOM 3303 O O . PRO A 1 415 ? 5.276 12.651 -34.958 1.00 95.56 415 PRO A O 1
ATOM 3306 N N . ILE A 1 416 ? 5.448 10.451 -34.555 1.00 96.19 416 ILE A N 1
ATOM 3307 C CA . ILE A 1 416 ? 4.010 10.179 -34.635 1.00 96.19 416 ILE A CA 1
ATOM 3308 C C . ILE A 1 416 ? 3.453 9.877 -33.246 1.00 96.19 416 ILE A C 1
ATOM 3310 O O . ILE A 1 416 ? 4.151 9.318 -32.401 1.00 96.19 416 ILE A O 1
ATOM 3314 N N . PHE A 1 417 ? 2.184 10.211 -33.016 1.00 97.00 417 PHE A N 1
ATOM 3315 C CA . PHE A 1 417 ? 1.464 9.848 -31.796 1.00 97.00 417 PHE A CA 1
ATOM 3316 C C . PHE A 1 417 ? 0.648 8.572 -32.013 1.00 97.00 417 PHE A C 1
ATOM 3318 O O . PHE A 1 417 ? -0.054 8.441 -33.016 1.00 97.00 417 PHE A O 1
ATOM 3325 N N . GLY A 1 418 ? 0.721 7.629 -31.078 1.00 95.56 418 GLY A N 1
ATOM 3326 C CA . GLY A 1 418 ? -0.055 6.391 -31.138 1.00 95.56 418 GLY A CA 1
ATOM 3327 C C . GLY A 1 418 ? 0.356 5.383 -30.067 1.00 95.56 418 GLY A C 1
ATOM 3328 O O . GLY A 1 418 ? 1.177 5.718 -29.213 1.00 95.56 418 GLY A O 1
ATOM 3329 N N . PRO A 1 419 ? -0.204 4.162 -30.096 1.00 96.31 419 PRO A N 1
ATOM 3330 C CA . PRO A 1 419 ? 0.152 3.112 -29.146 1.00 96.31 419 PRO A CA 1
ATOM 3331 C C . PRO A 1 419 ? 1.607 2.668 -29.314 1.00 96.31 419 PRO A C 1
ATOM 3333 O O . PRO A 1 419 ? 2.115 2.599 -30.438 1.00 96.31 419 PRO A O 1
ATOM 3336 N N . SER A 1 420 ? 2.255 2.324 -28.200 1.00 96.75 420 SER A N 1
ATOM 3337 C CA . SER A 1 420 ? 3.583 1.700 -28.215 1.00 96.75 420 SER A CA 1
ATOM 3338 C C . SER A 1 420 ? 3.564 0.363 -28.972 1.00 96.75 420 SER A C 1
ATOM 3340 O O . SER A 1 420 ? 2.670 -0.462 -28.766 1.00 96.75 420 SER A O 1
ATOM 3342 N N . LEU A 1 421 ? 4.558 0.136 -29.837 1.00 95.75 421 LEU A N 1
ATOM 3343 C CA . LEU A 1 421 ? 4.790 -1.135 -30.554 1.00 95.75 421 LEU A CA 1
ATOM 3344 C C . LEU A 1 421 ? 5.816 -2.021 -29.866 1.00 95.75 421 LEU A C 1
ATOM 3346 O O . LEU A 1 421 ? 5.937 -3.192 -30.209 1.00 95.75 421 LEU A O 1
ATOM 3350 N N . LYS A 1 422 ? 6.593 -1.448 -28.950 1.00 96.81 422 LYS A N 1
ATOM 3351 C CA . LYS A 1 422 ? 7.677 -2.134 -28.255 1.00 96.81 422 LYS A CA 1
ATOM 3352 C C . LYS A 1 422 ? 7.420 -2.079 -26.757 1.00 96.81 422 LYS A C 1
ATOM 3354 O O . LYS A 1 422 ? 8.194 -1.481 -26.015 1.00 96.81 422 LYS A O 1
ATOM 3359 N N . LEU A 1 423 ? 6.281 -2.640 -26.353 1.00 98.38 423 LEU A N 1
ATOM 3360 C CA . LEU A 1 423 ? 5.930 -2.804 -24.948 1.00 98.38 423 LEU A CA 1
ATOM 3361 C C . LEU A 1 423 ? 6.691 -4.001 -24.381 1.00 98.38 423 LEU A C 1
ATOM 3363 O O . LEU A 1 423 ? 6.782 -5.043 -25.026 1.00 98.38 423 LEU A O 1
ATOM 3367 N N . ASP A 1 424 ? 7.245 -3.835 -23.195 1.00 98.62 424 ASP A N 1
ATOM 3368 C CA . ASP A 1 424 ? 8.192 -4.766 -22.603 1.00 98.62 424 ASP A CA 1
ATOM 3369 C C . ASP A 1 424 ? 7.999 -4.845 -21.086 1.00 98.62 424 ASP A C 1
ATOM 3371 O O . ASP A 1 424 ? 7.386 -3.958 -20.480 1.00 98.62 424 ASP A O 1
ATOM 3375 N N . TYR A 1 425 ? 8.533 -5.908 -20.495 1.00 98.50 425 TYR A N 1
ATOM 3376 C CA . TYR A 1 425 ? 8.676 -6.063 -19.054 1.00 98.50 425 TYR A CA 1
ATOM 3377 C C . TYR A 1 425 ? 10.145 -5.873 -18.669 1.00 98.50 425 TYR A C 1
ATOM 3379 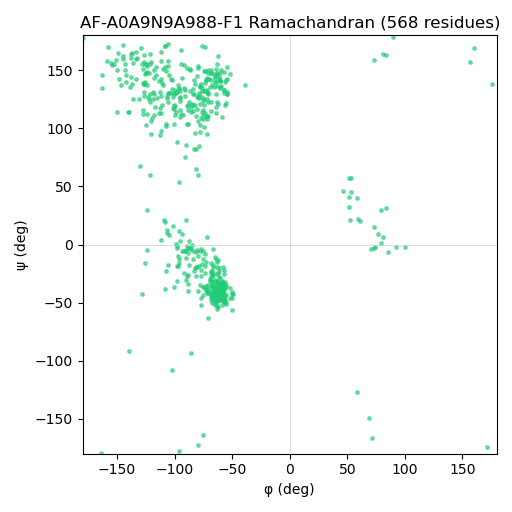O O . TYR A 1 425 ? 11.045 -6.053 -19.496 1.00 98.50 425 TYR A O 1
ATOM 3387 N N . GLU A 1 426 ? 10.387 -5.540 -17.407 1.00 98.56 426 GLU A N 1
ATOM 3388 C CA . GLU A 1 426 ? 11.721 -5.591 -16.811 1.00 98.56 426 GLU A CA 1
ATOM 3389 C C . GLU A 1 426 ? 11.654 -6.407 -15.531 1.00 98.56 426 GLU A C 1
ATOM 3391 O O . GLU A 1 426 ? 10.942 -6.055 -14.595 1.00 98.56 426 GLU A O 1
ATOM 3396 N N . LEU A 1 427 ? 12.353 -7.541 -15.521 1.00 98.38 427 LEU A N 1
ATOM 3397 C CA . LEU A 1 427 ? 12.477 -8.385 -14.343 1.00 98.38 427 LEU A CA 1
ATOM 3398 C C . LEU A 1 427 ? 13.375 -7.696 -13.316 1.00 98.38 427 LEU A C 1
ATOM 3400 O O . LEU A 1 427 ? 14.594 -7.637 -13.490 1.00 98.38 427 LEU A O 1
ATOM 3404 N N . GLU A 1 428 ? 12.771 -7.258 -12.217 1.00 98.50 428 GLU A N 1
ATOM 3405 C CA . GLU A 1 428 ? 13.467 -6.568 -11.141 1.00 98.50 428 GLU A CA 1
ATOM 3406 C C . GLU A 1 428 ? 13.102 -7.096 -9.752 1.00 98.50 428 GLU A C 1
ATOM 3408 O O . GLU A 1 428 ? 12.112 -7.802 -9.527 1.00 98.50 428 GLU A O 1
ATOM 3413 N N . MET A 1 429 ? 13.924 -6.702 -8.782 1.00 98.56 429 MET A N 1
ATOM 3414 C CA . MET A 1 429 ? 13.589 -6.767 -7.369 1.00 98.56 429 MET A CA 1
ATOM 3415 C C . MET A 1 429 ? 13.793 -5.393 -6.749 1.00 98.56 429 MET A C 1
ATOM 3417 O O . MET A 1 429 ? 14.809 -4.744 -6.986 1.00 98.56 429 MET A O 1
ATOM 3421 N N . ALA A 1 430 ? 12.862 -4.991 -5.892 1.00 98.69 430 ALA A N 1
ATOM 3422 C CA . ALA A 1 430 ? 12.940 -3.735 -5.162 1.00 98.69 430 ALA A CA 1
ATOM 3423 C C . ALA A 1 430 ? 13.035 -3.998 -3.665 1.00 98.69 430 ALA A C 1
ATOM 3425 O O . ALA A 1 430 ? 12.532 -5.007 -3.168 1.00 98.69 430 ALA A O 1
ATOM 3426 N N . PHE A 1 431 ? 13.655 -3.076 -2.932 1.00 98.69 431 PHE A N 1
ATOM 3427 C CA . PHE A 1 431 ? 13.682 -3.118 -1.477 1.00 98.69 431 PHE A CA 1
ATOM 3428 C C . PHE A 1 431 ? 13.005 -1.890 -0.873 1.00 98.69 431 PHE A C 1
ATOM 3430 O O . PHE A 1 431 ? 13.126 -0.776 -1.378 1.00 98.69 431 PHE A O 1
ATOM 3437 N N . PHE A 1 432 ? 12.308 -2.093 0.241 1.00 98.81 432 PHE A N 1
ATOM 3438 C CA . PHE A 1 432 ? 11.750 -1.008 1.037 1.00 98.81 432 PHE A CA 1
ATOM 3439 C C . PHE A 1 432 ? 12.786 -0.492 2.031 1.00 98.81 432 PHE A C 1
ATOM 3441 O O . PHE A 1 432 ? 13.405 -1.268 2.768 1.00 98.81 432 PHE A O 1
ATOM 3448 N N . VAL A 1 433 ? 12.929 0.830 2.084 1.00 98.25 433 VAL A N 1
ATOM 3449 C CA . VAL A 1 433 ? 13.664 1.505 3.154 1.00 98.25 433 VAL A CA 1
ATOM 3450 C C . VAL A 1 433 ? 12.843 1.425 4.443 1.00 98.25 433 VAL A C 1
ATOM 3452 O O . VAL A 1 433 ? 11.638 1.667 4.443 1.00 98.25 433 VAL A O 1
ATOM 3455 N N . GLY A 1 434 ? 13.503 1.050 5.535 1.00 95.56 434 GLY A N 1
ATOM 3456 C CA . GLY A 1 434 ? 12.954 1.048 6.883 1.00 95.56 434 GLY A CA 1
ATOM 3457 C C . GLY A 1 434 ? 13.107 2.414 7.543 1.00 95.56 434 GLY A C 1
ATOM 3458 O O . GLY A 1 434 ? 12.271 3.298 7.380 1.00 95.56 434 GLY A O 1
ATOM 3459 N N . VAL A 1 435 ? 14.199 2.593 8.287 1.00 94.88 435 VAL A N 1
ATOM 3460 C CA . VAL A 1 435 ? 14.555 3.891 8.880 1.00 94.88 435 VAL A CA 1
ATOM 3461 C C . VAL A 1 435 ? 15.187 4.765 7.799 1.00 94.88 435 VAL A C 1
ATOM 3463 O O . VAL A 1 435 ? 16.092 4.311 7.104 1.00 94.88 435 VAL A O 1
ATOM 3466 N N . GLY A 1 436 ? 14.716 6.002 7.649 1.00 93.31 436 GLY A N 1
ATOM 3467 C CA . GLY A 1 436 ? 15.330 6.983 6.751 1.00 93.31 436 GLY A CA 1
ATOM 3468 C C . GLY A 1 436 ? 16.631 7.572 7.309 1.00 93.31 436 GLY A C 1
ATOM 3469 O O . GLY A 1 436 ? 17.219 7.053 8.258 1.00 93.31 436 GLY A O 1
ATOM 3470 N N . ASN A 1 437 ? 17.057 8.684 6.726 1.00 95.69 437 ASN A N 1
ATOM 3471 C CA . ASN A 1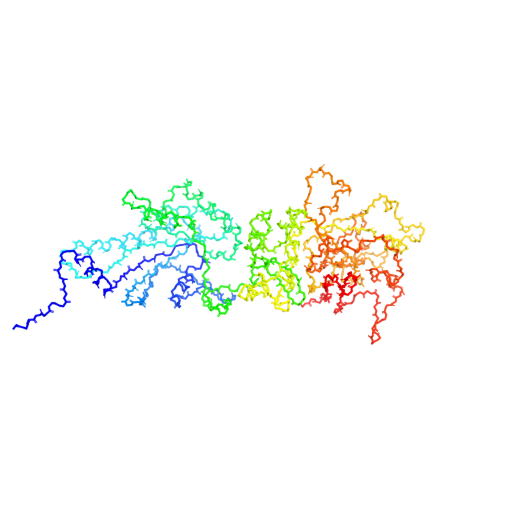 437 ? 18.151 9.529 7.195 1.00 95.69 437 ASN A CA 1
ATOM 3472 C C . ASN A 1 437 ? 17.730 11.000 7.097 1.00 95.69 437 ASN A C 1
ATOM 3474 O O . ASN A 1 437 ? 16.849 11.343 6.305 1.00 95.69 437 ASN A O 1
ATOM 3478 N N . GLU A 1 438 ? 18.355 11.864 7.892 1.00 96.69 438 GLU A N 1
ATOM 3479 C CA . GLU A 1 438 ? 18.090 13.301 7.838 1.00 96.69 438 GLU A CA 1
ATOM 3480 C C . GLU A 1 438 ? 18.654 13.924 6.551 1.00 96.69 438 GLU A C 1
ATOM 3482 O O . GLU A 1 438 ? 19.656 13.471 5.984 1.00 96.69 438 GLU A O 1
ATOM 3487 N N . LEU A 1 439 ? 18.002 14.985 6.068 1.00 96.00 439 LEU A N 1
ATOM 3488 C CA . LEU A 1 439 ? 18.433 15.677 4.855 1.00 96.00 439 LEU A CA 1
ATOM 3489 C C . LEU A 1 439 ? 19.837 16.266 5.050 1.00 96.00 439 LEU A C 1
ATOM 3491 O O . LEU A 1 439 ? 20.050 17.128 5.897 1.00 96.00 439 LEU A O 1
ATOM 3495 N N . GLY A 1 440 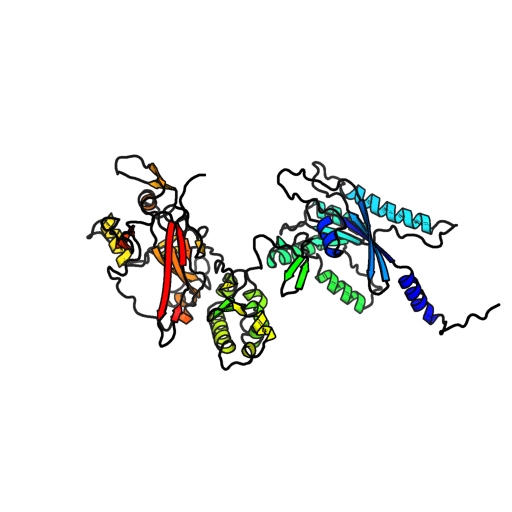? 20.776 15.841 4.204 1.00 97.38 440 GLY A N 1
ATOM 3496 C CA . GLY A 1 440 ? 22.176 16.262 4.278 1.00 97.38 440 GLY A CA 1
ATOM 3497 C C . GLY A 1 440 ? 23.071 15.340 5.109 1.00 97.38 440 GLY A C 1
ATOM 3498 O O . GLY A 1 440 ? 24.277 15.569 5.135 1.00 97.38 440 GLY A O 1
ATOM 3499 N N . GLU A 1 441 ? 22.525 14.281 5.715 1.00 97.75 441 GLU A N 1
ATOM 3500 C CA . GLU A 1 441 ? 23.287 13.278 6.466 1.00 97.75 441 GLU A CA 1
ATOM 3501 C C . GLU A 1 441 ? 23.365 11.954 5.683 1.00 97.75 441 GLU A C 1
ATOM 3503 O O . GLU A 1 441 ? 22.373 11.224 5.607 1.00 97.75 441 GLU A O 1
ATOM 3508 N N . PRO A 1 442 ? 24.513 11.623 5.057 1.00 98.25 442 PRO A N 1
ATOM 3509 C CA . PRO A 1 442 ? 24.665 10.384 4.298 1.00 98.25 442 PRO A CA 1
ATOM 3510 C C . PRO A 1 442 ? 24.656 9.143 5.196 1.00 98.25 442 PRO A C 1
ATOM 3512 O O . PRO A 1 442 ? 25.199 9.163 6.298 1.00 98.25 442 PRO A O 1
ATOM 3515 N N . ILE A 1 443 ? 24.132 8.030 4.678 1.00 98.31 443 ILE A N 1
ATOM 3516 C CA . ILE A 1 443 ? 24.221 6.717 5.330 1.00 98.31 443 ILE A CA 1
ATOM 3517 C C . ILE A 1 443 ? 25.573 6.072 4.970 1.00 98.31 443 ILE A C 1
ATOM 3519 O O . ILE A 1 443 ? 25.818 5.823 3.786 1.00 98.31 443 ILE A O 1
ATOM 3523 N N . PRO A 1 444 ? 26.450 5.760 5.946 1.00 98.25 444 PRO A N 1
ATOM 3524 C CA . PRO A 1 444 ? 27.670 4.998 5.686 1.00 98.25 444 PRO A CA 1
ATOM 3525 C C . PRO A 1 444 ? 27.353 3.603 5.132 1.00 98.25 444 PRO A C 1
ATOM 3527 O O . PRO A 1 444 ? 26.385 2.964 5.554 1.00 98.25 444 PRO A O 1
ATOM 3530 N N . ILE A 1 445 ? 28.177 3.094 4.212 1.00 97.56 445 ILE A N 1
ATOM 3531 C CA . ILE A 1 445 ? 27.930 1.808 3.535 1.00 97.56 445 ILE A CA 1
ATOM 3532 C C . ILE A 1 445 ? 27.828 0.632 4.520 1.00 97.56 445 ILE A C 1
ATOM 3534 O O . ILE A 1 445 ? 27.041 -0.290 4.314 1.00 97.56 445 ILE A O 1
ATOM 3538 N N . GLU A 1 446 ? 28.552 0.699 5.636 1.00 97.81 446 GLU A N 1
ATOM 3539 C CA . GLU A 1 446 ? 28.534 -0.295 6.711 1.00 97.81 446 GLU A CA 1
ATOM 3540 C C . GLU A 1 446 ? 27.182 -0.338 7.440 1.00 97.81 446 GLU A C 1
ATOM 3542 O O . GLU A 1 446 ? 26.817 -1.359 8.023 1.00 97.81 446 GLU A O 1
ATOM 3547 N N . GLN A 1 447 ? 26.424 0.761 7.398 1.00 96.94 447 GLN A N 1
ATOM 3548 C CA . GLN A 1 447 ? 25.108 0.883 8.020 1.00 96.94 447 GLN A CA 1
ATOM 3549 C C . GLN A 1 447 ? 23.966 0.647 7.031 1.00 96.94 447 GLN A C 1
ATOM 3551 O O . GLN A 1 447 ? 22.870 0.311 7.472 1.00 96.94 447 GLN A O 1
ATOM 3556 N N . ALA A 1 448 ? 24.207 0.739 5.718 1.00 96.38 448 ALA A N 1
ATOM 3557 C CA . ALA A 1 448 ? 23.176 0.679 4.678 1.00 96.38 448 ALA A CA 1
ATOM 3558 C C . ALA A 1 448 ? 22.209 -0.510 4.830 1.00 96.38 448 ALA A C 1
ATOM 3560 O O . ALA A 1 448 ? 20.994 -0.336 4.761 1.00 96.38 448 ALA A O 1
ATOM 3561 N N . ARG A 1 449 ? 22.715 -1.712 5.145 1.00 95.00 449 ARG A N 1
ATOM 3562 C CA . ARG A 1 449 ? 21.871 -2.908 5.354 1.00 95.00 449 ARG A CA 1
ATOM 3563 C C . ARG A 1 449 ? 20.887 -2.780 6.521 1.00 95.00 449 ARG A C 1
ATOM 3565 O O . ARG A 1 449 ? 19.871 -3.463 6.527 1.00 95.00 449 ARG A O 1
ATOM 3572 N N . ASN A 1 450 ? 21.165 -1.937 7.514 1.00 95.81 450 ASN A N 1
ATOM 3573 C CA . ASN A 1 450 ? 20.254 -1.701 8.638 1.00 95.81 450 ASN A CA 1
ATOM 3574 C C . ASN A 1 450 ? 19.065 -0.806 8.257 1.00 95.81 450 ASN A C 1
ATOM 3576 O O . ASN A 1 450 ? 18.064 -0.803 8.970 1.00 95.81 450 ASN A O 1
ATOM 3580 N N . HIS A 1 451 ? 19.159 -0.094 7.131 1.00 98.00 451 HIS A N 1
ATOM 3581 C CA . HIS A 1 451 ? 18.083 0.726 6.580 1.00 98.00 451 HIS A CA 1
ATOM 3582 C C . HIS A 1 451 ? 17.203 -0.043 5.587 1.00 98.00 451 HIS A C 1
ATOM 3584 O O . HIS A 1 451 ? 16.188 0.487 5.151 1.00 98.00 451 HIS A O 1
ATOM 3590 N N . ILE A 1 452 ? 17.540 -1.288 5.238 1.00 98.31 452 ILE A N 1
ATOM 3591 C CA . ILE A 1 452 ? 16.756 -2.113 4.313 1.00 98.31 452 ILE A CA 1
ATOM 3592 C C . ILE A 1 452 ? 15.817 -3.013 5.117 1.00 98.31 452 ILE A C 1
ATOM 3594 O O . ILE A 1 452 ? 16.266 -3.885 5.862 1.00 98.31 452 ILE A O 1
ATOM 3598 N N . PHE A 1 453 ? 14.508 -2.815 4.961 1.00 98.69 453 PHE A N 1
ATOM 3599 C CA . PHE A 1 453 ? 13.496 -3.609 5.659 1.00 98.69 453 PHE A CA 1
ATOM 3600 C C . PHE A 1 453 ? 13.317 -4.991 5.014 1.00 98.69 453 PHE A C 1
ATOM 3602 O O . PHE A 1 453 ? 13.395 -6.032 5.673 1.00 98.69 453 PHE A O 1
ATOM 3609 N N . GLY A 1 454 ? 13.092 -5.010 3.704 1.00 98.56 454 GLY A N 1
ATOM 3610 C CA . GLY A 1 454 ? 12.796 -6.226 2.959 1.00 98.56 454 GLY A CA 1
ATOM 3611 C C . GLY A 1 454 ? 12.597 -5.960 1.478 1.00 98.56 454 GLY A C 1
ATOM 3612 O O . GLY A 1 454 ? 12.667 -4.813 1.042 1.00 98.56 454 GLY A O 1
ATOM 3613 N N . MET A 1 455 ? 12.362 -7.027 0.723 1.00 98.88 455 MET A N 1
ATOM 3614 C CA . MET A 1 455 ? 12.337 -7.027 -0.734 1.00 98.88 455 MET A CA 1
ATOM 3615 C C . MET A 1 455 ? 10.995 -7.510 -1.291 1.00 98.88 455 MET A C 1
ATOM 3617 O O . MET A 1 455 ? 10.275 -8.268 -0.639 1.00 98.88 455 MET A O 1
ATOM 3621 N N . VAL A 1 456 ? 10.692 -7.086 -2.515 1.00 98.94 456 VAL A N 1
ATOM 3622 C CA . VAL A 1 456 ? 9.558 -7.526 -3.339 1.00 98.94 456 VAL A CA 1
ATOM 3623 C C . VAL A 1 456 ? 10.037 -7.821 -4.760 1.00 98.94 456 VAL A C 1
ATOM 3625 O O . VAL A 1 456 ? 11.083 -7.321 -5.183 1.00 98.94 456 VAL A O 1
ATOM 3628 N N . LEU A 1 457 ? 9.264 -8.613 -5.503 1.00 98.88 457 LEU A N 1
ATOM 3629 C CA . LEU A 1 457 ? 9.421 -8.696 -6.956 1.00 98.88 457 LEU A CA 1
ATOM 3630 C C . LEU A 1 457 ? 8.857 -7.432 -7.586 1.00 98.88 457 LEU A C 1
ATOM 3632 O O . LEU A 1 457 ? 7.882 -6.870 -7.080 1.00 98.88 457 LEU A O 1
ATOM 3636 N N . MET A 1 458 ? 9.433 -7.033 -8.710 1.00 98.88 458 MET A N 1
ATOM 3637 C CA . MET A 1 458 ? 9.036 -5.832 -9.413 1.00 98.88 458 MET A CA 1
ATOM 3638 C C . MET A 1 458 ? 9.081 -6.039 -10.925 1.00 98.88 458 MET A C 1
ATOM 3640 O O . MET A 1 458 ? 9.970 -6.706 -11.443 1.00 98.88 458 MET A O 1
ATOM 3644 N N . ASN A 1 459 ? 8.082 -5.488 -11.611 1.00 98.81 459 ASN A N 1
ATOM 3645 C CA . ASN A 1 459 ? 8.049 -5.378 -13.060 1.00 98.81 459 ASN A CA 1
ATOM 3646 C C . ASN A 1 459 ? 7.966 -3.900 -13.446 1.00 98.81 459 ASN A C 1
ATOM 3648 O O . ASN A 1 459 ? 6.914 -3.277 -13.244 1.00 98.81 459 ASN A O 1
ATOM 3652 N N . ASP A 1 460 ? 9.053 -3.350 -13.986 1.00 98.56 460 ASP A N 1
ATOM 3653 C CA . ASP A 1 460 ? 9.069 -1.981 -14.501 1.00 98.56 460 ASP A CA 1
ATOM 3654 C C . ASP A 1 460 ? 8.672 -1.939 -15.984 1.00 98.56 460 ASP A C 1
ATOM 3656 O O . ASP A 1 460 ? 9.490 -2.008 -16.913 1.00 98.56 460 ASP A O 1
ATOM 3660 N N . TRP A 1 461 ? 7.358 -1.877 -16.215 1.00 98.69 461 TRP A N 1
ATOM 3661 C CA . TRP A 1 461 ? 6.788 -1.925 -17.556 1.00 98.69 461 TRP A CA 1
ATOM 3662 C C . TRP A 1 461 ? 7.344 -0.807 -18.430 1.00 98.69 461 TRP A C 1
ATOM 3664 O O . TRP A 1 461 ? 7.378 0.365 -18.059 1.00 98.69 461 TRP A O 1
ATOM 3674 N N . SER A 1 462 ? 7.754 -1.177 -19.640 1.00 98.56 462 SER A N 1
ATOM 3675 C CA . SER A 1 462 ? 8.574 -0.303 -20.470 1.00 98.56 462 SER A CA 1
ATOM 3676 C C . SER A 1 462 ? 8.035 -0.183 -21.888 1.00 98.56 462 SER A C 1
ATOM 3678 O O . SER A 1 462 ? 7.885 -1.171 -22.601 1.00 98.56 462 SER A O 1
ATOM 3680 N N . ALA A 1 463 ? 7.789 1.043 -22.343 1.00 98.25 463 ALA A N 1
ATOM 3681 C CA . ALA A 1 463 ? 7.461 1.347 -23.733 1.00 98.25 463 ALA A CA 1
ATOM 3682 C C . ALA A 1 463 ? 8.722 1.825 -24.464 1.00 98.25 463 ALA A C 1
ATOM 3684 O O . ALA A 1 463 ? 9.025 3.020 -24.510 1.00 98.25 463 ALA A O 1
ATOM 3685 N N . ARG A 1 464 ? 9.482 0.879 -25.031 1.00 97.12 464 ARG A N 1
ATOM 3686 C CA . ARG A 1 464 ? 10.847 1.102 -25.549 1.00 97.12 464 ARG A CA 1
ATOM 3687 C C . ARG A 1 464 ? 10.921 2.128 -26.672 1.00 97.12 464 ARG A C 1
ATOM 3689 O O . ARG A 1 464 ? 11.914 2.835 -26.801 1.00 97.12 464 ARG A O 1
ATOM 3696 N N . ASP A 1 465 ? 9.896 2.190 -27.511 1.00 95.69 465 ASP A N 1
ATOM 3697 C CA . ASP A 1 465 ? 9.809 3.118 -28.639 1.00 95.69 465 ASP A CA 1
ATOM 3698 C C . ASP A 1 465 ? 9.510 4.559 -28.205 1.00 95.69 465 ASP A C 1
ATOM 3700 O O . ASP A 1 465 ? 10.071 5.490 -28.781 1.00 95.69 465 ASP A O 1
ATOM 3704 N N . ILE A 1 466 ? 8.686 4.739 -27.169 1.00 97.38 466 ILE A N 1
ATOM 3705 C CA . ILE A 1 466 ? 8.467 6.039 -26.519 1.00 97.38 466 ILE A CA 1
ATOM 3706 C C . ILE A 1 466 ? 9.750 6.466 -25.798 1.00 97.38 466 ILE A C 1
ATOM 3708 O O . ILE A 1 466 ? 10.262 7.559 -26.037 1.00 97.38 466 ILE A O 1
ATOM 3712 N N . GLN A 1 467 ? 10.312 5.568 -24.983 1.00 96.38 467 GLN A N 1
ATOM 3713 C CA . GLN A 1 467 ? 11.531 5.804 -24.210 1.00 96.38 467 GLN A CA 1
ATOM 3714 C C . GLN A 1 467 ? 12.696 6.236 -25.108 1.00 96.38 467 GLN A C 1
ATOM 3716 O O . GLN A 1 467 ? 13.349 7.236 -24.830 1.00 96.38 467 GLN A O 1
ATOM 3721 N N . ALA A 1 468 ? 12.944 5.517 -26.208 1.00 93.12 468 ALA A N 1
ATOM 3722 C CA . ALA A 1 468 ? 14.052 5.807 -27.117 1.00 93.12 468 ALA A CA 1
ATOM 3723 C C . ALA A 1 468 ? 13.978 7.211 -27.744 1.00 93.12 468 ALA A C 1
ATOM 3725 O O . ALA A 1 468 ? 15.018 7.783 -28.064 1.00 93.12 468 ALA A O 1
ATOM 3726 N N . TRP A 1 469 ? 12.772 7.760 -27.920 1.00 94.31 469 TRP A N 1
ATOM 3727 C CA . TRP A 1 469 ? 12.571 9.109 -28.450 1.00 94.31 469 TRP A CA 1
ATOM 3728 C C . TRP A 1 469 ? 12.779 10.199 -27.391 1.00 94.31 469 TRP A C 1
ATOM 3730 O O . TRP A 1 469 ? 13.363 11.235 -27.693 1.00 94.31 469 TRP A O 1
ATOM 3740 N N . GLU A 1 470 ? 12.322 9.980 -26.157 1.00 95.62 470 GLU A N 1
ATOM 3741 C CA . GLU A 1 470 ? 12.280 11.033 -25.132 1.00 95.62 470 GLU A CA 1
ATOM 3742 C C . GLU A 1 470 ? 13.525 11.113 -24.235 1.00 95.62 470 GLU A C 1
ATOM 3744 O O . GLU A 1 470 ? 13.781 12.165 -23.651 1.00 95.62 470 GLU A O 1
ATOM 3749 N N . TYR A 1 471 ? 14.278 10.015 -24.069 1.00 92.25 471 TYR A N 1
ATOM 3750 C CA . TYR A 1 471 ? 15.167 9.883 -22.905 1.00 92.25 471 TYR A CA 1
ATOM 3751 C C . TYR A 1 471 ? 16.416 10.772 -22.940 1.00 92.25 471 TYR A C 1
ATOM 3753 O O . TYR A 1 471 ? 17.098 10.927 -21.928 1.00 92.25 471 TYR A O 1
ATOM 3761 N N . VAL A 1 472 ? 16.770 11.341 -24.092 1.00 91.25 472 VAL A N 1
ATOM 3762 C CA . VAL A 1 472 ? 17.931 12.228 -24.199 1.00 91.25 472 VAL A CA 1
ATOM 3763 C C . VAL A 1 472 ? 17.478 13.683 -24.057 1.00 91.25 472 VAL A C 1
ATOM 3765 O O . VAL A 1 472 ? 16.650 14.126 -24.850 1.00 91.25 472 VAL A O 1
ATOM 3768 N N . PRO A 1 473 ? 18.052 14.475 -23.129 1.00 94.50 473 PRO A N 1
ATOM 3769 C CA . PRO A 1 473 ? 19.136 14.137 -22.195 1.00 94.50 473 PRO A CA 1
ATOM 3770 C C . PRO A 1 473 ? 18.671 13.750 -20.778 1.00 94.50 473 PRO A C 1
ATOM 3772 O O . PRO A 1 473 ? 19.517 13.470 -19.933 1.00 94.50 473 PRO A O 1
ATOM 3775 N N . LEU A 1 474 ? 17.369 13.806 -20.482 1.00 96.12 474 LEU A N 1
ATOM 3776 C CA . LEU A 1 474 ? 16.858 13.835 -19.102 1.00 96.12 474 LEU A CA 1
ATOM 3777 C C . LEU A 1 474 ? 16.611 12.457 -18.467 1.00 96.12 474 LEU A C 1
ATOM 3779 O O . LEU A 1 474 ? 16.268 12.386 -17.291 1.00 96.12 474 LEU A O 1
ATOM 3783 N N . GLY A 1 475 ? 16.815 11.378 -19.216 1.00 93.94 475 GLY A N 1
ATOM 3784 C CA . GLY A 1 475 ? 16.534 10.011 -18.792 1.00 93.94 475 GLY A CA 1
ATOM 3785 C C . GLY A 1 475 ? 15.105 9.550 -19.113 1.00 93.94 475 GLY A C 1
ATOM 3786 O O . GLY A 1 475 ? 14.321 10.300 -19.697 1.00 93.94 475 GLY A O 1
ATOM 3787 N N . PRO A 1 476 ? 14.772 8.288 -18.787 1.00 96.31 476 PRO A N 1
ATOM 3788 C CA . PRO A 1 476 ? 13.453 7.706 -19.044 1.00 96.31 476 PRO A CA 1
ATOM 3789 C C . PRO A 1 476 ? 12.330 8.472 -18.329 1.00 96.31 476 PRO A C 1
ATOM 3791 O O . PRO A 1 476 ? 12.498 8.876 -17.180 1.00 96.31 476 PRO A O 1
ATOM 3794 N N . PHE A 1 477 ? 11.173 8.645 -18.982 1.00 97.94 477 PHE A N 1
ATOM 3795 C CA . PHE A 1 477 ? 10.029 9.342 -18.392 1.00 97.94 477 PHE A CA 1
ATOM 3796 C C . PHE A 1 477 ? 8.683 8.669 -18.716 1.00 97.94 477 PHE A C 1
ATOM 3798 O O . PHE A 1 477 ? 8.256 7.778 -17.976 1.00 97.94 477 PHE A O 1
ATOM 3805 N N . LEU A 1 478 ? 7.997 9.055 -19.801 1.00 98.06 478 LEU A N 1
ATOM 3806 C CA . LEU A 1 478 ? 6.709 8.470 -20.205 1.00 98.06 478 LEU A CA 1
ATOM 3807 C C . LEU A 1 478 ? 6.840 7.014 -20.656 1.00 98.06 478 LEU A C 1
ATOM 3809 O O . LEU A 1 478 ? 5.876 6.255 -20.592 1.00 98.06 478 LEU A O 1
ATOM 3813 N N . GLY A 1 479 ? 8.035 6.612 -21.083 1.00 97.88 479 GLY A N 1
ATOM 3814 C CA . GLY A 1 479 ? 8.370 5.232 -21.399 1.00 97.88 479 GLY A CA 1
ATOM 3815 C C . GLY A 1 479 ? 8.325 4.285 -20.198 1.00 97.88 479 GLY A C 1
ATOM 3816 O O . GLY A 1 479 ? 8.392 3.084 -20.427 1.00 97.88 479 GLY A O 1
ATOM 3817 N N . LYS A 1 480 ? 8.205 4.805 -18.967 1.00 98.31 480 LYS A N 1
ATOM 3818 C CA . LYS A 1 480 ? 8.195 4.045 -17.702 1.00 98.31 480 LYS A CA 1
ATOM 3819 C C . LYS A 1 480 ? 6.998 4.383 -16.806 1.00 98.31 480 LYS A C 1
ATOM 3821 O O . LYS A 1 480 ? 6.334 3.517 -16.256 1.00 98.31 480 LYS A O 1
ATOM 3826 N N . ASN A 1 481 ? 6.648 5.665 -16.690 1.00 97.19 481 ASN A N 1
ATOM 3827 C CA . ASN A 1 481 ? 5.707 6.147 -15.669 1.00 97.19 481 ASN A CA 1
ATOM 3828 C C . ASN A 1 481 ? 4.220 5.771 -15.870 1.00 97.19 481 ASN A C 1
ATOM 3830 O O . ASN A 1 481 ? 3.360 6.263 -15.134 1.00 97.19 481 ASN A O 1
ATOM 3834 N N . PHE A 1 482 ? 3.898 4.944 -16.867 1.00 97.69 482 PHE A N 1
ATOM 3835 C CA . PHE A 1 482 ? 2.533 4.492 -17.137 1.00 97.69 482 PHE A CA 1
ATOM 3836 C C . PHE A 1 482 ? 2.115 3.313 -16.248 1.00 97.69 482 PHE A C 1
ATOM 3838 O O . PHE A 1 482 ? 0.916 3.092 -16.072 1.00 97.69 482 PHE A O 1
ATOM 3845 N N . GLY A 1 483 ? 3.072 2.584 -15.669 1.00 97.50 483 GLY A N 1
ATOM 3846 C CA . GLY A 1 483 ? 2.788 1.513 -14.724 1.00 97.50 483 GLY A CA 1
ATOM 3847 C C . GLY A 1 483 ? 4.045 0.777 -14.286 1.00 97.50 483 GLY A C 1
ATOM 3848 O O . GLY A 1 483 ? 4.873 0.427 -15.111 1.00 97.50 483 GLY A O 1
ATOM 3849 N N . THR A 1 484 ? 4.130 0.476 -12.996 1.00 98.75 484 THR A N 1
ATOM 3850 C CA . THR A 1 484 ? 5.170 -0.372 -12.403 1.00 98.75 484 THR A CA 1
ATOM 3851 C C . THR A 1 484 ? 4.472 -1.322 -11.432 1.00 98.75 484 THR A C 1
ATOM 3853 O O . THR A 1 484 ? 3.725 -0.863 -10.570 1.00 98.75 484 THR A O 1
ATOM 3856 N N . SER A 1 485 ? 4.649 -2.635 -11.560 1.00 98.75 485 SER A N 1
ATOM 3857 C CA . SER A 1 485 ? 3.966 -3.615 -10.696 1.00 98.75 485 SER A CA 1
ATOM 3858 C C . SER A 1 485 ? 4.907 -4.158 -9.625 1.00 98.75 485 SER A C 1
ATOM 3860 O O . SER A 1 485 ? 6.066 -4.430 -9.922 1.00 98.75 485 SER A O 1
ATOM 3862 N N . ILE A 1 486 ? 4.410 -4.378 -8.403 1.00 98.88 486 ILE A N 1
ATOM 3863 C CA . ILE A 1 486 ? 5.161 -5.065 -7.336 1.00 98.88 486 ILE A CA 1
ATOM 3864 C C . ILE A 1 486 ? 4.376 -6.226 -6.716 1.00 98.88 486 ILE A C 1
ATOM 3866 O O . ILE A 1 486 ? 3.140 -6.194 -6.649 1.00 98.88 486 ILE A O 1
ATOM 3870 N N . SER A 1 487 ? 5.088 -7.246 -6.223 1.00 98.75 487 SER A N 1
ATOM 3871 C CA . SER A 1 487 ? 4.470 -8.318 -5.434 1.00 98.75 487 SER A CA 1
ATOM 3872 C C . SER A 1 487 ? 3.993 -7.803 -4.061 1.00 98.75 487 SER A C 1
ATOM 3874 O O . SER A 1 487 ? 4.556 -6.848 -3.518 1.00 98.75 487 SER A O 1
ATOM 3876 N N . PRO A 1 488 ? 2.932 -8.397 -3.479 1.00 97.25 488 PRO A N 1
ATOM 3877 C CA . PRO A 1 488 ? 2.313 -7.877 -2.255 1.00 97.25 488 PRO A CA 1
ATOM 3878 C C . PRO A 1 488 ? 3.106 -8.193 -0.977 1.00 97.25 488 PRO A C 1
ATOM 3880 O O . PRO A 1 488 ? 2.996 -7.470 0.014 1.00 97.25 488 PRO A O 1
ATOM 3883 N N . TRP A 1 489 ? 3.877 -9.283 -0.971 1.00 98.50 489 TRP A N 1
ATOM 3884 C CA . TRP A 1 489 ? 4.560 -9.782 0.220 1.00 98.50 489 TRP A CA 1
ATOM 3885 C C . TRP A 1 489 ? 5.988 -9.252 0.307 1.00 98.50 489 TRP A C 1
ATOM 3887 O O . TRP A 1 489 ? 6.851 -9.636 -0.479 1.00 98.50 489 TRP A O 1
ATOM 3897 N N . VAL A 1 490 ? 6.243 -8.403 1.305 1.00 98.81 490 VAL A N 1
ATOM 3898 C CA . VAL A 1 490 ? 7.591 -7.904 1.601 1.00 98.81 490 VAL A CA 1
ATOM 3899 C C . VAL A 1 490 ? 8.360 -8.960 2.391 1.00 98.81 490 VAL A C 1
ATOM 3901 O O . VAL A 1 490 ? 8.115 -9.163 3.582 1.00 98.81 490 VAL A O 1
ATOM 3904 N N . VAL A 1 491 ? 9.307 -9.629 1.737 1.00 98.81 491 VAL A N 1
ATOM 3905 C CA . VAL A 1 491 ? 10.176 -10.621 2.379 1.00 98.81 491 VAL A CA 1
ATOM 3906 C C . VAL A 1 491 ? 11.298 -9.884 3.101 1.00 98.81 491 VAL A C 1
ATOM 3908 O O . VAL A 1 491 ? 12.089 -9.180 2.476 1.00 98.81 491 VAL A O 1
ATOM 3911 N N . THR A 1 492 ? 11.369 -10.005 4.427 1.00 98.44 492 THR A N 1
ATOM 3912 C CA . THR A 1 492 ? 12.367 -9.268 5.217 1.00 98.44 492 THR A CA 1
ATOM 3913 C C . THR A 1 492 ? 13.789 -9.680 4.849 1.00 98.44 492 THR A C 1
ATOM 3915 O O . THR A 1 492 ? 14.052 -10.851 4.576 1.00 98.44 492 THR A O 1
ATOM 3918 N N . LEU A 1 493 ? 14.737 -8.737 4.907 1.00 96.75 493 LEU A N 1
ATOM 3919 C CA . LEU A 1 493 ? 16.139 -9.036 4.586 1.00 96.75 493 LEU A CA 1
ATOM 3920 C C . LEU A 1 493 ? 16.715 -10.131 5.504 1.00 96.75 493 LEU A C 1
ATOM 3922 O O . LEU A 1 493 ? 17.484 -10.974 5.066 1.00 96.75 493 LEU A O 1
ATOM 3926 N N . GLU A 1 494 ? 16.261 -10.191 6.758 1.00 95.44 494 GLU A N 1
ATOM 3927 C CA . GLU A 1 494 ? 16.622 -11.249 7.711 1.00 95.44 494 GLU A CA 1
ATOM 3928 C C . GLU A 1 494 ? 16.157 -12.649 7.276 1.00 95.44 494 GLU A C 1
ATOM 3930 O O . GLU A 1 494 ? 16.827 -13.637 7.566 1.00 95.44 494 GLU A O 1
ATOM 3935 N N . ALA A 1 495 ? 15.024 -12.761 6.574 1.00 97.69 495 ALA A N 1
ATOM 3936 C CA . ALA A 1 495 ? 14.603 -14.034 5.995 1.00 97.69 495 ALA A CA 1
ATOM 3937 C C . ALA A 1 495 ? 15.527 -14.461 4.842 1.00 97.69 495 ALA A C 1
ATOM 3939 O O . ALA A 1 495 ? 15.716 -15.654 4.629 1.00 97.69 495 ALA A O 1
ATOM 3940 N N . LEU A 1 496 ? 16.114 -13.493 4.134 1.00 97.75 496 LEU A N 1
ATOM 3941 C CA . LEU A 1 496 ? 16.994 -13.705 2.985 1.00 97.75 496 LEU A CA 1
ATOM 3942 C C . LEU A 1 496 ? 18.468 -13.902 3.371 1.00 97.75 496 LEU A C 1
ATOM 3944 O O . LEU A 1 496 ? 19.229 -14.429 2.567 1.00 97.75 496 LEU A O 1
ATOM 3948 N N . GLU A 1 497 ? 18.872 -13.528 4.589 1.00 95.81 497 GLU A N 1
ATOM 3949 C CA . GLU A 1 497 ? 20.261 -13.616 5.072 1.00 95.81 497 GLU A CA 1
ATOM 3950 C C . GLU A 1 497 ? 20.917 -14.999 4.856 1.00 95.81 497 GLU A C 1
ATOM 3952 O O . GLU A 1 497 ? 22.063 -15.028 4.405 1.00 95.81 497 GLU A O 1
ATOM 3957 N N . PRO A 1 498 ? 20.234 -16.149 5.071 1.00 97.12 498 PRO A N 1
ATOM 3958 C CA . PRO A 1 498 ? 20.825 -17.468 4.812 1.00 97.12 498 PRO A CA 1
ATOM 3959 C C . PRO A 1 498 ? 21.190 -17.733 3.343 1.00 97.12 498 PRO A C 1
ATOM 3961 O O . PRO A 1 498 ? 21.917 -18.680 3.061 1.00 97.12 498 PRO A O 1
ATOM 3964 N N . PHE A 1 499 ? 20.679 -16.924 2.412 1.00 96.62 499 PHE A N 1
ATOM 3965 C CA . PHE A 1 499 ? 20.868 -17.065 0.966 1.00 96.62 499 PHE A CA 1
ATOM 3966 C C . PHE A 1 499 ? 21.820 -16.015 0.389 1.00 96.62 499 PHE A C 1
ATOM 3968 O O . PHE A 1 499 ? 21.933 -15.878 -0.829 1.00 96.62 499 PHE A O 1
ATOM 3975 N N . LEU A 1 500 ? 22.504 -15.256 1.249 1.00 94.69 500 LEU A N 1
ATOM 3976 C CA . LEU A 1 500 ? 23.486 -14.276 0.818 1.00 94.69 500 LEU A CA 1
ATOM 3977 C C . LEU A 1 500 ? 24.650 -14.972 0.099 1.00 94.69 500 LEU A C 1
ATOM 3979 O O . LEU A 1 500 ? 25.347 -15.811 0.667 1.00 94.69 500 LEU A O 1
ATOM 3983 N N . VAL A 1 501 ? 24.891 -14.572 -1.146 1.00 94.44 501 VAL A N 1
ATOM 3984 C CA . VAL A 1 501 ? 25.973 -15.094 -1.988 1.00 94.44 501 VAL A CA 1
ATOM 3985 C C . VAL A 1 501 ? 26.673 -13.962 -2.730 1.00 94.44 501 VAL A C 1
ATOM 3987 O O . VAL A 1 501 ? 26.169 -12.840 -2.819 1.00 94.44 501 VAL A O 1
ATOM 3990 N N . GLN A 1 502 ? 27.850 -14.252 -3.282 1.00 91.19 502 GLN A N 1
ATOM 3991 C CA . GLN A 1 502 ? 28.468 -13.365 -4.260 1.00 91.19 502 GLN A CA 1
ATOM 3992 C C . GLN A 1 502 ? 27.605 -13.334 -5.530 1.00 91.19 502 GLN A C 1
ATOM 3994 O O . GLN A 1 502 ? 27.146 -14.380 -5.990 1.00 91.19 502 GLN A O 1
ATOM 3999 N N . GLY A 1 503 ? 27.386 -12.137 -6.084 1.00 82.31 503 GLY A N 1
ATOM 4000 C CA . GLY A 1 503 ? 26.592 -11.956 -7.300 1.00 82.31 503 GLY A CA 1
ATOM 4001 C C . GLY A 1 503 ? 27.110 -12.823 -8.448 1.00 82.31 503 GLY A C 1
ATOM 4002 O O . GLY A 1 503 ? 28.314 -12.861 -8.709 1.00 82.31 503 GLY A O 1
ATOM 4003 N N . GLN A 1 504 ? 26.195 -13.533 -9.103 1.00 78.50 504 GLN A N 1
ATOM 4004 C CA . GLN A 1 504 ? 26.502 -14.396 -10.238 1.00 78.50 504 GLN A CA 1
ATOM 4005 C C . GLN A 1 504 ? 26.479 -13.599 -11.543 1.00 78.50 504 GLN A C 1
ATOM 4007 O O . GLN A 1 504 ? 25.756 -12.612 -11.670 1.00 78.50 504 GLN A O 1
ATOM 4012 N N . GLN A 1 505 ? 27.278 -14.037 -12.513 1.00 81.44 505 GLN A N 1
ATOM 4013 C CA . GLN A 1 505 ? 27.265 -13.470 -13.856 1.00 81.44 505 GLN A CA 1
ATOM 4014 C C . GLN A 1 505 ? 26.006 -13.934 -14.601 1.00 81.44 505 GLN A C 1
ATOM 4016 O O . GLN A 1 505 ? 25.714 -15.129 -14.605 1.00 81.44 505 GLN A O 1
ATOM 4021 N N . GLN A 1 506 ? 25.284 -13.009 -15.238 1.00 78.88 506 GLN A N 1
ATOM 4022 C CA . GLN A 1 506 ? 24.123 -13.359 -16.062 1.00 78.88 506 GLN A CA 1
ATOM 4023 C C . GLN A 1 506 ? 24.552 -14.084 -17.352 1.00 78.88 506 GLN A C 1
ATOM 4025 O O . GLN A 1 506 ? 25.565 -13.746 -17.972 1.00 78.88 506 GLN A O 1
ATOM 4030 N N . THR A 1 507 ? 23.760 -15.072 -17.762 1.00 86.19 507 THR A N 1
ATOM 4031 C CA . THR A 1 507 ? 23.884 -15.841 -19.008 1.00 86.19 507 THR A CA 1
ATOM 4032 C C . THR A 1 507 ? 22.804 -15.414 -20.011 1.00 86.19 507 THR A C 1
ATOM 4034 O O . THR A 1 507 ? 21.937 -14.594 -19.710 1.00 86.19 507 THR A O 1
ATOM 4037 N N . GLU A 1 508 ? 22.856 -15.904 -21.255 1.00 82.19 508 GLU A N 1
ATOM 4038 C CA . GLU A 1 508 ? 21.885 -15.487 -22.283 1.00 82.19 508 GLU A CA 1
ATOM 4039 C C . GLU A 1 508 ? 20.445 -15.912 -21.967 1.00 82.19 508 GLU A C 1
ATOM 4041 O O . GLU A 1 508 ? 19.511 -15.165 -22.253 1.00 82.19 508 GLU A O 1
ATOM 4046 N N . ASP A 1 509 ? 20.270 -17.071 -21.338 1.00 87.62 509 ASP A N 1
ATOM 4047 C CA . ASP A 1 509 ? 18.994 -17.605 -20.855 1.00 87.62 509 ASP A CA 1
ATOM 4048 C C . ASP A 1 509 ? 18.490 -16.920 -19.570 1.00 87.62 509 ASP A C 1
ATOM 4050 O O . ASP A 1 509 ? 17.361 -17.162 -19.155 1.00 87.62 509 ASP A O 1
ATOM 4054 N N . SER A 1 510 ? 19.281 -16.020 -18.971 1.00 91.94 510 SER A N 1
ATOM 4055 C CA . SER A 1 510 ? 18.921 -15.264 -17.764 1.00 91.94 510 SER A CA 1
ATOM 4056 C C . SER A 1 510 ? 18.661 -13.771 -18.030 1.00 91.94 510 SER A C 1
ATOM 4058 O O . SER A 1 510 ? 18.797 -12.946 -17.123 1.00 91.94 510 SER A O 1
ATOM 4060 N N . ARG A 1 511 ? 18.360 -13.392 -19.279 1.00 94.75 511 ARG A N 1
ATOM 4061 C CA . ARG A 1 511 ? 18.054 -12.004 -19.675 1.00 94.75 511 ARG A CA 1
ATOM 4062 C C . ARG A 1 511 ? 16.721 -11.534 -19.082 1.00 94.75 511 ARG A C 1
ATOM 4064 O O . ARG A 1 511 ? 15.753 -12.287 -19.034 1.00 94.75 511 ARG A O 1
ATOM 4071 N N . GLY A 1 512 ? 16.668 -10.271 -18.657 1.00 95.88 512 GLY A N 1
ATOM 4072 C CA . GLY A 1 512 ? 15.572 -9.735 -17.840 1.00 95.88 512 GLY A CA 1
ATOM 4073 C C . GLY A 1 512 ? 14.450 -9.025 -18.602 1.00 95.88 512 GLY A C 1
ATOM 4074 O O . GLY A 1 512 ? 13.557 -8.480 -17.962 1.00 95.88 512 GLY A O 1
ATOM 4075 N N . SER A 1 513 ? 14.487 -8.990 -19.936 1.00 97.62 513 SER A N 1
ATOM 4076 C CA . SER A 1 513 ? 13.516 -8.256 -20.763 1.00 97.62 513 SER A CA 1
ATOM 4077 C C . SER A 1 513 ? 13.362 -8.872 -22.155 1.00 97.62 513 SER A C 1
ATOM 4079 O O . SER A 1 513 ? 14.302 -9.489 -22.674 1.00 97.62 513 SER A O 1
ATOM 4081 N N . LEU A 1 514 ? 12.218 -8.664 -22.823 1.00 97.44 514 LEU A N 1
ATOM 4082 C CA . LEU A 1 514 ? 12.054 -9.099 -24.217 1.00 97.44 514 LEU A CA 1
ATOM 4083 C C . LEU A 1 514 ? 12.987 -8.336 -25.149 1.00 97.44 514 LEU A C 1
ATOM 4085 O O . LEU A 1 514 ? 13.452 -8.917 -26.130 1.00 97.44 514 LEU A O 1
ATOM 4089 N N . LEU A 1 515 ? 13.306 -7.073 -24.842 1.00 96.88 515 LEU A N 1
ATOM 4090 C CA . LEU A 1 515 ? 14.322 -6.311 -25.567 1.00 96.88 515 LEU A CA 1
ATOM 4091 C C . LEU A 1 515 ? 15.631 -7.101 -25.682 1.00 96.88 515 LEU A C 1
ATOM 4093 O O . LEU A 1 515 ? 16.205 -7.187 -26.767 1.00 96.88 515 LEU A O 1
ATOM 4097 N N . GLU A 1 516 ? 16.088 -7.699 -24.586 1.00 96.56 516 GLU A N 1
ATOM 4098 C CA . GLU A 1 516 ? 17.320 -8.479 -24.558 1.00 96.56 516 GLU A CA 1
ATOM 4099 C C . GLU A 1 516 ? 17.150 -9.871 -25.166 1.00 96.56 516 GLU A C 1
ATOM 4101 O O . GLU A 1 516 ? 17.987 -10.295 -25.967 1.00 96.56 516 GLU A O 1
ATOM 4106 N N . ILE A 1 517 ? 16.081 -10.587 -24.809 1.00 96.06 517 ILE A N 1
ATOM 4107 C CA . ILE A 1 517 ? 15.860 -11.965 -25.272 1.00 96.06 517 ILE A CA 1
ATOM 4108 C C . ILE A 1 517 ? 15.715 -11.998 -26.800 1.00 96.06 517 ILE A C 1
ATOM 4110 O O . ILE A 1 517 ? 16.334 -12.814 -27.481 1.00 96.06 517 ILE A O 1
ATOM 4114 N N . THR A 1 518 ? 14.967 -11.050 -27.361 1.00 96.44 518 THR A N 1
ATOM 4115 C CA . THR A 1 518 ? 14.690 -10.970 -28.805 1.00 96.44 518 THR A CA 1
ATOM 4116 C C . THR A 1 518 ? 15.728 -10.152 -29.567 1.00 96.44 518 THR A C 1
ATOM 4118 O O . THR A 1 518 ? 15.627 -10.000 -30.785 1.00 96.44 518 THR A O 1
ATOM 4121 N N . TRP A 1 519 ? 16.722 -9.601 -28.865 1.00 95.75 519 TRP A N 1
ATOM 4122 C CA . TRP A 1 519 ? 17.736 -8.710 -29.419 1.00 95.75 519 TRP A CA 1
ATOM 4123 C C . TRP A 1 519 ? 17.117 -7.550 -30.220 1.00 95.75 519 TRP A C 1
ATOM 4125 O O . TRP A 1 519 ? 17.369 -7.364 -31.413 1.00 95.75 519 TRP A O 1
ATOM 4135 N N . ASN A 1 520 ? 16.246 -6.782 -29.556 1.00 94.94 520 ASN A N 1
ATOM 4136 C CA . ASN A 1 520 ? 15.449 -5.692 -30.128 1.00 94.94 520 ASN A CA 1
ATOM 4137 C C . ASN A 1 520 ? 14.530 -6.141 -31.282 1.00 94.94 520 ASN A C 1
ATOM 4139 O O . ASN A 1 520 ? 14.378 -5.436 -32.284 1.00 94.94 520 ASN A O 1
ATOM 4143 N N . GLY A 1 521 ? 13.908 -7.317 -31.140 1.00 95.00 521 GLY A N 1
ATOM 4144 C CA . GLY A 1 521 ? 12.982 -7.897 -32.117 1.00 95.00 521 GLY A CA 1
ATOM 4145 C C . GLY A 1 521 ? 13.637 -8.453 -33.387 1.00 95.00 521 GLY A C 1
ATOM 4146 O O . GLY A 1 521 ? 12.939 -8.677 -34.385 1.00 95.00 521 GLY A O 1
ATOM 4147 N N . GLN A 1 522 ? 14.961 -8.645 -33.383 1.00 95.06 522 GLN A N 1
ATOM 4148 C CA . GLN A 1 522 ? 15.673 -9.341 -34.462 1.00 95.06 522 GLN A CA 1
ATOM 4149 C C . GLN A 1 522 ? 15.376 -10.843 -34.444 1.00 95.06 522 GLN A C 1
ATOM 4151 O O . GLN A 1 522 ? 15.241 -11.449 -35.503 1.00 95.06 522 GLN A O 1
ATOM 4156 N N . ASN A 1 523 ? 15.204 -11.399 -33.246 1.00 94.25 523 ASN A N 1
ATOM 4157 C CA . ASN A 1 523 ? 14.800 -12.776 -32.999 1.00 94.25 523 ASN A CA 1
ATOM 4158 C C . ASN A 1 523 ? 13.358 -12.820 -32.466 1.00 94.25 523 ASN A C 1
ATOM 4160 O O . ASN A 1 523 ? 12.771 -11.788 -32.132 1.00 94.25 523 ASN A O 1
ATOM 4164 N N . GLU A 1 524 ? 12.789 -14.018 -32.382 1.00 93.88 524 GLU A N 1
ATOM 4165 C CA . GLU A 1 524 ? 11.450 -14.275 -31.842 1.00 93.88 524 GLU A CA 1
ATOM 4166 C C . GLU A 1 524 ? 11.541 -15.321 -30.731 1.00 93.88 524 GLU A C 1
ATOM 4168 O O . GLU A 1 524 ? 12.384 -16.216 -30.790 1.00 93.88 524 GLU A O 1
ATOM 4173 N N . ILE A 1 525 ? 10.668 -15.204 -29.731 1.00 92.94 525 ILE A N 1
ATOM 4174 C CA . ILE A 1 525 ? 10.420 -16.263 -28.749 1.00 92.94 525 ILE A CA 1
ATOM 4175 C C . ILE A 1 525 ? 9.206 -17.051 -29.226 1.00 92.94 525 ILE A C 1
ATOM 4177 O O . ILE A 1 525 ? 8.185 -16.448 -29.567 1.00 92.94 525 ILE A O 1
ATOM 4181 N N . GLU A 1 526 ? 9.317 -18.376 -29.234 1.00 91.50 526 GLU A N 1
ATOM 4182 C CA . GLU A 1 526 ? 8.220 -19.292 -29.545 1.00 91.50 526 GLU A CA 1
ATOM 4183 C C . GLU A 1 526 ? 7.624 -19.854 -28.248 1.00 91.50 526 GLU A C 1
ATOM 4185 O O . GLU A 1 526 ? 8.347 -20.322 -27.368 1.00 91.50 526 GLU A O 1
ATOM 4190 N N . PHE A 1 527 ? 6.300 -19.792 -28.139 1.00 88.56 527 PHE A N 1
ATOM 4191 C CA . PHE A 1 527 ? 5.499 -20.382 -27.070 1.00 88.56 527 PHE A CA 1
ATOM 4192 C C . PHE A 1 527 ? 4.714 -21.587 -27.609 1.00 88.56 527 PHE A C 1
ATOM 4194 O O . PHE A 1 527 ? 4.650 -21.822 -28.818 1.00 88.56 527 PHE A O 1
ATOM 4201 N N . GLU A 1 528 ? 4.086 -22.354 -26.714 1.00 86.56 528 GLU A N 1
ATOM 4202 C CA . GLU A 1 528 ? 3.195 -23.450 -27.110 1.00 86.56 528 GLU A CA 1
ATOM 4203 C C . GLU A 1 528 ? 2.079 -22.961 -28.055 1.00 86.56 528 GLU A C 1
ATOM 4205 O O . GLU A 1 528 ? 1.525 -21.873 -27.888 1.00 86.56 528 GLU A O 1
ATOM 4210 N N . GLY A 1 529 ? 1.734 -23.782 -29.053 1.00 84.12 529 GLY A N 1
ATOM 4211 C CA . GLY A 1 529 ? 0.675 -23.466 -30.019 1.00 84.12 529 GLY A CA 1
ATOM 4212 C C . GLY A 1 529 ? 1.077 -22.496 -31.138 1.00 84.12 529 GLY A C 1
ATOM 4213 O O . GLY A 1 529 ? 0.217 -21.769 -31.628 1.00 84.12 529 GLY A O 1
ATOM 4214 N N . ASP A 1 530 ? 2.357 -22.477 -31.536 1.00 85.88 530 ASP A N 1
ATOM 4215 C CA . ASP A 1 530 ? 2.920 -21.629 -32.607 1.00 85.88 530 ASP A CA 1
ATOM 4216 C C . ASP A 1 530 ? 2.785 -20.110 -32.359 1.00 85.88 530 ASP A C 1
ATOM 4218 O O . ASP A 1 530 ? 2.886 -19.295 -33.282 1.00 85.88 530 ASP A O 1
ATOM 4222 N N . ILE A 1 531 ? 2.576 -19.704 -31.103 1.00 91.94 531 ILE A N 1
ATOM 4223 C CA . ILE A 1 531 ? 2.519 -18.294 -30.709 1.00 91.94 531 ILE A CA 1
ATOM 4224 C C . ILE A 1 531 ? 3.944 -17.742 -30.668 1.00 91.94 531 ILE A C 1
ATOM 4226 O O . ILE A 1 531 ? 4.809 -18.281 -29.981 1.00 91.94 531 ILE A O 1
ATOM 4230 N N . LYS A 1 532 ? 4.187 -16.631 -31.369 1.00 95.50 532 LYS A N 1
ATOM 4231 C CA . LYS A 1 532 ? 5.489 -15.955 -31.382 1.00 95.50 532 LYS A CA 1
ATOM 4232 C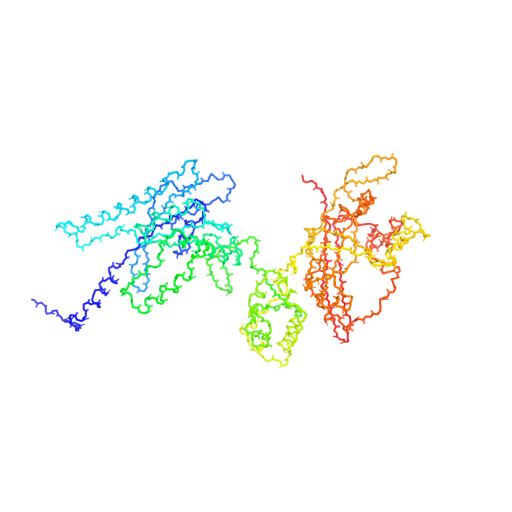 C . LYS A 1 532 ? 5.403 -14.562 -30.783 1.00 95.50 532 LYS A C 1
ATOM 4234 O O . LYS A 1 532 ? 4.399 -13.865 -30.956 1.00 95.50 532 LYS A O 1
ATOM 4239 N N . ARG A 1 533 ? 6.469 -14.132 -30.105 1.00 96.31 533 ARG A N 1
ATOM 4240 C CA . ARG A 1 533 ? 6.594 -12.768 -29.571 1.00 96.31 533 ARG A CA 1
ATOM 4241 C C . ARG A 1 533 ? 7.952 -12.155 -29.873 1.00 96.31 533 ARG A C 1
ATOM 4243 O O . ARG A 1 533 ? 8.992 -12.804 -29.786 1.00 96.31 533 ARG A O 1
ATOM 4250 N N . LYS A 1 534 ? 7.912 -10.856 -30.166 1.00 97.19 534 LYS A N 1
ATOM 4251 C CA . LYS A 1 534 ? 9.074 -9.949 -30.148 1.00 97.19 534 LYS A CA 1
ATOM 4252 C C . LYS A 1 534 ? 9.005 -8.977 -28.972 1.00 97.19 534 LYS A C 1
ATOM 4254 O O . LYS A 1 534 ? 10.008 -8.648 -28.359 1.00 97.19 534 LYS A O 1
ATOM 4259 N N . PHE A 1 535 ? 7.794 -8.517 -28.695 1.00 97.94 535 PHE A N 1
ATOM 4260 C CA . PHE A 1 535 ? 7.413 -7.612 -27.622 1.00 97.94 535 PHE A CA 1
ATOM 4261 C C . PHE A 1 535 ? 6.020 -8.032 -27.141 1.00 97.94 535 PHE A C 1
ATOM 4263 O O . PHE A 1 535 ? 5.388 -8.886 -27.767 1.00 97.94 535 PHE A O 1
ATOM 4270 N N . ILE A 1 536 ? 5.550 -7.438 -26.049 1.00 97.62 536 ILE A N 1
ATOM 4271 C CA . ILE A 1 536 ? 4.270 -7.786 -25.432 1.00 97.62 536 ILE A CA 1
ATOM 4272 C C . ILE A 1 536 ? 3.108 -7.305 -26.312 1.00 97.62 536 ILE A C 1
ATOM 4274 O O . ILE A 1 536 ? 3.055 -6.131 -26.709 1.00 97.62 536 ILE A O 1
ATOM 4278 N N . GLU A 1 537 ? 2.154 -8.193 -26.590 1.00 96.50 537 GLU A N 1
ATOM 4279 C CA . GLU A 1 537 ? 0.913 -7.910 -27.317 1.00 96.50 537 GLU A CA 1
ATOM 4280 C C . GLU A 1 537 ? -0.246 -7.591 -26.354 1.00 96.50 537 GLU A C 1
ATOM 4282 O O . GLU A 1 537 ? -0.129 -7.707 -25.136 1.00 96.50 537 GLU A O 1
ATOM 4287 N N . ASP A 1 538 ? -1.358 -7.069 -26.877 1.00 96.44 538 ASP A N 1
ATOM 4288 C CA . ASP A 1 538 ? -2.556 -6.877 -26.050 1.00 96.44 538 ASP A CA 1
ATOM 4289 C C . ASP A 1 538 ? -3.110 -8.241 -25.612 1.00 96.44 538 ASP A C 1
ATOM 4291 O O . ASP A 1 538 ? -3.031 -9.207 -26.363 1.00 96.44 538 ASP A O 1
ATOM 4295 N N . ASP A 1 539 ? -3.690 -8.293 -24.412 1.00 95.44 539 ASP A N 1
ATOM 4296 C CA . ASP A 1 539 ? -4.175 -9.503 -23.739 1.00 95.44 539 ASP A CA 1
ATOM 4297 C C . ASP A 1 539 ? -3.105 -10.485 -23.229 1.00 95.44 539 ASP A C 1
ATOM 4299 O O . ASP A 1 539 ? -3.467 -11.416 -22.504 1.00 95.44 539 ASP A O 1
ATOM 4303 N N . ASP A 1 540 ? -1.818 -10.242 -23.489 1.00 97.06 540 ASP A N 1
ATOM 4304 C CA . ASP A 1 540 ? -0.734 -10.971 -22.827 1.00 97.06 540 ASP A CA 1
ATOM 4305 C C . ASP A 1 540 ? -0.714 -10.664 -21.317 1.00 97.06 540 ASP A C 1
ATOM 4307 O O . ASP A 1 540 ? -0.952 -9.531 -20.881 1.00 97.06 540 ASP A O 1
ATOM 4311 N N . GLU A 1 541 ? -0.394 -11.675 -20.512 1.00 97.69 541 GLU A N 1
ATOM 4312 C CA . GLU A 1 541 ? -0.163 -11.556 -19.073 1.00 97.69 541 GLU A CA 1
ATOM 4313 C C . GLU A 1 541 ? 1.278 -11.955 -18.755 1.00 97.69 541 GLU A C 1
ATOM 4315 O O . GLU A 1 541 ? 1.747 -13.012 -19.176 1.00 97.69 541 GLU A O 1
ATOM 4320 N N . VAL A 1 542 ? 1.984 -11.098 -18.017 1.00 98.19 542 VAL A N 1
ATOM 4321 C CA . VAL A 1 542 ? 3.334 -11.391 -17.520 1.00 98.19 542 VAL A CA 1
ATOM 4322 C C . VAL A 1 542 ? 3.239 -11.656 -16.029 1.00 98.19 542 VAL A C 1
ATOM 4324 O O . VAL A 1 542 ? 2.694 -10.832 -15.295 1.00 98.19 542 VAL A O 1
ATOM 4327 N N . VAL A 1 543 ? 3.792 -12.787 -15.591 1.00 98.50 543 VAL A N 1
ATOM 4328 C CA . VAL A 1 543 ? 3.830 -13.201 -14.185 1.00 98.50 543 VAL A CA 1
ATOM 4329 C C . VAL A 1 543 ? 5.275 -13.449 -13.779 1.00 98.50 543 VAL A C 1
ATOM 4331 O O . VAL A 1 543 ? 5.910 -14.391 -14.249 1.00 98.50 543 VAL A O 1
ATOM 4334 N N . LEU A 1 544 ? 5.800 -12.607 -12.891 1.00 98.62 544 LEU A N 1
ATOM 4335 C CA . LEU A 1 544 ? 7.102 -12.826 -12.270 1.00 98.62 544 LEU A CA 1
ATOM 4336 C C . LEU A 1 544 ? 6.914 -13.605 -10.969 1.00 98.62 544 LEU A C 1
ATOM 4338 O O . LEU A 1 544 ? 6.083 -13.246 -10.132 1.00 98.62 544 LEU A O 1
ATOM 4342 N N . THR A 1 545 ? 7.724 -14.642 -10.784 1.00 98.31 545 THR A N 1
ATOM 4343 C CA . THR A 1 545 ? 7.820 -15.407 -9.537 1.00 98.31 545 THR A CA 1
ATOM 4344 C C . THR A 1 545 ? 9.277 -15.510 -9.113 1.00 98.31 545 THR A C 1
ATOM 4346 O O . THR A 1 545 ? 10.190 -15.390 -9.927 1.00 98.31 545 THR A O 1
ATOM 4349 N N . GLY A 1 546 ? 9.505 -15.707 -7.820 1.00 97.44 546 GLY A N 1
ATOM 4350 C CA . GLY A 1 546 ? 10.848 -15.819 -7.272 1.00 97.44 546 GLY A CA 1
ATOM 4351 C C . GLY A 1 546 ? 10.824 -16.435 -5.886 1.00 97.44 546 GLY A C 1
ATOM 4352 O O . GLY A 1 546 ? 9.878 -16.239 -5.114 1.00 97.44 546 GLY A O 1
ATOM 4353 N N . TYR A 1 547 ? 11.863 -17.205 -5.582 1.00 98.12 547 TYR A N 1
ATOM 4354 C CA . TYR A 1 547 ? 12.028 -17.855 -4.292 1.00 98.12 547 TYR A CA 1
ATOM 4355 C C . TYR A 1 547 ? 13.499 -18.140 -3.986 1.00 98.12 547 TYR A C 1
ATOM 4357 O O . TYR A 1 547 ? 14.322 -18.297 -4.886 1.00 98.12 547 TYR A O 1
ATOM 4365 N N . CYS A 1 548 ? 13.811 -18.269 -2.700 1.00 97.81 548 CYS A N 1
ATOM 4366 C CA . CYS A 1 548 ? 15.060 -18.849 -2.223 1.00 97.81 548 CYS A CA 1
ATOM 4367 C C . CYS A 1 548 ? 14.838 -20.317 -1.837 1.00 97.81 548 CYS A C 1
ATOM 4369 O O . CYS A 1 548 ? 13.891 -20.629 -1.109 1.00 97.81 548 CYS A O 1
ATOM 4371 N N . GLN A 1 549 ? 15.706 -21.211 -2.316 1.00 97.62 549 GLN A N 1
ATOM 4372 C CA . GLN A 1 549 ? 15.642 -22.651 -2.050 1.00 97.62 549 GLN A CA 1
ATOM 4373 C C . GLN A 1 549 ? 16.495 -23.022 -0.834 1.00 97.62 549 GLN A C 1
ATOM 4375 O O . GLN A 1 549 ? 17.720 -22.963 -0.906 1.00 97.62 549 GLN A O 1
ATOM 4380 N N . GLY A 1 550 ? 15.852 -23.430 0.263 1.00 96.12 550 GLY A N 1
ATOM 4381 C CA . GLY A 1 550 ? 16.505 -24.038 1.426 1.00 96.12 550 GLY A CA 1
ATOM 4382 C C . GLY A 1 550 ? 16.457 -25.569 1.391 1.00 96.12 550 GLY A C 1
ATOM 4383 O O . GLY A 1 550 ? 15.918 -26.166 0.457 1.00 96.12 550 GLY A O 1
ATOM 4384 N N . ASP A 1 551 ? 16.989 -26.213 2.431 1.00 96.44 551 ASP A N 1
ATOM 4385 C CA . ASP A 1 551 ? 16.892 -27.667 2.603 1.00 96.44 551 ASP A CA 1
ATOM 4386 C C . ASP A 1 551 ? 15.497 -28.052 3.122 1.00 96.44 551 ASP A C 1
ATOM 4388 O O . ASP A 1 551 ? 15.164 -27.830 4.286 1.00 96.44 551 ASP A O 1
ATOM 4392 N N . GLY A 1 552 ? 14.641 -28.555 2.229 1.00 95.69 552 GLY A N 1
ATOM 4393 C CA . GLY A 1 552 ? 13.267 -28.952 2.554 1.00 95.69 552 GLY A CA 1
ATOM 4394 C C . GLY A 1 552 ? 12.260 -27.803 2.720 1.00 95.69 552 GLY A C 1
ATOM 4395 O O . GLY A 1 552 ? 11.130 -28.056 3.132 1.00 95.69 552 GLY A O 1
ATOM 4396 N N . TYR A 1 553 ? 12.623 -26.554 2.395 1.00 96.31 553 TYR A N 1
ATOM 4397 C CA . TYR A 1 553 ? 11.714 -25.398 2.441 1.00 96.31 553 TYR A CA 1
ATOM 4398 C C . TYR A 1 553 ? 12.046 -24.330 1.386 1.00 96.31 553 TYR A C 1
ATOM 4400 O O . TYR A 1 553 ? 13.138 -24.309 0.818 1.00 96.31 553 TYR A O 1
ATOM 4408 N N . LEU A 1 554 ? 11.099 -23.414 1.154 1.00 96.62 554 LEU A N 1
ATOM 4409 C CA . LEU A 1 554 ? 11.232 -22.266 0.251 1.00 96.62 554 LEU A CA 1
ATOM 4410 C C . LEU A 1 554 ? 10.906 -20.957 0.976 1.00 96.62 554 LEU A C 1
ATOM 4412 O O . LEU A 1 554 ? 10.011 -20.924 1.820 1.00 96.62 554 LEU A O 1
ATOM 4416 N N . ILE A 1 555 ? 11.576 -19.867 0.594 1.00 97.69 555 ILE A N 1
ATOM 4417 C CA . ILE A 1 555 ? 11.143 -18.497 0.913 1.00 97.69 555 ILE A CA 1
ATOM 4418 C C . ILE A 1 555 ? 10.716 -17.829 -0.388 1.00 97.69 555 ILE A C 1
ATOM 4420 O O . ILE A 1 555 ? 11.557 -17.377 -1.159 1.00 97.69 555 ILE A O 1
ATOM 4424 N N . GLY A 1 556 ? 9.410 -17.831 -0.650 1.00 97.19 556 GLY A N 1
ATOM 4425 C CA . GLY A 1 556 ? 8.818 -17.278 -1.866 1.00 97.19 556 GLY A CA 1
ATOM 4426 C C . GLY A 1 556 ? 8.343 -15.836 -1.705 1.00 97.19 556 GLY A C 1
ATOM 4427 O O . GLY A 1 556 ? 7.993 -15.401 -0.609 1.00 97.19 556 GLY A O 1
ATOM 4428 N N . PHE A 1 557 ? 8.280 -15.119 -2.825 1.00 98.25 557 PHE A N 1
ATOM 4429 C CA . PHE A 1 557 ? 7.810 -13.729 -2.897 1.00 98.25 557 PHE A CA 1
ATOM 4430 C C . PHE A 1 557 ? 6.348 -13.591 -3.360 1.00 98.25 557 PHE A C 1
ATOM 4432 O O . PHE A 1 557 ? 5.835 -12.474 -3.485 1.00 98.25 557 PHE A O 1
ATOM 4439 N N . GLY A 1 558 ? 5.676 -14.715 -3.628 1.00 96.19 558 GLY A N 1
ATOM 4440 C CA . GLY A 1 558 ? 4.406 -14.734 -4.349 1.00 96.19 558 GLY A CA 1
ATOM 4441 C C . GLY A 1 558 ? 4.592 -14.341 -5.816 1.00 96.19 558 GLY A C 1
ATOM 4442 O O . GLY A 1 558 ? 5.648 -14.583 -6.402 1.00 96.19 558 GLY A O 1
ATOM 4443 N N . GLU A 1 559 ? 3.562 -13.728 -6.391 1.00 97.62 559 GLU A N 1
ATOM 4444 C CA . GLU A 1 559 ? 3.527 -13.340 -7.802 1.00 97.62 559 GLU A CA 1
ATOM 4445 C C . GLU A 1 559 ? 3.545 -11.815 -7.959 1.00 97.62 559 GLU A C 1
ATOM 4447 O O . GLU A 1 559 ? 2.883 -11.088 -7.209 1.00 97.62 559 GLU A O 1
ATOM 4452 N N . CYS A 1 560 ? 4.252 -11.333 -8.980 1.00 98.56 560 CYS A N 1
ATOM 4453 C CA . CYS A 1 560 ? 4.080 -10.000 -9.551 1.00 98.56 560 CYS A CA 1
ATOM 4454 C C . CYS A 1 560 ? 3.513 -10.155 -10.968 1.00 98.56 560 CYS A C 1
ATOM 4456 O O . CYS A 1 560 ? 4.254 -10.395 -11.920 1.00 98.56 560 CYS A O 1
ATOM 4458 N N . ALA A 1 561 ? 2.187 -10.081 -11.075 1.00 98.00 561 ALA A N 1
ATOM 4459 C CA . ALA A 1 561 ? 1.437 -10.312 -12.300 1.00 98.00 561 ALA A CA 1
ATOM 4460 C C . ALA A 1 561 ? 0.827 -9.017 -12.849 1.00 98.00 561 ALA A C 1
ATOM 4462 O O . ALA A 1 561 ? 0.456 -8.117 -12.088 1.00 98.00 561 ALA A O 1
ATOM 4463 N N . GLY A 1 562 ? 0.657 -8.944 -14.166 1.00 97.31 562 GLY A N 1
ATOM 4464 C CA . GLY A 1 562 ? -0.145 -7.907 -14.804 1.00 97.31 562 GLY A CA 1
ATOM 4465 C C . GLY A 1 562 ? -0.519 -8.276 -16.232 1.00 97.31 562 GLY A C 1
ATOM 4466 O O . GLY A 1 562 ? 0.319 -8.729 -17.013 1.00 97.31 562 GLY A O 1
ATOM 4467 N N . LYS A 1 563 ? -1.791 -8.056 -16.574 1.00 97.88 563 LYS A N 1
ATOM 4468 C CA . LYS A 1 563 ? -2.317 -8.264 -17.922 1.00 97.88 563 LYS A CA 1
ATOM 4469 C C . LYS A 1 563 ? -2.339 -6.959 -18.712 1.00 97.88 563 LYS A C 1
ATOM 4471 O O . LYS A 1 563 ? -2.815 -5.935 -18.210 1.00 97.88 563 LYS A O 1
ATOM 4476 N N . ILE A 1 564 ? -1.883 -7.002 -19.963 1.00 97.94 564 ILE A N 1
ATOM 4477 C CA . ILE A 1 564 ? -1.925 -5.853 -20.866 1.00 97.94 564 ILE A CA 1
ATOM 4478 C C . ILE A 1 564 ? -3.326 -5.680 -21.443 1.00 97.94 564 ILE A C 1
ATOM 4480 O O . ILE A 1 564 ? -3.887 -6.587 -22.057 1.00 97.94 564 ILE A O 1
ATOM 4484 N N . ILE A 1 565 ? -3.887 -4.481 -21.288 1.00 95.56 565 ILE A N 1
ATOM 4485 C CA . ILE A 1 565 ? -5.184 -4.116 -21.862 1.00 95.56 565 ILE A CA 1
ATOM 4486 C C . ILE A 1 565 ? -5.032 -3.097 -22.992 1.00 95.56 565 ILE A C 1
ATOM 4488 O O . ILE A 1 565 ? -4.286 -2.115 -22.893 1.00 95.56 565 ILE A O 1
ATOM 4492 N N . SER A 1 566 ? -5.792 -3.333 -24.066 1.00 89.19 566 SER A N 1
ATOM 4493 C CA . SER A 1 566 ? -5.763 -2.498 -25.266 1.00 89.19 566 SER A CA 1
ATOM 4494 C C . SER A 1 566 ? -6.225 -1.065 -25.004 1.00 89.19 566 SER A C 1
ATOM 4496 O O . SER A 1 566 ? -7.036 -0.774 -24.118 1.00 89.19 566 SER A O 1
ATOM 4498 N N . ASN A 1 567 ? -5.759 -0.151 -25.852 1.00 69.44 567 ASN A N 1
ATOM 4499 C CA . ASN A 1 567 ? -6.176 1.248 -25.833 1.00 69.44 567 ASN A CA 1
ATOM 4500 C C . ASN A 1 567 ? -7.393 1.526 -26.734 1.00 69.44 567 ASN A C 1
ATOM 4502 O O . ASN A 1 567 ? -7.596 2.670 -27.138 1.00 69.44 567 ASN A O 1
ATOM 4506 N N . ARG A 1 568 ? -8.194 0.504 -27.088 1.00 57.44 568 ARG A N 1
ATOM 4507 C CA . ARG A 1 568 ? -9.387 0.706 -27.925 1.00 57.44 568 ARG A CA 1
ATOM 4508 C C . ARG A 1 568 ? -10.321 1.692 -27.222 1.00 57.44 568 ARG A C 1
ATOM 4510 O O . ARG A 1 568 ? -10.899 1.381 -26.182 1.00 57.44 568 ARG A O 1
ATOM 4517 N N . ALA A 1 569 ? -10.431 2.893 -27.784 1.00 40.81 569 ALA A N 1
ATOM 4518 C CA . ALA A 1 569 ? -11.489 3.822 -27.437 1.00 40.81 569 ALA A CA 1
ATOM 4519 C C . ALA A 1 569 ? -12.827 3.096 -27.635 1.00 40.81 569 ALA A C 1
ATOM 4521 O O . ALA A 1 569 ? -13.028 2.456 -28.671 1.00 40.81 569 ALA A O 1
ATOM 4522 N N . LYS A 1 570 ? -13.700 3.143 -26.627 1.00 32.66 570 LYS A N 1
ATOM 4523 C CA . LYS A 1 570 ? -15.129 2.976 -26.888 1.00 32.66 570 LYS A CA 1
ATOM 4524 C C . LYS A 1 570 ? -15.635 4.196 -27.636 1.00 32.66 570 LYS A C 1
ATOM 4526 O O . LYS A 1 570 ? -15.165 5.304 -27.287 1.00 32.66 570 LYS A O 1
#